Protein AF-A0A9P3BFS7-F1 (afdb_monomer)

Structure (mmCIF, N/CA/C/O backbone):
data_AF-A0A9P3BFS7-F1
#
_entry.id   AF-A0A9P3BFS7-F1
#
loop_
_atom_site.group_PDB
_atom_site.id
_atom_site.type_symbol
_atom_site.label_atom_id
_atom_site.label_alt_id
_atom_site.label_comp_id
_atom_site.label_asym_id
_atom_site.label_entity_id
_atom_site.label_seq_id
_atom_site.pdbx_PDB_ins_code
_atom_site.Cartn_x
_atom_site.Cartn_y
_atom_site.Cartn_z
_atom_site.occupancy
_atom_site.B_iso_or_equiv
_atom_site.auth_seq_id
_atom_site.auth_comp_id
_atom_site.auth_asym_id
_atom_site.auth_atom_id
_atom_site.pdbx_PDB_model_num
ATOM 1 N N . MET A 1 1 ? -4.964 6.185 39.634 1.00 46.03 1 MET A N 1
ATOM 2 C CA . MET A 1 1 ? -5.105 6.039 38.167 1.00 46.03 1 MET A CA 1
ATOM 3 C C . MET A 1 1 ? -5.739 4.682 37.888 1.00 46.03 1 MET A C 1
ATOM 5 O O . MET A 1 1 ? -5.067 3.684 38.107 1.00 46.03 1 MET A O 1
ATOM 9 N N . GLU A 1 2 ? -7.002 4.651 37.456 1.00 55.19 2 GLU A N 1
ATOM 10 C CA . GLU A 1 2 ? -7.828 3.441 37.227 1.00 55.19 2 GLU A CA 1
ATOM 11 C C . GLU A 1 2 ? -7.204 2.474 36.223 1.00 55.19 2 GLU A C 1
ATOM 13 O O . GLU A 1 2 ? -6.810 2.919 35.153 1.00 55.19 2 GLU A O 1
ATOM 18 N N . ASP A 1 3 ? -7.085 1.184 36.543 1.00 82.62 3 ASP A N 1
ATOM 19 C CA . ASP A 1 3 ? -6.667 0.118 35.616 1.00 82.62 3 ASP A CA 1
ATOM 20 C C . ASP A 1 3 ? -7.545 0.099 34.341 1.00 82.62 3 ASP A C 1
ATOM 22 O O . ASP A 1 3 ? -8.745 0.342 34.418 1.00 82.62 3 ASP A O 1
ATOM 26 N N . ILE A 1 4 ? -6.955 -0.161 33.162 1.00 82.31 4 ILE A N 1
ATOM 27 C CA . ILE A 1 4 ? -7.707 -0.197 31.887 1.00 82.31 4 ILE A CA 1
ATOM 28 C C . ILE A 1 4 ? -8.789 -1.285 31.946 1.00 82.31 4 ILE A C 1
ATOM 30 O O . ILE A 1 4 ? -9.870 -1.087 31.399 1.00 82.31 4 ILE A O 1
ATOM 34 N N . GLY A 1 5 ? -8.523 -2.395 32.644 1.00 83.00 5 GLY A N 1
ATOM 35 C CA . GLY A 1 5 ? -9.518 -3.444 32.875 1.00 83.00 5 GLY A CA 1
ATOM 36 C C . GLY A 1 5 ? -10.714 -2.962 33.702 1.00 83.00 5 GLY A C 1
ATOM 37 O O . GLY A 1 5 ? -11.850 -3.240 33.338 1.00 83.00 5 GLY A O 1
ATOM 38 N N . GLU A 1 6 ? -10.488 -2.188 34.766 1.00 86.62 6 GLU A N 1
ATOM 39 C CA . GLU A 1 6 ? -11.576 -1.625 35.588 1.00 86.62 6 GLU A CA 1
ATOM 40 C C . GLU A 1 6 ? -12.381 -0.575 34.815 1.00 86.62 6 GLU A C 1
ATOM 42 O O . GLU A 1 6 ? -13.609 -0.573 34.852 1.00 86.62 6 GLU A O 1
ATOM 47 N N . LEU A 1 7 ? -11.695 0.264 34.036 1.00 87.12 7 LEU A N 1
ATOM 48 C CA . LEU A 1 7 ? -12.344 1.213 33.137 1.00 87.12 7 LEU A CA 1
ATOM 49 C C . LEU A 1 7 ? -13.198 0.499 32.075 1.00 87.12 7 LEU A C 1
ATOM 51 O O . LEU A 1 7 ? -14.275 0.975 31.723 1.00 87.12 7 LEU A O 1
ATOM 55 N N . ALA A 1 8 ? -12.734 -0.639 31.552 1.00 86.62 8 ALA A N 1
ATOM 56 C CA . ALA A 1 8 ? -13.519 -1.443 30.624 1.00 86.62 8 ALA A CA 1
ATOM 57 C C . ALA A 1 8 ? -14.797 -1.970 31.293 1.00 86.62 8 ALA A C 1
ATOM 59 O O . ALA A 1 8 ? -15.859 -1.872 30.691 1.00 86.62 8 ALA A O 1
ATOM 60 N N . VAL A 1 9 ? -14.730 -2.446 32.541 1.00 89.56 9 VAL A N 1
ATOM 61 C CA . VAL A 1 9 ? -15.914 -2.898 33.301 1.00 89.56 9 VAL A CA 1
ATOM 62 C C . VAL A 1 9 ? -16.940 -1.780 33.471 1.00 89.56 9 VAL A C 1
ATOM 64 O O . VAL A 1 9 ? -18.112 -1.983 33.152 1.00 89.56 9 VAL A O 1
ATOM 67 N N . GLU A 1 10 ? -16.500 -0.599 33.916 1.00 90.69 10 GLU A N 1
ATOM 68 C CA . GLU A 1 10 ? -17.356 0.587 34.071 1.00 90.69 10 GLU A CA 1
ATOM 69 C C . GLU A 1 10 ? -18.085 0.906 32.756 1.00 90.69 10 GLU A C 1
ATOM 71 O O . GLU A 1 10 ? -19.315 0.976 32.705 1.00 90.69 10 GLU A O 1
ATOM 76 N N . LEU A 1 11 ? -17.328 1.029 31.663 1.00 89.69 11 LEU A N 1
ATOM 77 C CA . LEU A 1 11 ? -17.858 1.449 30.367 1.00 89.69 11 LEU A CA 1
ATOM 78 C C . LEU A 1 11 ? -18.724 0.383 29.690 1.00 89.69 11 LEU A C 1
ATOM 80 O O . LEU A 1 11 ? -19.691 0.730 29.014 1.00 89.69 11 LEU A O 1
ATOM 84 N N . VAL A 1 12 ? -18.420 -0.904 29.873 1.00 87.69 12 VAL A N 1
ATOM 85 C CA . VAL A 1 12 ? -19.295 -2.002 29.430 1.00 87.69 12 VAL A CA 1
ATOM 86 C C . VAL A 1 12 ? -20.616 -1.950 30.195 1.00 87.69 12 VAL A C 1
ATOM 88 O O . VAL A 1 12 ? -21.679 -2.120 29.600 1.00 87.69 12 VAL A O 1
ATOM 91 N N . GLY A 1 13 ? -20.584 -1.626 31.487 1.00 87.94 13 GLY A N 1
ATOM 92 C CA . GLY A 1 13 ? -21.790 -1.422 32.277 1.00 87.94 13 GLY A CA 1
ATOM 93 C C . GLY A 1 13 ? -22.682 -0.291 31.776 1.00 87.94 13 GLY A C 1
ATOM 94 O O . GLY A 1 13 ? -23.899 -0.461 31.639 1.00 87.94 13 GLY A O 1
ATOM 95 N N . GLU A 1 14 ? -22.076 0.845 31.440 1.00 88.69 14 GLU A N 1
ATOM 96 C CA . GLU A 1 14 ? -22.773 1.951 30.779 1.00 88.69 14 GLU A CA 1
ATOM 97 C C . GLU A 1 14 ? -23.339 1.530 29.413 1.00 88.69 14 GLU A C 1
ATOM 99 O O . GLU A 1 14 ? -24.471 1.877 29.079 1.00 88.69 14 GLU A O 1
ATOM 104 N N . ALA A 1 15 ? -22.585 0.759 28.625 1.00 89.19 15 ALA A N 1
ATOM 105 C CA . ALA A 1 15 ? -23.017 0.281 27.310 1.00 89.19 15 ALA A CA 1
ATOM 106 C C . ALA A 1 15 ? -24.270 -0.594 27.398 1.00 89.19 15 ALA A C 1
ATOM 108 O O . ALA A 1 15 ? -25.227 -0.385 26.656 1.00 89.19 15 ALA A O 1
ATOM 109 N N . LEU A 1 16 ? -24.264 -1.566 28.315 1.00 88.81 16 LEU A N 1
ATOM 110 C CA . LEU A 1 16 ? -25.353 -2.526 28.492 1.00 88.81 16 LEU A CA 1
ATOM 111 C C . LEU A 1 16 ? -26.633 -1.847 28.989 1.00 88.81 16 LEU A C 1
ATOM 113 O O . LEU A 1 16 ? -27.726 -2.216 28.572 1.00 88.81 16 LEU A O 1
ATOM 117 N N . SER A 1 17 ? -26.500 -0.834 29.848 1.00 89.12 17 SER A N 1
ATOM 118 C CA . SER A 1 17 ? -27.641 -0.072 30.369 1.00 89.12 17 SER A CA 1
ATOM 119 C C . SER A 1 17 ? -28.205 0.937 29.364 1.00 89.12 17 SER A C 1
ATOM 121 O O . SER A 1 17 ? -29.420 1.107 29.289 1.00 89.12 17 SER A O 1
ATOM 123 N N . SER A 1 18 ? -27.347 1.596 28.582 1.00 89.19 18 SER A N 1
ATOM 124 C CA . SER A 1 18 ? -27.757 2.605 27.591 1.00 89.19 18 SER A CA 1
ATOM 125 C C . SER A 1 18 ? -28.134 2.028 26.224 1.00 89.19 18 SER A C 1
ATOM 127 O O . SER A 1 18 ? -28.802 2.704 25.444 1.00 89.19 18 SER A O 1
ATOM 129 N N . GLY A 1 19 ? -27.696 0.805 25.912 1.00 88.19 19 GLY A N 1
ATOM 130 C CA . GLY A 1 19 ? -27.817 0.219 24.578 1.00 88.19 19 GLY A CA 1
ATOM 131 C C . GLY A 1 19 ? -26.899 0.862 23.528 1.00 88.19 19 GLY A C 1
ATOM 132 O O . GLY A 1 19 ? -27.124 0.656 22.336 1.00 88.19 19 GLY A O 1
ATOM 133 N N . ASP A 1 20 ? -25.878 1.630 23.935 1.00 90.38 20 ASP A N 1
ATOM 134 C CA . ASP A 1 20 ? -24.932 2.308 23.035 1.00 90.38 20 ASP A CA 1
ATOM 135 C C . ASP A 1 20 ? -23.502 1.739 23.155 1.00 90.38 20 ASP A C 1
ATOM 137 O O . ASP A 1 20 ? -22.621 2.319 23.807 1.00 90.38 20 ASP A O 1
ATOM 141 N N . PRO A 1 21 ? -23.221 0.598 22.499 1.00 89.94 21 PRO A N 1
ATOM 142 C CA . PRO A 1 21 ? -21.900 -0.018 22.540 1.00 89.94 21 PRO A CA 1
ATOM 143 C C . PRO A 1 21 ? -20.834 0.812 21.807 1.00 89.94 21 PRO A C 1
ATOM 145 O O . PRO A 1 21 ? -19.645 0.693 22.110 1.00 89.94 21 PRO A O 1
ATOM 148 N N . LEU A 1 22 ? -21.229 1.688 20.873 1.00 92.62 22 LEU A N 1
ATOM 149 C CA . LEU A 1 22 ? -20.291 2.561 20.168 1.00 92.62 22 LEU A CA 1
ATOM 150 C C . LEU A 1 22 ? -19.760 3.653 21.097 1.00 92.62 22 LEU A C 1
ATOM 152 O O . LEU A 1 22 ? -18.547 3.872 21.133 1.00 92.62 22 LEU A O 1
ATOM 156 N N . SER A 1 23 ? -20.631 4.315 21.865 1.00 90.94 23 SER A N 1
ATOM 157 C CA . SER A 1 23 ? -20.174 5.324 22.826 1.00 90.94 23 SER A CA 1
ATOM 158 C C . SER A 1 23 ? -19.227 4.722 23.861 1.00 90.94 23 SER A C 1
ATOM 160 O O . SER A 1 23 ? -18.256 5.387 24.227 1.00 90.94 23 SER A O 1
ATOM 162 N N . ALA A 1 24 ? -19.472 3.499 24.328 1.00 89.31 24 ALA A N 1
ATOM 163 C CA . ALA A 1 24 ? -18.592 2.840 25.290 1.00 89.31 24 ALA A CA 1
ATOM 164 C C . ALA A 1 24 ? -17.211 2.525 24.698 1.00 89.31 24 ALA A C 1
ATOM 166 O O . ALA A 1 24 ? -16.193 2.865 25.305 1.00 89.31 24 ALA A O 1
ATOM 167 N N . ALA A 1 25 ? -17.157 1.970 23.482 1.00 91.12 25 ALA A N 1
ATOM 168 C CA . ALA A 1 25 ? -15.895 1.713 22.788 1.00 91.12 25 ALA A CA 1
ATOM 169 C C . ALA A 1 25 ? -15.093 3.009 22.546 1.00 91.12 25 ALA A C 1
ATOM 171 O O . ALA A 1 25 ? -13.880 3.043 22.764 1.00 91.12 25 ALA A O 1
ATOM 172 N N . VAL A 1 26 ? -15.762 4.106 22.169 1.00 93.75 26 VAL A N 1
ATOM 173 C CA . VAL A 1 26 ? -15.127 5.427 22.002 1.00 93.75 26 VAL A CA 1
ATOM 174 C C . VAL A 1 26 ? -14.597 5.967 23.331 1.00 93.75 26 VAL A C 1
ATOM 176 O O . VAL A 1 26 ? -13.445 6.398 23.399 1.00 93.75 26 VAL A O 1
ATOM 179 N N . LYS A 1 27 ? -15.390 5.908 24.408 1.00 92.12 27 LYS A N 1
ATOM 180 C CA . LYS A 1 27 ? -14.942 6.325 25.746 1.00 92.12 27 LYS A CA 1
ATOM 181 C C . LYS A 1 27 ? -13.728 5.518 26.202 1.00 92.12 27 LYS A C 1
ATOM 183 O O . LYS A 1 27 ? -12.800 6.109 26.751 1.00 92.12 27 LYS A O 1
ATOM 188 N N . LEU A 1 28 ? -13.696 4.209 25.940 1.00 90.38 28 LEU A N 1
ATOM 189 C CA . LEU A 1 28 ? -12.568 3.349 26.301 1.00 90.38 28 LEU A CA 1
ATOM 190 C C . LEU A 1 28 ? -11.322 3.692 25.479 1.00 90.38 28 LEU A C 1
ATOM 192 O O . LEU A 1 28 ? -10.230 3.786 26.039 1.00 90.38 28 LEU A O 1
ATOM 196 N N . LEU A 1 29 ? -11.482 3.956 24.179 1.00 92.31 29 LEU A N 1
ATOM 197 C CA . LEU A 1 29 ? -10.393 4.413 23.315 1.00 92.31 29 LEU A CA 1
ATOM 198 C C . LEU A 1 29 ? -9.788 5.719 23.838 1.00 92.31 29 LEU A C 1
ATOM 200 O O . LEU A 1 29 ? -8.570 5.821 23.934 1.00 92.31 29 LEU A O 1
ATOM 204 N N . VAL A 1 30 ? -10.613 6.697 24.215 1.00 91.69 30 VAL A N 1
ATOM 205 C CA . VAL A 1 30 ? -10.126 7.998 24.696 1.00 91.69 30 VAL A CA 1
ATOM 206 C C . VAL A 1 30 ? -9.566 7.902 26.115 1.00 91.69 30 VAL A C 1
ATOM 208 O O . VAL A 1 30 ? -8.410 8.249 26.331 1.00 91.69 30 VAL A O 1
ATOM 211 N N . ARG A 1 31 ? -10.337 7.414 27.097 1.00 89.50 31 ARG A N 1
ATOM 212 C CA . ARG A 1 31 ? -9.907 7.356 28.511 1.00 89.50 31 ARG A CA 1
ATOM 213 C C . ARG A 1 31 ? -8.788 6.330 28.719 1.00 89.50 31 ARG A C 1
ATOM 215 O O . ARG A 1 31 ? -7.774 6.642 29.342 1.00 89.50 31 ARG A O 1
ATOM 222 N N . GLY A 1 32 ? -8.948 5.121 28.183 1.00 84.44 32 GLY A N 1
ATOM 223 C CA . GLY A 1 32 ? -7.977 4.032 28.317 1.00 84.44 32 GLY A CA 1
ATOM 224 C C . GLY A 1 32 ? -6.751 4.229 27.428 1.00 84.44 32 GLY A C 1
ATOM 225 O O . GLY A 1 32 ? -5.620 3.988 27.862 1.00 84.44 32 GLY A O 1
ATOM 226 N N . GLY A 1 33 ? -6.951 4.750 26.213 1.00 86.06 33 GLY A N 1
ATOM 227 C CA . GLY A 1 33 ? -5.875 4.982 25.254 1.00 86.06 33 GLY A CA 1
ATOM 228 C C . GLY A 1 33 ? -4.808 5.950 25.751 1.00 86.06 33 GLY A C 1
ATOM 229 O O . GLY A 1 33 ? -3.640 5.728 25.442 1.00 86.06 33 GLY A O 1
ATOM 230 N N . VAL A 1 34 ? -5.152 6.935 26.597 1.00 87.88 34 VAL A N 1
ATOM 231 C CA . VAL A 1 34 ? -4.186 7.883 27.193 1.00 87.88 34 VAL A CA 1
ATOM 232 C C . VAL A 1 34 ? -3.007 7.154 27.839 1.00 87.88 34 VAL A C 1
ATOM 234 O O . VAL A 1 34 ? -1.855 7.523 27.610 1.00 87.88 34 VAL A O 1
ATOM 237 N N . LYS A 1 35 ? -3.266 6.080 28.592 1.00 84.56 35 LYS A N 1
ATOM 238 C CA . LYS A 1 35 ? -2.213 5.310 29.273 1.00 84.56 35 LYS A CA 1
ATOM 239 C C . LYS A 1 35 ? -1.244 4.637 28.308 1.00 84.56 35 LYS A C 1
ATOM 241 O O . LYS A 1 35 ? -0.061 4.497 28.614 1.00 84.56 35 LYS A O 1
ATOM 246 N N . ILE A 1 36 ? -1.751 4.199 27.160 1.00 84.38 36 ILE A N 1
ATOM 247 C CA . ILE A 1 36 ? -0.953 3.541 26.129 1.00 84.38 36 ILE A CA 1
ATOM 248 C C . ILE A 1 36 ? -0.189 4.603 25.341 1.00 84.38 36 ILE A C 1
ATOM 250 O O . ILE A 1 36 ? 1.031 4.512 25.207 1.00 84.38 36 ILE A O 1
ATOM 254 N N . THR A 1 37 ? -0.875 5.641 24.860 1.00 86.00 37 THR A N 1
ATOM 255 C CA . THR A 1 37 ? -0.302 6.655 23.967 1.00 86.00 37 THR A CA 1
ATOM 256 C C . THR A 1 37 ? 0.726 7.538 24.658 1.00 86.00 37 THR A C 1
ATOM 258 O O . THR A 1 37 ? 1.672 7.958 23.999 1.00 86.00 37 THR A O 1
ATOM 261 N N . GLN A 1 38 ? 0.625 7.767 25.972 1.00 89.69 38 GLN A N 1
ATOM 262 C CA . GLN A 1 38 ? 1.632 8.519 26.740 1.00 89.69 38 GLN A CA 1
ATOM 263 C C . GLN A 1 38 ? 3.019 7.858 26.733 1.00 89.69 38 GLN A C 1
ATOM 265 O O . GLN A 1 38 ? 4.024 8.531 26.954 1.00 89.69 38 GLN A O 1
ATOM 270 N N . LEU A 1 39 ? 3.110 6.561 26.410 1.00 87.88 39 LEU A N 1
ATOM 271 C CA . LEU A 1 39 ? 4.392 5.880 26.188 1.00 87.88 39 LEU A CA 1
ATOM 272 C C . LEU A 1 39 ? 5.058 6.274 24.854 1.00 87.88 39 LEU A C 1
ATOM 274 O O . LEU A 1 39 ? 6.241 5.991 24.657 1.00 87.88 39 LEU A O 1
ATOM 278 N N . TYR A 1 40 ? 4.301 6.884 23.939 1.00 90.62 40 TYR A N 1
ATOM 279 C CA . TYR A 1 40 ? 4.700 7.216 22.567 1.00 90.62 40 TYR A CA 1
ATOM 280 C C . TYR A 1 40 ? 4.621 8.716 22.264 1.00 90.62 40 TYR A C 1
ATOM 282 O O . TYR A 1 40 ? 5.243 9.186 21.317 1.00 90.62 40 TYR A O 1
ATOM 290 N N . LEU A 1 41 ? 3.842 9.484 23.015 1.00 90.75 41 LEU A N 1
ATOM 291 C CA . LEU A 1 41 ? 3.525 10.876 22.719 1.00 90.75 41 LEU A CA 1
ATOM 292 C C . LEU A 1 41 ? 3.517 11.699 24.011 1.00 90.75 41 LEU A C 1
ATOM 294 O O . LEU A 1 41 ? 3.262 11.183 25.095 1.00 90.75 41 LEU A O 1
ATOM 298 N N . ASN A 1 42 ? 3.785 13.003 23.900 1.00 92.06 42 ASN A N 1
ATOM 299 C CA . ASN A 1 42 ? 3.584 13.915 25.028 1.00 92.06 42 ASN A CA 1
ATOM 300 C C . ASN A 1 42 ? 2.079 14.137 25.278 1.00 92.06 42 ASN A C 1
ATOM 302 O O . ASN A 1 42 ? 1.249 13.768 24.448 1.00 92.06 42 ASN A O 1
ATOM 306 N N . HIS A 1 43 ? 1.721 14.744 26.411 1.00 88.94 43 HIS A N 1
ATOM 307 C CA . HIS A 1 43 ? 0.322 14.881 26.834 1.00 88.94 43 HIS A CA 1
ATOM 308 C C . HIS A 1 43 ? -0.583 15.524 25.767 1.00 88.94 43 HIS A C 1
ATOM 310 O O . HIS A 1 43 ? -1.630 14.975 25.433 1.00 88.94 43 HIS A O 1
ATOM 316 N N . GLN A 1 44 ? -0.156 16.649 25.185 1.00 90.31 44 GLN A N 1
ATOM 317 C CA . GLN A 1 44 ? -0.923 17.356 24.156 1.00 90.31 44 GLN A CA 1
ATOM 318 C C . GLN A 1 44 ? -1.096 16.510 22.884 1.00 90.31 44 GLN A C 1
ATOM 320 O O . GLN A 1 44 ? -2.197 16.411 22.350 1.00 90.31 44 GLN A O 1
ATOM 325 N N . ALA A 1 45 ? -0.025 15.867 22.413 1.00 90.88 45 ALA A N 1
ATOM 326 C CA . ALA A 1 45 ? -0.071 15.020 21.226 1.00 90.88 45 ALA A CA 1
ATOM 327 C C . ALA A 1 45 ? -0.881 13.731 21.455 1.00 90.88 45 ALA A C 1
ATOM 329 O O . ALA A 1 45 ? -1.488 13.233 20.513 1.00 90.88 45 ALA A O 1
ATOM 330 N N . CYS A 1 46 ? -0.928 13.207 22.687 1.00 92.19 46 CYS A N 1
ATOM 331 C CA . CYS A 1 46 ? -1.796 12.080 23.043 1.00 92.19 46 CYS A CA 1
ATOM 332 C C . CYS A 1 46 ? -3.268 12.430 22.857 1.00 92.19 46 CYS A C 1
ATOM 334 O O . CYS A 1 46 ? -3.986 11.681 22.204 1.00 92.19 46 CYS A O 1
ATOM 336 N N . GLN A 1 47 ? -3.705 13.559 23.423 1.00 91.31 47 GLN A N 1
ATOM 337 C CA . GLN A 1 47 ? -5.096 14.004 23.318 1.00 91.31 47 GLN A CA 1
ATOM 338 C C . GLN A 1 47 ? -5.493 14.178 21.851 1.00 91.31 47 GLN A C 1
ATOM 340 O O . GLN A 1 47 ? -6.467 13.578 21.409 1.00 91.31 47 GLN A O 1
ATOM 345 N N . GLN A 1 48 ? -4.658 14.878 21.078 1.00 92.44 48 GLN A N 1
ATOM 346 C CA . GLN A 1 48 ? -4.871 15.067 19.641 1.00 92.44 48 GLN A CA 1
ATOM 347 C C . GLN A 1 48 ? -4.959 13.736 18.889 1.00 92.44 48 GLN A C 1
ATOM 349 O O . GLN A 1 48 ? -5.902 13.518 18.138 1.00 92.44 48 GLN A O 1
ATOM 354 N N . PHE A 1 49 ? -4.014 12.818 19.118 1.00 95.06 49 PHE A N 1
ATOM 355 C CA . PHE A 1 49 ? -4.025 11.510 18.465 1.00 95.06 49 PHE A CA 1
ATOM 356 C C . PHE A 1 49 ? -5.314 10.735 18.748 1.00 95.06 49 PHE A C 1
ATOM 358 O O . PHE A 1 49 ? -5.898 10.170 17.826 1.00 95.06 49 PHE A O 1
ATOM 365 N N . LEU A 1 50 ? -5.760 10.709 20.006 1.00 95.25 50 LEU A N 1
ATOM 366 C CA . LEU A 1 50 ? -6.949 9.966 20.421 1.00 95.25 50 LEU A CA 1
ATOM 367 C C . LEU A 1 50 ? -8.237 10.576 19.852 1.00 95.25 50 LEU A C 1
ATOM 369 O O . LEU A 1 50 ? -9.082 9.831 19.356 1.00 95.25 50 LEU A O 1
ATOM 373 N N . GLU A 1 51 ? -8.360 11.906 19.851 1.00 93.25 51 GLU A N 1
ATOM 374 C CA . GLU A 1 51 ? -9.483 12.645 19.245 1.00 93.25 51 GLU A CA 1
ATOM 375 C C . GLU A 1 51 ? -9.565 12.458 17.721 1.00 93.25 51 GLU A C 1
ATOM 377 O O . GLU A 1 51 ? -10.646 12.356 17.127 1.00 93.25 51 GLU A O 1
ATOM 382 N N . GLU A 1 52 ? -8.414 12.386 17.065 1.00 94.56 52 GLU A N 1
ATOM 383 C CA . GLU A 1 52 ? -8.340 12.225 15.623 1.00 94.56 52 GLU A CA 1
ATOM 384 C C . GLU A 1 52 ? -8.561 10.759 15.207 1.00 94.56 52 GLU A C 1
ATOM 386 O O . GLU A 1 52 ? -9.353 10.483 14.300 1.00 94.56 52 GLU A O 1
ATOM 391 N N . ILE A 1 53 ? -7.946 9.787 15.892 1.00 95.69 53 ILE A N 1
ATOM 392 C CA . ILE A 1 53 ? -8.101 8.367 15.543 1.00 95.69 53 ILE A CA 1
ATOM 393 C C . ILE A 1 53 ? -9.512 7.847 15.847 1.00 95.69 53 ILE A C 1
ATOM 395 O O . ILE A 1 53 ? -10.044 7.069 15.051 1.00 95.69 53 ILE A O 1
ATOM 399 N N . GLN A 1 54 ? -10.178 8.320 16.914 1.00 95.31 54 GLN A N 1
ATOM 400 C CA . GLN A 1 54 ? -11.583 7.961 17.169 1.00 95.31 54 GLN A CA 1
ATOM 401 C C . GLN A 1 54 ? -12.491 8.370 16.001 1.00 95.31 54 GLN A C 1
ATOM 403 O O . GLN A 1 54 ? -13.442 7.659 15.677 1.00 95.31 54 GLN A O 1
ATOM 408 N N . THR A 1 55 ? -12.179 9.481 15.320 1.00 95.75 55 THR A N 1
ATOM 409 C CA . THR A 1 55 ? -12.970 9.968 14.183 1.00 95.75 55 THR A CA 1
ATOM 410 C C . THR A 1 55 ? -12.944 8.946 13.049 1.00 95.75 55 THR A C 1
ATOM 412 O O . THR A 1 55 ? -13.970 8.699 12.410 1.00 95.75 55 THR A O 1
ATOM 415 N N . LEU A 1 56 ? -11.803 8.287 12.833 1.00 95.31 56 LEU A N 1
ATOM 416 C CA . LEU A 1 56 ? -11.663 7.224 11.838 1.00 95.31 56 LEU A CA 1
ATOM 417 C C . LEU A 1 56 ? -12.456 5.966 12.227 1.00 95.31 56 LEU A C 1
ATOM 419 O O . LEU A 1 56 ? -13.183 5.428 11.390 1.00 95.31 56 LEU A O 1
ATOM 423 N N . PHE A 1 57 ? -12.387 5.540 13.493 1.00 96.56 57 PHE A N 1
ATOM 424 C CA . PHE A 1 57 ? -13.148 4.388 14.003 1.00 96.56 57 PHE A CA 1
ATOM 425 C C . PHE A 1 57 ? -14.661 4.585 13.889 1.00 96.56 57 PHE A C 1
ATOM 427 O O . PHE A 1 57 ? -15.372 3.715 13.375 1.00 96.56 57 PHE A O 1
ATOM 434 N N . VAL A 1 58 ? -15.161 5.750 14.307 1.00 95.88 58 VAL A N 1
ATOM 435 C CA . VAL A 1 58 ? -16.586 6.093 14.208 1.00 95.88 58 VAL A CA 1
ATOM 436 C C . VAL A 1 58 ? -17.036 6.102 12.748 1.00 95.88 58 VAL A C 1
ATOM 438 O O . VAL A 1 58 ? -18.113 5.593 12.437 1.00 95.88 58 VAL A O 1
ATOM 441 N N . ARG A 1 59 ? -16.221 6.634 11.828 1.00 94.50 59 ARG A N 1
ATOM 442 C CA . ARG A 1 59 ? -16.543 6.624 10.393 1.00 94.50 59 ARG A CA 1
ATOM 443 C C . ARG A 1 59 ? -16.624 5.208 9.830 1.00 94.50 59 ARG A C 1
ATOM 445 O O . ARG A 1 59 ? -17.629 4.895 9.202 1.00 94.50 59 ARG A O 1
ATOM 452 N N . LEU A 1 60 ? -15.630 4.351 10.071 1.00 94.81 60 LEU A N 1
ATOM 453 C CA . LEU A 1 60 ? -15.673 2.964 9.583 1.00 94.81 60 LEU A CA 1
ATOM 454 C C . LEU A 1 60 ? -16.820 2.156 10.207 1.00 94.81 60 LEU A C 1
ATOM 456 O O . LEU A 1 60 ? -17.391 1.302 9.531 1.00 94.81 60 LEU A O 1
ATOM 460 N N . THR A 1 61 ? -17.201 2.462 11.450 1.00 96.31 61 THR A N 1
ATOM 461 C CA . THR A 1 61 ? -18.392 1.875 12.083 1.00 96.31 61 THR A CA 1
ATOM 462 C C . THR A 1 61 ? -19.668 2.307 11.359 1.00 96.31 61 THR A C 1
ATOM 464 O O . THR A 1 61 ? -20.476 1.470 10.972 1.00 96.31 61 THR A O 1
ATOM 467 N N . LYS A 1 62 ? -19.828 3.609 11.083 1.00 95.00 62 LYS A N 1
ATOM 468 C CA . LYS A 1 62 ? -20.983 4.145 10.335 1.00 95.00 62 LYS A CA 1
ATOM 469 C C . LYS A 1 62 ? -21.064 3.631 8.895 1.00 95.00 62 LYS A C 1
ATOM 471 O O . LYS A 1 62 ? -22.156 3.523 8.353 1.00 95.00 62 LYS A O 1
ATOM 476 N N . LEU A 1 63 ? -19.922 3.315 8.284 1.00 93.25 63 LEU A N 1
ATOM 477 C CA . LEU A 1 63 ? -19.844 2.684 6.963 1.00 93.25 63 LEU A CA 1
ATOM 478 C C . LEU A 1 63 ? -20.113 1.167 6.999 1.00 93.25 63 LEU A C 1
ATOM 480 O O . LEU A 1 63 ? -20.128 0.533 5.948 1.00 93.25 63 LEU A O 1
ATOM 484 N N . GLY A 1 64 ? -20.324 0.581 8.183 1.00 95.31 64 GLY A N 1
ATOM 485 C CA . GLY A 1 64 ? -20.639 -0.837 8.355 1.00 95.31 64 GLY A CA 1
ATOM 486 C C . GLY A 1 64 ? -19.438 -1.776 8.230 1.00 95.31 64 GLY A C 1
ATOM 487 O O . GLY A 1 64 ? -19.629 -2.980 8.077 1.00 95.31 64 GLY A O 1
ATOM 488 N N . TYR A 1 65 ? -18.206 -1.261 8.283 1.00 95.50 65 TYR A N 1
ATOM 489 C CA . TYR A 1 65 ? -16.985 -2.072 8.182 1.00 95.50 65 TYR A CA 1
ATOM 490 C C . TYR A 1 65 ? -16.465 -2.565 9.530 1.00 95.50 65 TYR A C 1
ATOM 492 O O . TYR A 1 65 ? -15.780 -3.585 9.589 1.00 95.50 65 TYR A O 1
ATOM 500 N N . LEU A 1 66 ? -16.792 -1.848 10.604 1.00 96.88 66 LEU A N 1
ATOM 501 C CA . LEU A 1 66 ? -16.484 -2.227 11.978 1.00 96.88 66 LEU A CA 1
ATOM 502 C C . LEU A 1 66 ? -17.775 -2.286 12.784 1.00 96.88 66 LEU A C 1
ATOM 504 O O . LEU A 1 66 ? -18.695 -1.508 12.540 1.00 96.88 66 LEU A O 1
ATOM 508 N N . THR A 1 67 ? -17.813 -3.168 13.772 1.00 96.69 67 THR A N 1
ATOM 509 C CA . THR A 1 67 ? -18.832 -3.140 14.820 1.00 96.69 67 THR A CA 1
ATOM 510 C C . THR A 1 67 ? -18.147 -3.039 16.178 1.00 96.69 67 THR A C 1
ATOM 512 O O . THR A 1 67 ? -17.086 -3.649 16.358 1.00 96.69 67 THR A O 1
ATOM 515 N N . PRO A 1 68 ? -18.698 -2.264 17.127 1.00 95.62 68 PRO A N 1
ATOM 516 C CA . PRO A 1 68 ? -18.233 -2.301 18.502 1.00 95.62 68 PRO A CA 1
ATOM 517 C C . PRO A 1 68 ? -18.298 -3.731 19.042 1.00 95.62 68 PRO A C 1
ATOM 519 O O . PRO A 1 68 ? -19.272 -4.448 18.802 1.00 95.62 68 PRO A O 1
ATOM 522 N N . LEU A 1 69 ? -17.250 -4.130 19.754 1.00 92.38 69 LEU A N 1
ATOM 523 C CA . LEU A 1 69 ? -17.163 -5.397 20.462 1.00 92.38 69 LEU A CA 1
ATOM 524 C C . LEU A 1 69 ? -17.263 -5.093 21.956 1.00 92.38 69 LEU A C 1
ATOM 526 O O . LEU A 1 69 ? -16.339 -4.525 22.540 1.00 92.38 69 LEU A O 1
ATOM 530 N N . VAL A 1 70 ? -18.416 -5.422 22.533 1.00 88.25 70 VAL A N 1
ATOM 531 C CA . VAL A 1 70 ? -18.744 -5.230 23.948 1.00 88.25 70 VAL A CA 1
ATOM 532 C C . VAL A 1 70 ? -19.231 -6.584 24.487 1.00 88.25 70 VAL A C 1
ATOM 534 O O . VAL A 1 70 ? -20.050 -7.215 23.816 1.00 88.25 70 VAL A O 1
ATOM 537 N N . PRO A 1 71 ? -18.725 -7.063 25.639 1.00 87.81 71 PRO A N 1
ATOM 538 C CA . PRO A 1 71 ? -19.143 -8.328 26.242 1.00 87.81 71 PRO A CA 1
ATOM 539 C C . PRO A 1 71 ? -20.619 -8.310 26.646 1.00 87.81 71 PRO A C 1
ATOM 541 O O . PRO A 1 71 ? -21.213 -7.243 26.811 1.00 87.81 71 PRO A O 1
ATOM 544 N N . ALA A 1 72 ? -21.205 -9.492 26.842 1.00 85.94 72 ALA A N 1
ATOM 545 C CA . ALA A 1 72 ? -22.615 -9.612 27.208 1.00 85.94 72 ALA A CA 1
ATOM 546 C C . ALA A 1 72 ? -22.887 -9.217 28.670 1.00 85.94 72 ALA A C 1
ATOM 548 O O . ALA A 1 72 ? -24.010 -8.833 28.998 1.00 85.94 72 ALA A O 1
ATOM 549 N N . SER A 1 73 ? -21.873 -9.288 29.538 1.00 86.00 73 SER A N 1
ATOM 550 C CA . SER A 1 73 ? -21.972 -8.879 30.940 1.00 86.00 73 SER A CA 1
ATOM 551 C C . SER A 1 73 ? -20.785 -8.023 31.393 1.00 86.00 73 SER A C 1
ATOM 553 O O . SER A 1 73 ? -19.717 -8.002 30.776 1.00 86.00 73 SER A O 1
ATOM 555 N N . GLN A 1 74 ? -20.972 -7.304 32.504 1.00 85.94 74 GLN A N 1
ATOM 556 C CA . GLN A 1 74 ? -19.901 -6.530 33.137 1.00 85.94 74 GLN A CA 1
ATOM 557 C C . GLN A 1 74 ? -18.791 -7.425 33.701 1.00 85.94 74 GLN A C 1
ATOM 559 O O . GLN A 1 74 ? -17.627 -7.028 33.665 1.00 85.94 74 GLN A O 1
ATOM 564 N N . GLU A 1 75 ? -19.115 -8.622 34.210 1.00 82.62 75 GLU A N 1
ATOM 565 C CA . GLU A 1 75 ? -18.102 -9.504 34.806 1.00 82.62 75 GLU A CA 1
ATOM 566 C C . GLU A 1 75 ? -17.081 -9.989 33.768 1.00 82.62 75 GLU A C 1
ATOM 568 O O . GLU A 1 75 ? -15.897 -10.133 34.077 1.00 82.62 75 GLU A O 1
ATOM 573 N N . GLU A 1 76 ? -17.518 -10.182 32.521 1.00 85.44 76 GLU A N 1
ATOM 574 C CA . GLU A 1 76 ? -16.660 -10.615 31.416 1.00 85.44 76 GLU A CA 1
ATOM 575 C C . GLU A 1 76 ? -15.701 -9.515 30.936 1.00 85.44 76 GLU A C 1
ATOM 577 O O . GLU A 1 76 ? -14.661 -9.814 30.352 1.00 85.44 76 GLU A O 1
ATOM 582 N N . ALA A 1 77 ? -15.984 -8.239 31.207 1.00 81.62 77 ALA A N 1
ATOM 583 C CA . ALA A 1 77 ? -15.237 -7.108 30.649 1.00 81.62 77 ALA A CA 1
ATOM 584 C C . ALA A 1 77 ? -13.760 -7.023 31.068 1.00 81.62 77 ALA A C 1
ATOM 586 O O . ALA A 1 77 ? -12.969 -6.363 30.388 1.00 81.62 77 ALA A O 1
ATOM 587 N N . LYS A 1 78 ? -13.353 -7.706 32.147 1.00 79.19 78 LYS A N 1
ATOM 588 C CA . LYS A 1 78 ? -11.936 -7.770 32.553 1.00 79.19 78 LYS A CA 1
ATOM 589 C C . LYS A 1 78 ? -11.100 -8.706 31.684 1.00 79.19 78 LYS A C 1
ATOM 591 O O . LYS A 1 78 ? -9.894 -8.505 31.575 1.00 79.19 78 LYS A O 1
ATOM 596 N N . THR A 1 79 ? -11.712 -9.740 31.113 1.00 80.50 79 THR A N 1
ATOM 597 C CA . THR A 1 79 ? -11.005 -10.826 30.415 1.00 80.50 79 THR A CA 1
ATOM 598 C C . THR A 1 79 ? -11.381 -10.925 28.941 1.00 80.50 79 THR A C 1
ATOM 600 O O . THR A 1 79 ? -10.571 -11.385 28.137 1.00 80.50 79 THR A O 1
ATOM 603 N N . ALA A 1 80 ? -12.579 -10.475 28.572 1.00 86.31 80 ALA A N 1
ATOM 604 C CA . ALA A 1 80 ? -13.043 -10.411 27.199 1.00 86.31 80 ALA A CA 1
ATOM 605 C C . ALA A 1 80 ? -12.398 -9.248 26.430 1.00 86.31 80 ALA A C 1
ATOM 607 O O . ALA A 1 80 ? -11.961 -8.246 26.999 1.00 86.31 80 ALA A O 1
ATOM 608 N N . GLN A 1 81 ? -12.365 -9.384 25.106 1.00 90.25 81 GLN A N 1
ATOM 609 C CA . GLN A 1 81 ? -11.891 -8.346 24.196 1.00 90.25 81 GLN A CA 1
ATOM 610 C C . GLN A 1 81 ? -12.929 -7.222 24.112 1.00 90.25 81 GLN A C 1
ATOM 612 O O . GLN A 1 81 ? -14.095 -7.480 23.809 1.00 90.25 81 GLN A O 1
ATOM 617 N N . VAL A 1 82 ? -12.499 -5.978 24.331 1.00 89.88 82 VAL A N 1
ATOM 618 C CA . VAL A 1 82 ? -13.370 -4.796 24.239 1.00 89.88 82 VAL A CA 1
ATOM 619 C C . VAL A 1 82 ? -12.797 -3.802 23.235 1.00 89.88 82 VAL A C 1
ATOM 621 O O . VAL A 1 82 ? -11.624 -3.434 23.312 1.00 89.88 82 VAL A O 1
ATOM 624 N N . GLY A 1 83 ? -13.615 -3.342 22.289 1.00 93.25 83 GLY A N 1
ATOM 625 C CA . GLY A 1 83 ? -13.193 -2.389 21.261 1.00 93.25 83 GLY A CA 1
ATOM 626 C C . GLY A 1 83 ? -13.995 -2.524 19.975 1.00 93.25 83 GLY A C 1
ATOM 627 O O . GLY A 1 83 ? -15.182 -2.208 19.962 1.00 93.25 83 GLY A O 1
ATOM 628 N N . TRP A 1 84 ? -13.359 -2.984 18.895 1.00 96.69 84 TRP A N 1
ATOM 629 C CA . TRP A 1 84 ? -14.015 -3.201 17.598 1.00 96.69 84 TRP A CA 1
ATOM 630 C C . TRP A 1 84 ? -13.625 -4.534 16.974 1.00 96.69 84 TRP A C 1
ATOM 632 O O . TRP A 1 84 ? -12.523 -5.029 17.180 1.00 96.69 84 TRP A O 1
ATOM 642 N N . ILE A 1 85 ? -14.498 -5.068 16.128 1.00 96.69 85 ILE A N 1
ATOM 643 C CA . ILE A 1 85 ? -14.195 -6.186 15.233 1.00 96.69 85 ILE A CA 1
ATOM 644 C C . ILE A 1 85 ? -14.614 -5.833 13.805 1.00 96.69 85 ILE A C 1
ATOM 646 O O . ILE A 1 85 ? -15.602 -5.122 13.588 1.00 96.69 85 ILE A O 1
ATOM 650 N N . MET A 1 86 ? -13.848 -6.308 12.821 1.00 96.81 86 MET A N 1
ATOM 651 C CA . MET A 1 86 ? -14.234 -6.209 11.412 1.00 96.81 86 MET A CA 1
ATOM 652 C C . MET A 1 86 ? -15.528 -6.983 11.147 1.00 96.81 86 MET A C 1
ATOM 654 O O . MET A 1 86 ? -15.656 -8.150 11.511 1.00 96.81 86 MET A O 1
ATOM 658 N N . THR A 1 87 ? -16.481 -6.341 10.475 1.00 96.81 87 THR A N 1
ATOM 659 C CA . THR A 1 87 ? -17.683 -7.014 9.960 1.00 96.81 87 THR A CA 1
ATOM 660 C C . THR A 1 87 ? -17.324 -7.874 8.738 1.00 96.81 87 THR A C 1
ATOM 662 O O . THR A 1 87 ? -16.249 -7.679 8.162 1.00 96.81 87 THR A O 1
ATOM 665 N N . PRO A 1 88 ? -18.216 -8.761 8.254 1.00 95.06 88 PRO A N 1
ATOM 666 C CA . PRO A 1 88 ? -17.991 -9.473 6.992 1.00 95.06 88 PRO A CA 1
ATOM 667 C C . PRO A 1 88 ? -17.685 -8.527 5.818 1.00 95.06 88 PRO A C 1
ATOM 669 O O . PRO A 1 88 ? -16.736 -8.742 5.070 1.00 95.06 88 PRO A O 1
ATOM 672 N N . ALA A 1 89 ? -18.400 -7.399 5.722 1.00 93.25 89 ALA A N 1
ATOM 673 C CA . ALA A 1 89 ? -18.114 -6.373 4.719 1.00 93.25 89 ALA A CA 1
ATOM 674 C C . ALA A 1 89 ? -16.727 -5.738 4.914 1.00 93.25 89 ALA A C 1
ATOM 676 O O . ALA A 1 89 ? -16.046 -5.428 3.936 1.00 93.25 89 ALA A O 1
ATOM 677 N N . GLY A 1 90 ? -16.300 -5.543 6.165 1.00 92.62 90 GLY A N 1
ATOM 678 C CA . GLY A 1 90 ? -14.959 -5.071 6.489 1.00 92.62 90 GLY A CA 1
ATOM 679 C C . GLY A 1 90 ? -13.880 -6.041 6.008 1.00 92.62 90 GLY A C 1
ATOM 680 O O . GLY A 1 90 ? -12.949 -5.625 5.315 1.00 92.62 90 GLY A O 1
ATOM 681 N N . VAL A 1 91 ? -14.038 -7.326 6.336 1.00 91.88 91 VAL A N 1
ATOM 682 C CA . VAL A 1 91 ? -13.142 -8.439 5.966 1.00 91.88 91 VAL A CA 1
ATOM 683 C C . VAL A 1 91 ? -12.987 -8.560 4.451 1.00 91.88 91 VAL A C 1
ATOM 685 O O . VAL A 1 91 ? -11.877 -8.757 3.953 1.00 91.88 91 VAL A O 1
ATOM 688 N N . GLU A 1 92 ? -14.084 -8.405 3.714 1.00 88.25 92 GLU A N 1
ATOM 689 C CA . GLU A 1 92 ? -14.102 -8.563 2.261 1.00 88.25 92 GLU A CA 1
ATOM 690 C C . GLU A 1 92 ? -13.619 -7.333 1.487 1.00 88.25 92 GLU A C 1
ATOM 692 O O . GLU A 1 92 ? -13.279 -7.468 0.310 1.00 88.25 92 GLU A O 1
ATOM 697 N N . ARG A 1 93 ? -13.633 -6.128 2.081 1.00 86.56 93 ARG A N 1
ATOM 698 C CA . ARG A 1 93 ? -13.456 -4.872 1.323 1.00 86.56 93 ARG A CA 1
ATOM 699 C C . ARG A 1 93 ? -12.311 -3.984 1.783 1.00 86.56 93 ARG A C 1
ATOM 701 O O . ARG A 1 93 ? -11.684 -3.371 0.916 1.00 86.56 93 ARG A O 1
ATOM 708 N N . LEU A 1 94 ? -12.027 -3.870 3.086 1.00 84.88 94 LEU A N 1
ATOM 709 C CA . LEU A 1 94 ? -11.122 -2.822 3.594 1.00 84.88 94 LEU A CA 1
ATOM 710 C C . LEU A 1 94 ? -9.732 -2.904 2.962 1.00 84.88 94 LEU A C 1
ATOM 712 O O . LEU A 1 94 ? -9.226 -1.903 2.453 1.00 84.88 94 LEU A O 1
ATOM 716 N N . PHE A 1 95 ? -9.149 -4.103 2.915 1.00 79.88 95 PHE A N 1
ATOM 717 C CA . PHE A 1 95 ? -7.814 -4.270 2.354 1.00 79.88 95 PHE A CA 1
ATOM 718 C C . PHE A 1 95 ? -7.757 -3.992 0.850 1.00 79.88 95 PHE A C 1
ATOM 720 O O . PHE A 1 95 ? -6.897 -3.247 0.383 1.00 79.88 95 PHE A O 1
ATOM 727 N N . PHE A 1 96 ? -8.715 -4.520 0.087 1.00 83.31 96 PHE A N 1
ATOM 728 C CA . PHE A 1 96 ? -8.766 -4.331 -1.366 1.00 83.31 96 PHE A CA 1
ATOM 729 C C . PHE A 1 96 ? -9.073 -2.883 -1.770 1.00 83.31 96 PHE A C 1
ATOM 731 O O . PHE A 1 96 ? -8.673 -2.448 -2.845 1.00 83.31 96 PHE A O 1
ATOM 738 N N . THR A 1 97 ? -9.730 -2.114 -0.897 1.00 79.31 97 THR A N 1
ATOM 739 C CA . THR A 1 97 ? -10.006 -0.686 -1.126 1.00 79.31 97 THR A CA 1
ATOM 740 C C . THR A 1 97 ? -8.737 0.168 -1.012 1.00 79.31 97 THR A C 1
ATOM 742 O O . THR A 1 97 ? -8.608 1.181 -1.707 1.00 79.31 97 THR A O 1
ATOM 745 N N . ALA A 1 98 ? -7.793 -0.247 -0.159 1.00 80.38 98 ALA A N 1
ATOM 746 C CA . ALA A 1 98 ? -6.518 0.436 0.052 1.00 80.38 98 ALA A CA 1
ATOM 747 C C . ALA A 1 98 ? -5.394 -0.047 -0.891 1.00 80.38 98 ALA A C 1
ATOM 749 O O . ALA A 1 98 ? -4.497 0.738 -1.197 1.00 80.38 98 ALA A O 1
ATOM 750 N N . TYR A 1 99 ? -5.442 -1.300 -1.367 1.00 84.25 99 TYR A N 1
ATOM 751 C CA . TYR A 1 99 ? -4.373 -1.929 -2.158 1.00 84.25 99 TYR A CA 1
ATOM 752 C C . TYR A 1 99 ? -4.855 -2.474 -3.506 1.00 84.25 99 TYR A C 1
ATOM 754 O O . TYR A 1 99 ? -5.258 -3.634 -3.643 1.00 84.25 99 TYR A O 1
ATOM 762 N N . THR A 1 100 ? -4.756 -1.635 -4.534 1.00 80.62 100 THR A N 1
ATOM 763 C CA . THR A 1 100 ? -5.192 -1.945 -5.902 1.00 80.62 100 THR A CA 1
ATOM 764 C C . THR A 1 100 ? -4.473 -3.140 -6.518 1.00 80.62 100 THR A C 1
ATOM 766 O O . THR A 1 100 ? -5.101 -3.948 -7.199 1.00 80.62 100 THR A O 1
ATOM 769 N N . ASP A 1 101 ? -3.162 -3.272 -6.299 1.00 82.94 101 ASP A N 1
ATOM 770 C CA . ASP A 1 101 ? -2.379 -4.411 -6.789 1.00 82.94 101 ASP A CA 1
ATOM 771 C C . ASP A 1 101 ? -2.929 -5.734 -6.266 1.00 82.94 101 ASP A C 1
ATOM 773 O O . ASP A 1 101 ? -3.069 -6.691 -7.026 1.00 82.94 101 ASP A O 1
ATOM 777 N N . ILE A 1 102 ? -3.307 -5.766 -4.990 1.00 85.75 102 ILE A N 1
ATOM 778 C CA . ILE A 1 102 ? -3.848 -6.962 -4.352 1.00 85.75 102 ILE A CA 1
ATOM 779 C C . ILE A 1 102 ? -5.265 -7.249 -4.852 1.00 85.75 102 ILE A C 1
ATOM 781 O O . ILE A 1 102 ? -5.576 -8.401 -5.158 1.00 85.75 102 ILE A O 1
ATOM 785 N N . SER A 1 103 ? -6.107 -6.220 -4.997 1.00 86.31 103 SER A N 1
ATOM 786 C CA . SER A 1 103 ? -7.444 -6.379 -5.589 1.00 86.31 103 SER A CA 1
ATOM 787 C C . SER A 1 103 ? -7.362 -6.961 -6.997 1.00 86.31 103 SER A C 1
ATOM 789 O O . SER A 1 103 ? -8.016 -7.955 -7.298 1.00 86.31 103 SER A O 1
ATOM 791 N N . ARG A 1 104 ? -6.496 -6.407 -7.849 1.00 84.31 104 ARG A N 1
ATOM 792 C CA . ARG A 1 104 ? -6.333 -6.891 -9.224 1.00 84.31 104 ARG A CA 1
ATOM 793 C C . ARG A 1 104 ? -5.719 -8.284 -9.289 1.00 84.31 104 ARG A C 1
ATOM 795 O O . ARG A 1 104 ? -6.095 -9.065 -10.160 1.00 84.31 104 ARG A O 1
ATOM 802 N N . ALA A 1 105 ? -4.809 -8.620 -8.374 1.00 85.44 105 ALA A N 1
ATOM 803 C CA . ALA A 1 105 ? -4.305 -9.983 -8.253 1.00 85.44 105 ALA A CA 1
ATOM 804 C C . ALA A 1 105 ? -5.448 -10.957 -7.922 1.00 85.44 105 ALA A C 1
ATOM 806 O O . ALA A 1 105 ? -5.603 -11.967 -8.608 1.00 85.44 105 ALA A O 1
ATOM 807 N N . ARG A 1 106 ? -6.291 -10.634 -6.932 1.00 86.12 106 ARG A N 1
ATOM 808 C CA . ARG A 1 106 ? -7.462 -11.450 -6.572 1.00 86.12 106 ARG A CA 1
ATOM 809 C C . ARG A 1 106 ? -8.360 -11.704 -7.779 1.00 86.12 106 ARG A C 1
ATOM 811 O O . ARG A 1 106 ? -8.681 -12.860 -8.056 1.00 86.12 106 ARG A O 1
ATOM 818 N N . ASP A 1 107 ? -8.720 -10.640 -8.490 1.00 85.69 107 ASP A N 1
ATOM 819 C CA . ASP A 1 107 ? -9.644 -10.712 -9.621 1.00 85.69 107 ASP A CA 1
ATOM 820 C C . ASP A 1 107 ? -9.040 -11.537 -10.771 1.00 85.69 107 ASP A C 1
ATOM 822 O O . ASP A 1 107 ? -9.710 -12.393 -11.347 1.00 85.69 107 ASP A O 1
ATOM 826 N N . ARG A 1 108 ? -7.741 -11.368 -11.053 1.00 84.38 108 ARG A N 1
ATOM 827 C CA . ARG A 1 108 ? -7.056 -12.117 -12.115 1.00 84.38 108 ARG A CA 1
ATOM 828 C C . ARG A 1 108 ? -6.949 -13.614 -11.831 1.00 84.38 108 ARG A C 1
ATOM 830 O O . ARG A 1 108 ? -7.119 -14.416 -12.745 1.00 84.38 108 ARG A O 1
ATOM 837 N N . PHE A 1 109 ? -6.620 -13.992 -10.598 1.00 86.44 109 PHE A N 1
ATOM 838 C CA . PHE A 1 109 ? -6.486 -15.402 -10.217 1.00 86.44 109 PHE A CA 1
ATOM 839 C C . PHE A 1 109 ? -7.823 -16.058 -9.859 1.00 86.44 109 PHE A C 1
ATOM 841 O O . PHE A 1 109 ? -7.831 -17.231 -9.486 1.00 86.44 109 PHE A O 1
ATOM 848 N N . GLY A 1 110 ? -8.940 -15.323 -9.951 1.00 84.38 110 GLY A N 1
ATOM 849 C CA . GLY A 1 110 ? -10.263 -15.832 -9.600 1.00 84.38 110 GLY A CA 1
ATOM 850 C C . GLY A 1 110 ? -10.315 -16.361 -8.166 1.00 84.38 110 GLY A C 1
ATOM 851 O O . GLY A 1 110 ? -10.881 -17.425 -7.917 1.00 84.38 110 GLY A O 1
ATOM 852 N N . LEU A 1 111 ? -9.657 -15.675 -7.224 1.00 84.81 111 LEU A N 1
ATOM 853 C CA . LEU A 1 111 ? -9.577 -16.149 -5.842 1.00 84.81 111 LEU A CA 1
ATOM 854 C C . LEU A 1 111 ? -10.934 -16.004 -5.160 1.00 84.81 111 LEU A C 1
ATOM 856 O O . LEU A 1 111 ? -11.365 -14.898 -4.834 1.00 84.81 111 LEU A O 1
ATOM 860 N N . SER A 1 112 ? -11.587 -17.139 -4.916 1.00 86.19 112 SER A N 1
ATOM 861 C CA . SER A 1 112 ? -12.814 -17.188 -4.128 1.00 86.19 112 SER A CA 1
ATOM 862 C C . SER A 1 112 ? -12.552 -16.794 -2.671 1.00 86.19 112 SER A C 1
ATOM 864 O O . SER A 1 112 ? -11.449 -16.981 -2.148 1.00 86.19 112 SER A O 1
ATOM 866 N N . ALA A 1 113 ? -13.590 -16.302 -1.989 1.00 85.12 113 ALA A N 1
ATOM 867 C CA . ALA A 1 113 ? -13.526 -15.994 -0.559 1.00 85.12 113 ALA A CA 1
ATOM 868 C C . ALA A 1 113 ? -13.073 -17.214 0.264 1.00 85.12 113 ALA A C 1
ATOM 870 O O . ALA A 1 113 ? -12.176 -17.092 1.092 1.00 85.12 113 ALA A O 1
ATOM 871 N N . GLY A 1 114 ? -13.591 -18.409 -0.048 1.00 88.00 114 GLY A N 1
ATOM 872 C CA . GLY A 1 114 ? -13.170 -19.656 0.602 1.00 88.00 114 GLY A CA 1
ATOM 873 C C . GLY A 1 114 ? -11.686 -19.979 0.396 1.00 88.00 114 GLY A C 1
ATOM 874 O O . GLY A 1 114 ? -11.019 -20.435 1.322 1.00 88.00 114 GLY A O 1
ATOM 875 N N . ARG A 1 115 ? -11.119 -19.676 -0.781 1.00 88.31 115 ARG A N 1
ATOM 876 C CA . ARG A 1 115 ? -9.680 -19.854 -1.022 1.00 88.31 115 ARG A CA 1
ATOM 877 C C . ARG A 1 115 ? -8.847 -18.857 -0.219 1.00 88.31 115 ARG A C 1
ATOM 879 O O . ARG A 1 115 ? -7.862 -19.250 0.397 1.00 88.31 115 ARG A O 1
ATOM 886 N N . LEU A 1 116 ? -9.250 -17.588 -0.174 1.00 88.62 116 LEU A N 1
ATOM 887 C CA . LEU A 1 116 ? -8.582 -16.586 0.664 1.00 88.62 116 LEU A CA 1
ATOM 888 C C . LEU A 1 116 ? -8.665 -16.947 2.155 1.00 88.62 116 LEU A C 1
ATOM 890 O O . LEU A 1 116 ? -7.681 -16.793 2.876 1.00 88.62 116 LEU A O 1
ATOM 894 N N . GLN A 1 117 ? -9.800 -17.483 2.602 1.00 91.00 117 GLN A N 1
ATOM 895 C CA . GLN A 1 117 ? -9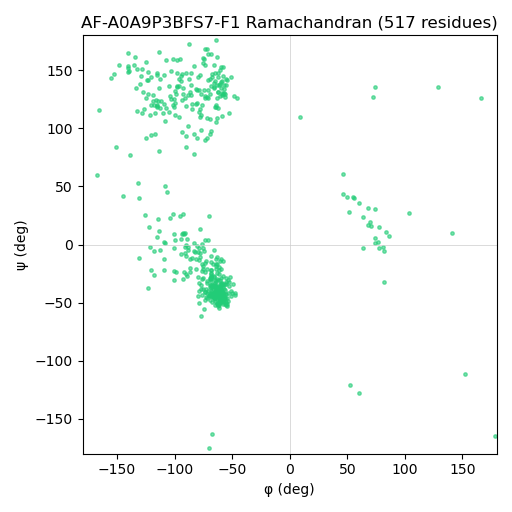.975 -17.987 3.961 1.00 91.00 117 GLN A CA 1
ATOM 896 C C . GLN A 1 117 ? -9.051 -19.170 4.257 1.00 91.00 117 GLN A C 1
ATOM 898 O O . GLN A 1 117 ? -8.416 -19.186 5.304 1.00 91.00 117 GLN A O 1
ATOM 903 N N . SER A 1 118 ? -8.887 -20.109 3.317 1.00 90.69 118 SER A N 1
ATOM 904 C CA . SER A 1 118 ? -7.940 -21.226 3.479 1.00 90.69 118 SER A CA 1
ATOM 905 C C . SER A 1 118 ? -6.479 -20.772 3.623 1.00 90.69 118 SER A C 1
ATOM 907 O O . SER A 1 118 ? -5.665 -21.481 4.205 1.00 90.69 118 SER A O 1
ATOM 909 N N . PHE A 1 119 ? -6.157 -19.563 3.152 1.00 90.56 119 PHE A N 1
ATOM 910 C CA . PHE A 1 119 ? -4.860 -18.911 3.347 1.00 90.56 119 PHE A CA 1
ATOM 911 C C . PHE A 1 119 ? -4.827 -17.980 4.573 1.00 90.56 119 PHE A C 1
ATOM 913 O O . PHE A 1 119 ? -3.887 -17.211 4.744 1.00 90.56 119 PHE A O 1
ATOM 920 N N . GLY A 1 120 ? -5.852 -17.990 5.426 1.00 90.06 120 GLY A N 1
ATOM 921 C CA . GLY A 1 120 ? -5.911 -17.131 6.612 1.00 90.06 120 GLY A CA 1
ATOM 922 C C . GLY A 1 120 ? -6.048 -15.634 6.310 1.00 90.06 120 GLY A C 1
ATOM 923 O O . GLY A 1 120 ? -5.794 -14.814 7.191 1.00 90.06 120 GLY A O 1
ATOM 924 N N . LEU A 1 121 ? -6.433 -15.266 5.079 1.00 89.94 121 LEU A N 1
ATOM 925 C CA . LEU A 1 121 ? -6.551 -13.880 4.594 1.00 89.94 121 LEU A CA 1
ATOM 926 C C . LEU A 1 121 ? -7.971 -13.305 4.722 1.00 89.94 121 LEU A C 1
ATOM 928 O O . LEU A 1 121 ? -8.245 -12.211 4.230 1.00 89.94 121 LEU A O 1
ATOM 932 N N . GLN A 1 122 ? -8.899 -14.051 5.324 1.00 91.56 122 GLN A N 1
ATOM 933 C CA . GLN A 1 122 ? -10.289 -13.632 5.565 1.00 91.56 122 GLN A CA 1
ATOM 934 C C . GLN A 1 122 ? -10.662 -13.684 7.052 1.00 91.56 122 GLN A C 1
ATOM 936 O O . GLN A 1 122 ? -11.835 -13.598 7.396 1.00 91.56 122 GLN A O 1
ATOM 941 N N . GLU A 1 123 ? -9.676 -13.785 7.942 1.00 92.69 123 GLU A N 1
ATOM 942 C CA . GLU A 1 123 ? -9.941 -13.725 9.377 1.00 92.69 123 GLU A CA 1
ATOM 943 C C . GLU A 1 123 ? -10.243 -12.281 9.811 1.00 92.69 123 GLU A C 1
ATOM 945 O O . GLU A 1 123 ? -9.518 -11.360 9.418 1.00 92.69 123 GLU A O 1
ATOM 950 N N . PRO A 1 124 ? -11.300 -12.044 10.606 1.00 94.75 124 PRO A N 1
ATOM 951 C CA . PRO A 1 124 ? -11.610 -10.713 11.101 1.00 94.75 124 PRO A CA 1
ATOM 952 C C . PRO A 1 124 ? -10.552 -10.249 12.102 1.00 94.75 124 PRO A C 1
ATOM 954 O O . PRO A 1 124 ? -10.155 -10.988 13.004 1.00 94.75 124 PRO A O 1
ATOM 957 N N . VAL A 1 125 ? -10.135 -8.989 11.970 1.00 96.12 125 VAL A N 1
ATOM 958 C CA . VAL A 1 125 ? -9.243 -8.347 12.939 1.00 96.12 125 VAL A CA 1
ATOM 959 C C . VAL A 1 125 ? -10.067 -7.746 14.067 1.00 96.12 125 VAL A C 1
ATOM 961 O O . VAL A 1 125 ? -11.032 -7.010 13.833 1.00 96.12 125 VAL A O 1
ATOM 964 N N . ILE A 1 126 ? -9.648 -8.037 15.293 1.00 95.94 126 ILE A N 1
ATOM 965 C CA . ILE A 1 126 ? -10.186 -7.464 16.523 1.00 95.94 126 ILE A CA 1
ATOM 966 C C . ILE A 1 126 ? -9.248 -6.354 16.986 1.00 95.94 126 ILE A C 1
ATOM 968 O O . ILE A 1 126 ? -8.067 -6.590 17.234 1.00 95.94 126 ILE A O 1
ATOM 972 N N . VAL A 1 127 ? -9.772 -5.142 17.125 1.00 95.44 127 VAL A N 1
ATOM 973 C CA . VAL A 1 127 ? -9.086 -4.037 17.793 1.00 95.44 127 VAL A CA 1
ATOM 974 C C . VAL A 1 127 ? -9.428 -4.101 19.272 1.00 95.44 127 VAL A C 1
ATOM 976 O O . VAL A 1 127 ? -10.522 -3.708 19.677 1.00 95.44 127 VAL A O 1
ATOM 979 N N . ASN A 1 128 ? -8.487 -4.606 20.064 1.00 92.56 128 ASN A N 1
ATOM 980 C CA . ASN A 1 128 ? -8.644 -4.805 21.494 1.00 92.56 128 ASN A CA 1
ATOM 981 C C . ASN A 1 128 ? -8.047 -3.626 22.287 1.00 92.56 128 ASN A C 1
ATOM 983 O O . ASN A 1 128 ? -6.828 -3.449 22.357 1.00 92.56 128 ASN A O 1
ATOM 987 N N . LEU A 1 129 ? -8.910 -2.820 22.902 1.00 89.75 129 LEU A N 1
ATOM 988 C CA . LEU A 1 129 ? -8.535 -1.621 23.653 1.00 89.75 129 LEU A CA 1
ATOM 989 C C . LEU A 1 129 ? -8.188 -1.897 25.117 1.00 89.75 129 LEU A C 1
ATOM 991 O O . LEU A 1 129 ? -7.451 -1.106 25.705 1.00 89.75 129 LEU A O 1
ATOM 995 N N . ASN A 1 130 ? -8.687 -2.993 25.700 1.00 85.94 130 ASN A N 1
ATOM 996 C CA . ASN A 1 130 ? -8.324 -3.419 27.055 1.00 85.94 130 ASN A CA 1
ATOM 997 C C . ASN A 1 130 ? -7.135 -4.399 27.078 1.00 85.94 130 ASN A C 1
ATOM 999 O O . ASN A 1 130 ? -6.784 -4.928 28.129 1.00 85.94 130 ASN A O 1
ATOM 1003 N N . SER A 1 131 ? -6.461 -4.595 25.938 1.00 81.25 131 SER A N 1
ATOM 1004 C CA . SER A 1 131 ? -5.241 -5.400 25.848 1.00 81.25 131 SER A CA 1
ATOM 1005 C C . SER A 1 131 ? -4.067 -4.769 26.619 1.00 81.25 131 SER A C 1
ATOM 1007 O O . SER A 1 131 ? -3.772 -3.584 26.432 1.00 81.25 131 SER A O 1
ATOM 1009 N N . PRO A 1 132 ? -3.296 -5.554 27.399 1.00 66.25 132 PRO A N 1
ATOM 1010 C CA . PRO A 1 132 ? -2.079 -5.076 28.059 1.00 66.25 132 PRO A CA 1
ATOM 1011 C C . PRO A 1 132 ? -0.884 -4.911 27.096 1.00 66.25 132 PRO A C 1
ATOM 1013 O O . PRO A 1 132 ? 0.197 -4.490 27.524 1.00 66.25 132 PRO A O 1
ATOM 1016 N N . SER A 1 133 ? -1.033 -5.260 25.808 1.00 68.12 133 SER A N 1
ATOM 1017 C CA . SER A 1 133 ? 0.054 -5.234 24.820 1.00 68.12 133 SER A CA 1
ATOM 1018 C C . SER A 1 133 ? 0.642 -3.830 24.627 1.00 68.12 133 SER A C 1
ATOM 1020 O O . SER A 1 133 ? -0.064 -2.874 24.301 1.00 68.12 133 SER A O 1
ATOM 1022 N N . LYS A 1 134 ? 1.975 -3.728 24.741 1.00 63.59 134 LYS A N 1
ATOM 1023 C CA . LYS A 1 134 ? 2.774 -2.505 24.518 1.00 63.59 134 LYS A CA 1
ATOM 1024 C C . LYS A 1 134 ? 3.473 -2.481 23.142 1.00 63.59 134 LYS A C 1
ATOM 1026 O O . LYS A 1 134 ? 4.545 -1.886 23.015 1.00 63.59 134 LYS A O 1
ATOM 1031 N N . GLY A 1 135 ? 2.926 -3.173 22.138 1.00 58.81 135 GLY A N 1
ATOM 1032 C CA . GLY A 1 135 ? 3.335 -3.105 20.722 1.00 58.81 135 GLY A CA 1
ATOM 1033 C C . GLY A 1 135 ? 4.551 -3.953 20.313 1.00 58.81 135 GLY A C 1
ATOM 1034 O O . GLY A 1 135 ? 4.586 -4.481 19.208 1.00 58.81 135 GLY A O 1
ATOM 1035 N N . ALA A 1 136 ? 5.536 -4.163 21.196 1.00 57.69 136 ALA A N 1
ATOM 1036 C CA . ALA A 1 136 ? 6.789 -4.850 20.833 1.00 57.69 136 ALA A CA 1
ATOM 1037 C C . ALA A 1 136 ? 6.620 -6.331 20.411 1.00 57.69 136 ALA A C 1
ATOM 1039 O O . ALA A 1 136 ? 7.473 -6.864 19.706 1.00 57.69 136 ALA A O 1
ATOM 1040 N N . ALA A 1 137 ? 5.514 -6.977 20.794 1.00 73.31 137 ALA A N 1
ATOM 1041 C CA . ALA A 1 137 ? 5.236 -8.392 20.523 1.00 73.31 137 ALA A CA 1
ATOM 1042 C C . ALA A 1 137 ? 4.488 -8.644 19.198 1.00 73.31 137 ALA A C 1
ATOM 1044 O O . ALA A 1 137 ? 4.178 -9.788 18.865 1.00 73.31 137 ALA A O 1
ATOM 1045 N N . ILE A 1 138 ? 4.156 -7.604 18.422 1.00 82.00 138 ILE A N 1
ATOM 1046 C CA . ILE A 1 138 ? 3.398 -7.772 17.170 1.00 82.00 138 ILE A CA 1
ATOM 1047 C C . ILE A 1 138 ? 4.119 -8.690 16.167 1.00 82.00 138 ILE A C 1
ATOM 1049 O O . ILE A 1 138 ? 3.479 -9.484 15.482 1.00 82.00 138 ILE A O 1
ATOM 1053 N N . ARG A 1 139 ? 5.458 -8.653 16.143 1.00 80.06 139 ARG A N 1
ATOM 1054 C CA . ARG A 1 139 ? 6.285 -9.465 15.235 1.00 80.06 139 ARG A CA 1
ATOM 1055 C C . ARG A 1 139 ? 6.189 -10.960 15.532 1.00 80.06 139 ARG A C 1
ATOM 1057 O O . ARG A 1 139 ? 6.152 -11.759 14.605 1.00 80.06 139 ARG A O 1
ATOM 1064 N N . GLU A 1 140 ? 6.106 -11.334 16.806 1.00 83.38 140 GLU A N 1
ATOM 1065 C CA . GLU A 1 140 ? 5.988 -12.735 17.244 1.00 83.38 140 GLU A CA 1
ATOM 1066 C C . GLU A 1 140 ? 4.633 -13.338 16.856 1.00 83.38 140 GLU A C 1
ATOM 1068 O O . GLU A 1 140 ? 4.502 -14.542 16.631 1.00 83.38 140 GLU A O 1
ATOM 1073 N N . ARG A 1 141 ? 3.617 -12.481 16.723 1.00 88.50 141 ARG A N 1
ATOM 1074 C CA . ARG A 1 141 ? 2.254 -12.858 16.336 1.00 88.50 141 ARG A CA 1
ATOM 1075 C C . ARG A 1 141 ? 2.022 -12.813 14.828 1.00 88.50 141 ARG A C 1
ATOM 1077 O O . ARG A 1 141 ? 0.935 -13.170 14.383 1.00 88.50 141 ARG A O 1
ATOM 1084 N N . LEU A 1 142 ? 3.022 -12.413 14.038 1.00 89.00 142 LEU A N 1
ATOM 1085 C CA . LEU A 1 142 ? 2.911 -12.356 12.585 1.00 89.00 142 LEU A CA 1
ATOM 1086 C C . LEU A 1 142 ? 2.528 -13.729 12.018 1.00 89.00 142 LEU A C 1
ATOM 1088 O O . LEU A 1 142 ? 3.144 -14.750 12.349 1.00 89.00 142 LEU A O 1
ATOM 1092 N N . GLY A 1 143 ? 1.514 -13.732 11.157 1.00 91.25 143 GLY A N 1
ATOM 1093 C CA . GLY A 1 143 ? 1.000 -14.920 10.498 1.00 91.25 143 GLY A CA 1
ATOM 1094 C C . GLY A 1 143 ? 0.265 -15.888 11.415 1.00 91.25 143 GLY A C 1
ATOM 1095 O O . GLY A 1 143 ? 0.146 -17.054 11.061 1.00 91.25 143 GLY A O 1
ATOM 1096 N N . ALA A 1 144 ? -0.207 -15.454 12.588 1.00 91.38 144 ALA A N 1
ATOM 1097 C CA . ALA A 1 144 ? -0.915 -16.325 13.528 1.00 91.38 144 ALA A CA 1
ATOM 1098 C C . ALA A 1 144 ? -2.166 -16.987 12.927 1.00 91.38 144 ALA A C 1
ATOM 1100 O O . ALA A 1 144 ? -2.543 -18.066 13.375 1.00 91.38 144 ALA A O 1
ATOM 1101 N N . THR A 1 145 ? -2.793 -16.366 11.925 1.00 92.38 145 THR A N 1
ATOM 1102 C CA . THR A 1 145 ? -3.932 -16.943 11.194 1.00 92.38 145 THR A CA 1
ATOM 1103 C C . THR A 1 145 ? -3.547 -17.674 9.909 1.00 92.38 145 THR A C 1
ATOM 1105 O O . THR A 1 145 ? -4.405 -18.300 9.293 1.00 92.38 145 THR A O 1
ATOM 1108 N N . TRP A 1 146 ? -2.289 -17.597 9.471 1.00 93.75 146 TRP A N 1
ATOM 1109 C CA . TRP A 1 146 ? -1.838 -18.307 8.276 1.00 93.75 146 TRP A CA 1
ATOM 1110 C C . TRP A 1 146 ? -1.703 -19.809 8.562 1.00 93.75 146 TRP A C 1
ATOM 1112 O O . TRP A 1 146 ? -1.412 -20.192 9.701 1.00 93.75 146 TRP A O 1
ATOM 1122 N N . PRO A 1 147 ? -1.815 -20.677 7.541 1.00 92.50 147 PRO A N 1
ATOM 1123 C CA . PRO A 1 147 ? -1.488 -22.087 7.703 1.00 92.50 147 PRO A CA 1
ATOM 1124 C C . PRO A 1 147 ? -0.045 -22.262 8.193 1.00 92.50 147 PRO A C 1
ATOM 1126 O O . PRO A 1 147 ? 0.871 -21.590 7.709 1.00 92.50 147 PRO A O 1
ATOM 1129 N N . ALA A 1 148 ? 0.154 -23.169 9.153 1.00 91.38 148 ALA A N 1
ATOM 1130 C CA . ALA A 1 148 ? 1.420 -23.322 9.873 1.00 91.38 148 ALA A CA 1
ATOM 1131 C C . ALA A 1 148 ? 2.614 -23.575 8.937 1.00 91.38 148 ALA A C 1
ATOM 1133 O O . ALA A 1 148 ? 3.654 -22.937 9.092 1.00 91.38 148 ALA A O 1
ATOM 1134 N N . GLU A 1 149 ? 2.428 -24.425 7.924 1.00 88.75 149 GLU A N 1
ATOM 1135 C CA . GLU A 1 149 ? 3.447 -24.739 6.914 1.00 88.75 149 GLU A CA 1
ATOM 1136 C C . GLU A 1 149 ? 3.931 -23.491 6.160 1.00 88.75 149 GLU A C 1
ATOM 1138 O O . GLU A 1 149 ? 5.132 -23.275 5.987 1.00 88.75 149 GLU A O 1
ATOM 1143 N N . TYR A 1 150 ? 3.009 -22.607 5.772 1.00 86.31 150 TYR A N 1
ATOM 1144 C CA . TYR A 1 150 ? 3.355 -21.383 5.064 1.00 86.31 150 TYR A CA 1
ATOM 1145 C C . TYR A 1 150 ? 3.923 -20.328 6.000 1.00 86.31 150 TYR A C 1
ATOM 1147 O O . TYR A 1 150 ? 4.821 -19.587 5.602 1.00 86.31 150 TYR A O 1
ATOM 1155 N N . ARG A 1 151 ? 3.430 -20.257 7.240 1.00 88.50 151 ARG A N 1
ATOM 1156 C CA . ARG A 1 151 ? 3.970 -19.356 8.260 1.00 88.50 151 ARG A CA 1
ATOM 1157 C C . ARG A 1 151 ? 5.435 -19.672 8.537 1.00 88.50 151 ARG A C 1
ATOM 1159 O O . ARG A 1 151 ? 6.262 -18.765 8.494 1.00 88.50 151 ARG A O 1
ATOM 1166 N N . GLU A 1 152 ? 5.757 -20.938 8.778 1.00 86.69 152 GLU A N 1
ATOM 1167 C CA . GLU A 1 152 ? 7.128 -21.382 9.020 1.00 86.69 152 GLU A CA 1
ATOM 1168 C C . GLU A 1 152 ? 8.024 -21.074 7.815 1.00 86.69 152 GLU A C 1
ATOM 1170 O O . GLU A 1 152 ? 9.051 -20.407 7.960 1.00 86.69 152 GLU A O 1
ATOM 1175 N N . TRP A 1 153 ? 7.584 -21.454 6.613 1.00 83.94 153 TRP A N 1
ATOM 1176 C CA . TRP A 1 153 ? 8.306 -21.177 5.372 1.00 83.94 153 TRP A CA 1
ATOM 1177 C C . TRP A 1 153 ? 8.575 -19.679 5.167 1.00 83.94 153 TRP A C 1
ATOM 1179 O O . TRP A 1 153 ? 9.701 -19.285 4.843 1.00 83.94 153 TRP A O 1
ATOM 1189 N N . MET A 1 154 ? 7.560 -18.835 5.383 1.00 83.50 154 MET A N 1
ATOM 1190 C CA . MET A 1 154 ? 7.669 -17.380 5.266 1.00 83.50 154 MET A CA 1
ATOM 1191 C C . MET A 1 154 ? 8.683 -16.822 6.261 1.00 83.50 154 MET A C 1
ATOM 1193 O O . MET A 1 154 ? 9.576 -16.085 5.851 1.00 83.50 154 MET A O 1
ATOM 1197 N N . LEU A 1 155 ? 8.567 -17.176 7.544 1.00 82.06 155 LEU A N 1
ATOM 1198 C CA . LEU A 1 155 ? 9.421 -16.637 8.605 1.00 82.06 155 LEU A CA 1
ATOM 1199 C C . LEU A 1 155 ? 10.880 -17.112 8.491 1.00 82.06 155 LEU A C 1
ATOM 1201 O O . LEU A 1 155 ? 11.785 -16.370 8.869 1.00 82.06 155 LEU A O 1
ATOM 1205 N N . GLN A 1 156 ? 11.123 -18.306 7.940 1.00 78.25 156 GLN A N 1
ATOM 1206 C CA . GLN A 1 156 ? 12.474 -18.837 7.716 1.00 78.25 156 GLN A CA 1
ATOM 1207 C C . GLN A 1 156 ? 13.158 -18.245 6.475 1.00 78.25 156 GLN A C 1
ATOM 1209 O O . GLN A 1 156 ? 14.358 -17.974 6.503 1.00 78.25 156 GLN A O 1
ATOM 1214 N N . ARG A 1 157 ? 12.428 -18.053 5.366 1.00 68.19 157 ARG A N 1
ATOM 1215 C CA . ARG A 1 157 ? 13.017 -17.607 4.084 1.00 68.19 157 ARG A CA 1
ATOM 1216 C C . ARG A 1 157 ? 12.995 -16.105 3.875 1.00 68.19 157 ARG A C 1
ATOM 1218 O O . ARG A 1 157 ? 13.831 -15.559 3.155 1.00 68.19 157 ARG A O 1
ATOM 1225 N N . ILE A 1 158 ? 12.012 -15.433 4.449 1.00 63.28 158 ILE A N 1
ATOM 1226 C CA . ILE A 1 158 ? 11.843 -13.996 4.343 1.00 63.28 158 ILE A CA 1
ATOM 1227 C C . ILE A 1 158 ? 11.997 -13.490 5.762 1.00 63.28 158 ILE A C 1
ATOM 1229 O O . ILE A 1 158 ? 11.025 -13.483 6.498 1.00 63.28 158 ILE A O 1
ATOM 1233 N N . ASN A 1 159 ? 13.197 -13.049 6.153 1.00 64.38 159 ASN A N 1
ATOM 1234 C CA . ASN A 1 159 ? 13.291 -12.188 7.326 1.00 64.38 159 ASN A CA 1
ATOM 1235 C C . ASN A 1 159 ? 12.656 -10.846 6.927 1.00 64.38 159 ASN A C 1
ATOM 1237 O O . ASN A 1 159 ? 13.317 -10.021 6.285 1.00 64.38 159 ASN A O 1
ATOM 1241 N N . PRO A 1 160 ? 11.363 -10.617 7.222 1.00 60.78 160 PRO A N 1
ATOM 1242 C CA . PRO A 1 160 ? 10.625 -9.514 6.624 1.00 60.78 160 PRO A CA 1
ATOM 1243 C C . PRO A 1 160 ? 11.070 -8.170 7.213 1.00 60.78 160 PRO A C 1
ATOM 1245 O O . PRO A 1 160 ? 10.796 -7.113 6.652 1.00 60.78 160 PRO A O 1
ATOM 1248 N N . PHE A 1 161 ? 11.793 -8.238 8.332 1.00 68.44 161 PHE A N 1
ATOM 1249 C CA . PHE A 1 161 ? 12.210 -7.124 9.161 1.00 68.44 161 PHE A CA 1
ATOM 1250 C C . PHE A 1 161 ? 13.732 -6.951 9.188 1.00 68.44 161 PHE A C 1
ATOM 1252 O O . PHE A 1 161 ? 14.215 -6.096 9.922 1.00 68.44 161 PHE A O 1
ATOM 1259 N N . GLN A 1 162 ? 14.494 -7.711 8.386 1.00 66.75 162 GLN A N 1
ATOM 1260 C CA . GLN A 1 162 ? 15.966 -7.657 8.360 1.00 66.75 162 GLN A CA 1
ATOM 1261 C C . GLN A 1 162 ? 16.506 -6.233 8.162 1.00 66.75 162 GLN A C 1
ATOM 1263 O O . GLN A 1 162 ? 17.560 -5.887 8.684 1.00 66.75 162 GLN A O 1
ATOM 1268 N N . PHE A 1 163 ? 15.765 -5.411 7.419 1.00 66.25 163 PHE A N 1
ATOM 1269 C CA . PHE A 1 163 ? 16.119 -4.029 7.095 1.00 66.25 163 PHE A CA 1
ATOM 1270 C C . PHE A 1 163 ? 15.172 -3.006 7.734 1.00 66.25 163 PHE A C 1
ATOM 1272 O O . PHE A 1 163 ? 15.184 -1.835 7.353 1.00 66.25 163 PHE A O 1
ATOM 1279 N N . MET A 1 164 ? 14.321 -3.440 8.669 1.00 76.12 164 MET A N 1
ATOM 1280 C CA . MET A 1 164 ? 13.419 -2.542 9.378 1.00 76.12 164 MET A CA 1
ATOM 1281 C C . MET A 1 164 ? 14.179 -1.849 10.513 1.00 76.12 164 MET A C 1
ATOM 1283 O O . MET A 1 164 ? 14.708 -2.534 11.392 1.00 76.12 164 MET A O 1
ATOM 1287 N N . PRO A 1 165 ? 14.261 -0.508 10.525 1.00 73.81 165 PRO A N 1
ATOM 1288 C CA . PRO A 1 165 ? 14.965 0.207 11.573 1.00 73.81 165 PRO A CA 1
ATOM 1289 C C . PRO A 1 165 ? 14.233 0.064 12.908 1.00 73.81 165 PRO A C 1
ATOM 1291 O O . PRO A 1 165 ? 13.007 0.097 12.978 1.00 73.81 165 PRO A O 1
ATOM 1294 N N . THR A 1 166 ? 14.995 -0.026 13.995 1.00 80.31 166 THR A N 1
ATOM 1295 C CA . THR A 1 166 ? 14.439 0.138 15.340 1.00 80.31 166 THR A CA 1
ATOM 1296 C C . THR A 1 166 ? 14.221 1.625 15.598 1.00 80.31 166 THR A C 1
ATOM 1298 O O . THR A 1 166 ? 15.182 2.386 15.714 1.00 80.31 166 THR A O 1
ATOM 1301 N N . LEU A 1 167 ? 12.961 2.047 15.687 1.00 81.81 167 LEU A N 1
ATOM 1302 C CA . LEU A 1 167 ? 12.594 3.426 16.004 1.00 81.81 167 LEU A CA 1
ATOM 1303 C C . LEU A 1 167 ? 12.289 3.580 17.498 1.00 81.81 167 LEU A C 1
ATOM 1305 O O . LEU A 1 167 ? 11.676 2.716 18.123 1.00 81.81 167 LEU A O 1
ATOM 1309 N N . ALA A 1 168 ? 12.689 4.713 18.076 1.00 88.00 168 ALA A N 1
ATOM 1310 C CA . ALA A 1 168 ? 12.300 5.062 19.438 1.00 88.00 168 ALA A CA 1
ATOM 1311 C C . ALA A 1 168 ? 10.776 5.291 19.528 1.00 88.00 168 ALA A C 1
ATOM 1313 O O . ALA A 1 168 ? 10.159 5.790 18.585 1.00 88.00 168 ALA A O 1
ATOM 1314 N N . LYS A 1 169 ? 10.155 4.971 20.673 1.00 89.44 169 LYS A N 1
ATOM 1315 C CA . LYS A 1 169 ? 8.687 5.049 20.844 1.00 89.44 169 LYS A CA 1
ATOM 1316 C C . LYS A 1 169 ? 8.106 6.428 20.535 1.00 89.44 169 LYS A C 1
ATOM 1318 O O . LYS A 1 169 ? 7.056 6.527 19.909 1.00 89.44 169 LYS A O 1
ATOM 1323 N N . ASN A 1 170 ? 8.811 7.488 20.922 1.00 89.50 170 ASN A N 1
ATOM 1324 C CA . ASN A 1 170 ? 8.417 8.862 20.619 1.00 89.50 170 ASN A CA 1
ATOM 1325 C C . ASN A 1 170 ? 8.386 9.166 19.112 1.00 89.50 170 ASN A C 1
ATOM 1327 O O . ASN A 1 170 ? 7.596 9.993 18.662 1.00 89.50 170 ASN A O 1
ATOM 1331 N N . ILE A 1 171 ? 9.237 8.502 18.330 1.00 88.06 171 ILE A N 1
ATOM 1332 C CA . ILE A 1 171 ? 9.258 8.613 16.871 1.00 88.06 171 ILE A CA 1
ATOM 1333 C C . ILE A 1 171 ? 8.100 7.826 16.256 1.00 88.06 171 ILE A C 1
ATOM 1335 O O . ILE A 1 171 ? 7.409 8.372 15.400 1.00 88.06 171 ILE A O 1
ATOM 1339 N N . LEU A 1 172 ? 7.831 6.608 16.743 1.00 89.31 172 LEU A N 1
ATOM 1340 C CA . LEU A 1 172 ? 6.666 5.814 16.324 1.00 89.31 172 LEU A CA 1
ATOM 1341 C C . LEU A 1 172 ? 5.360 6.594 16.524 1.00 89.31 172 LEU A C 1
ATOM 1343 O O . LEU A 1 172 ? 4.569 6.733 15.595 1.00 89.31 172 LEU A O 1
ATOM 1347 N N . GLY A 1 173 ? 5.176 7.172 17.716 1.00 91.56 173 GLY A N 1
ATOM 1348 C CA . GLY A 1 173 ? 3.998 7.974 18.040 1.00 91.56 173 GLY A CA 1
ATOM 1349 C C . GLY A 1 173 ? 3.837 9.182 17.123 1.00 91.56 173 GLY A C 1
ATOM 1350 O O . GLY A 1 173 ? 2.747 9.423 16.608 1.00 91.56 173 GLY A O 1
ATOM 1351 N N . ARG A 1 174 ? 4.922 9.929 16.872 1.00 90.38 174 ARG A N 1
ATOM 1352 C CA . ARG A 1 174 ? 4.894 11.076 15.946 1.00 90.38 174 ARG A CA 1
ATOM 1353 C C . ARG A 1 174 ? 4.541 10.656 14.525 1.00 90.38 174 ARG A C 1
ATOM 1355 O O . ARG A 1 174 ? 3.779 11.359 13.870 1.00 90.38 174 ARG A O 1
ATOM 1362 N N . TYR A 1 175 ? 5.065 9.521 14.064 1.00 89.44 175 TYR A N 1
ATOM 1363 C CA . TYR A 1 175 ? 4.747 8.987 12.745 1.00 89.44 175 TYR A CA 1
ATOM 1364 C C . TYR A 1 175 ? 3.254 8.655 12.635 1.00 89.44 175 TYR A C 1
ATOM 1366 O O . TYR A 1 175 ? 2.582 9.146 11.728 1.00 89.44 175 TYR A O 1
ATOM 1374 N N . ALA A 1 176 ? 2.720 7.898 13.597 1.00 92.38 176 ALA A N 1
ATOM 1375 C CA . ALA A 1 176 ? 1.310 7.516 13.636 1.00 92.38 176 ALA A CA 1
ATOM 1376 C C . ALA A 1 176 ? 0.379 8.737 13.708 1.00 92.38 176 ALA A C 1
ATOM 1378 O O . ALA A 1 176 ? -0.541 8.854 12.899 1.00 92.38 176 ALA A O 1
ATOM 1379 N N . LEU A 1 177 ? 0.660 9.693 14.604 1.00 93.50 177 LEU A N 1
ATOM 1380 C CA . LEU A 1 177 ? -0.086 10.952 14.685 1.00 93.50 177 LEU A CA 1
ATOM 1381 C C . LEU A 1 177 ? -0.082 11.691 13.348 1.00 93.50 177 LEU A C 1
ATOM 1383 O O . LEU A 1 177 ? -1.126 12.130 12.874 1.00 93.50 177 LEU A O 1
ATOM 1387 N N . SER A 1 178 ? 1.076 11.791 12.702 1.00 90.25 178 SER A N 1
ATOM 1388 C CA . SER A 1 178 ? 1.174 12.489 11.427 1.00 90.25 178 SER A CA 1
ATOM 1389 C C . SER A 1 178 ? 0.356 11.826 10.315 1.00 90.25 178 SER A C 1
ATOM 1391 O O . SER A 1 178 ? -0.331 12.516 9.558 1.00 90.25 178 SER A O 1
ATOM 1393 N N . MET A 1 179 ? 0.361 10.490 10.240 1.00 92.56 179 MET A N 1
ATOM 1394 C CA . MET A 1 179 ? -0.474 9.752 9.287 1.00 92.56 179 MET A CA 1
ATOM 1395 C C . MET A 1 179 ? -1.963 10.008 9.522 1.00 92.56 179 MET A C 1
ATOM 1397 O O . MET A 1 179 ? -2.680 10.298 8.563 1.00 92.56 179 MET A O 1
ATOM 1401 N N . VAL A 1 180 ? -2.423 9.952 10.778 1.00 94.19 180 VAL A N 1
ATOM 1402 C CA . VAL A 1 180 ? -3.829 10.210 11.136 1.00 94.19 180 VAL A CA 1
ATOM 1403 C C . VAL A 1 180 ? -4.242 11.624 10.721 1.00 94.19 180 VAL A C 1
ATOM 1405 O O . VAL A 1 180 ? -5.254 11.795 10.037 1.00 94.19 180 VAL A O 1
ATOM 1408 N N . ARG A 1 181 ? -3.415 12.630 11.021 1.00 91.25 181 ARG A N 1
ATOM 1409 C CA . ARG A 1 181 ? -3.659 14.028 10.628 1.00 91.25 181 ARG A CA 1
ATOM 1410 C C . ARG A 1 181 ? -3.755 14.209 9.124 1.00 91.25 181 ARG A C 1
ATOM 1412 O O . ARG A 1 181 ? -4.620 14.941 8.648 1.00 91.25 181 ARG A O 1
ATOM 1419 N N . LYS A 1 182 ? -2.868 13.564 8.363 1.00 88.81 182 LYS A N 1
ATOM 1420 C CA . LYS A 1 182 ? -2.912 13.598 6.894 1.00 88.81 182 LYS A CA 1
ATOM 1421 C C . LYS A 1 182 ? -4.182 12.939 6.372 1.00 88.81 182 LYS A C 1
ATOM 1423 O O . LYS A 1 182 ? -4.840 13.530 5.520 1.00 88.81 182 LYS A O 1
ATOM 1428 N N . SER A 1 183 ? -4.560 11.793 6.939 1.00 92.25 183 SER A N 1
ATOM 1429 C CA . SER A 1 183 ? -5.796 11.093 6.585 1.00 92.25 183 SER A CA 1
ATOM 1430 C C . SER A 1 183 ? -7.004 11.994 6.763 1.00 92.25 183 SER A C 1
ATOM 1432 O O . SER A 1 183 ? -7.750 12.186 5.814 1.00 92.25 183 SER A O 1
ATOM 1434 N N . LEU A 1 184 ? -7.155 12.637 7.924 1.00 91.00 184 LEU A N 1
ATOM 1435 C CA . LEU A 1 184 ? -8.277 13.539 8.214 1.00 91.00 184 LEU A CA 1
ATOM 1436 C C . LEU A 1 184 ? -8.279 14.842 7.406 1.00 91.00 184 LEU A C 1
ATOM 1438 O O . LEU A 1 184 ? -9.295 15.527 7.364 1.00 91.00 184 LEU A O 1
ATOM 1442 N N . ARG A 1 185 ? -7.160 15.196 6.772 1.00 86.94 185 ARG A N 1
ATOM 1443 C CA . ARG A 1 185 ? -7.067 16.334 5.846 1.00 86.94 185 ARG A CA 1
ATOM 1444 C C . ARG A 1 185 ? -7.340 15.945 4.392 1.00 86.94 185 ARG A C 1
ATOM 1446 O O . ARG A 1 185 ? -7.385 16.821 3.532 1.00 86.94 185 ARG A O 1
ATOM 1453 N N . SER A 1 186 ? -7.484 14.652 4.097 1.00 87.81 186 SER A N 1
ATOM 1454 C CA . SER A 1 186 ? -7.744 14.154 2.746 1.00 87.81 186 SER A CA 1
ATOM 1455 C C . SER A 1 186 ? -9.092 14.636 2.204 1.00 87.81 186 SER A C 1
ATOM 1457 O O . SER A 1 186 ? -10.115 14.190 2.693 1.00 87.81 186 SER A O 1
ATOM 1459 N N . PRO A 1 187 ? -9.163 15.406 1.111 1.00 80.44 187 PRO A N 1
ATOM 1460 C CA . PRO A 1 187 ? -10.432 15.975 0.647 1.00 80.44 187 PRO A CA 1
ATOM 1461 C C . PRO A 1 187 ? -11.591 14.984 0.422 1.00 80.44 187 PRO A C 1
ATOM 1463 O O . PRO A 1 187 ? -12.750 15.369 0.567 1.00 80.44 187 PRO A O 1
ATOM 1466 N N . ALA A 1 188 ? -11.298 13.732 0.053 1.00 83.88 188 ALA A N 1
ATOM 1467 C CA . ALA A 1 188 ? -12.307 12.727 -0.284 1.00 83.88 188 ALA A CA 1
ATOM 1468 C C . ALA A 1 188 ? -12.129 11.363 0.407 1.00 83.88 188 ALA A C 1
ATOM 1470 O O . ALA A 1 188 ? -13.038 10.538 0.344 1.00 83.88 188 ALA A O 1
ATOM 1471 N N . HIS A 1 189 ? -10.989 11.096 1.049 1.00 87.12 189 HIS A N 1
ATOM 1472 C CA . HIS A 1 189 ? -10.585 9.734 1.419 1.00 87.12 189 HIS A CA 1
ATOM 1473 C C . HIS A 1 189 ? -10.141 9.606 2.882 1.00 87.12 189 HIS A C 1
ATOM 1475 O O . HIS A 1 189 ? -9.180 8.903 3.192 1.00 87.12 189 HIS A O 1
ATOM 1481 N N . HIS A 1 190 ? -10.842 10.290 3.792 1.00 87.69 190 HIS A N 1
ATOM 1482 C CA . HIS A 1 190 ? -10.512 10.320 5.221 1.00 87.69 190 HIS A CA 1
ATOM 1483 C C . HIS A 1 190 ? -10.423 8.938 5.885 1.00 87.69 190 HIS A C 1
ATOM 1485 O O . HIS A 1 190 ? -9.724 8.784 6.879 1.00 87.69 190 HIS A O 1
ATOM 1491 N N . ASP A 1 191 ? -11.159 7.956 5.376 1.00 86.06 191 ASP A N 1
ATOM 1492 C CA . ASP A 1 191 ? -11.327 6.609 5.924 1.00 86.06 191 ASP A CA 1
ATOM 1493 C C . ASP A 1 191 ? -10.243 5.608 5.487 1.00 86.06 191 ASP A C 1
ATOM 1495 O O . ASP A 1 191 ? -10.115 4.539 6.092 1.00 86.06 191 ASP A O 1
ATOM 1499 N N . LEU A 1 192 ? -9.427 5.952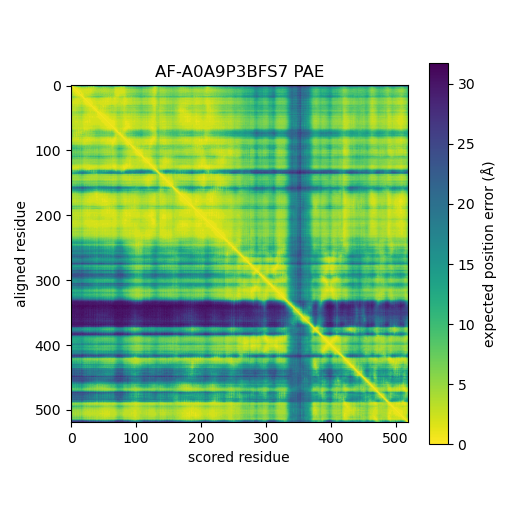 4.483 1.00 91.25 192 LEU A N 1
ATOM 1500 C CA . LEU A 1 192 ? -8.487 5.000 3.890 1.00 91.25 192 LEU A CA 1
ATOM 1501 C C . LEU A 1 192 ? -7.343 4.594 4.823 1.00 91.25 192 LEU A C 1
ATOM 1503 O O . LEU A 1 192 ? -6.852 3.478 4.686 1.00 91.25 192 LEU A O 1
ATOM 1507 N N . LEU A 1 193 ? -6.916 5.431 5.774 1.00 94.06 193 LEU A N 1
ATOM 1508 C CA . LEU A 1 193 ? -5.806 5.079 6.661 1.00 94.06 193 LEU A CA 1
ATOM 1509 C C . LEU A 1 193 ? -6.181 3.898 7.547 1.00 94.06 193 LEU A C 1
ATOM 1511 O O . LEU A 1 193 ? -5.456 2.912 7.597 1.00 94.06 193 LEU A O 1
ATOM 1515 N N . LEU A 1 194 ? -7.314 3.977 8.244 1.00 94.31 194 LEU A N 1
ATOM 1516 C CA . LEU A 1 194 ? -7.707 2.896 9.141 1.00 94.31 194 LEU A CA 1
ATOM 1517 C C . LEU A 1 194 ? -8.072 1.633 8.342 1.00 94.31 194 LEU A C 1
ATOM 1519 O O . LEU A 1 194 ? -7.706 0.536 8.757 1.00 94.31 194 LEU A O 1
ATOM 1523 N N . ALA A 1 195 ? -8.670 1.782 7.152 1.00 92.56 195 ALA A N 1
ATOM 1524 C CA . ALA A 1 195 ? -8.876 0.673 6.216 1.00 92.56 195 ALA A CA 1
ATOM 1525 C C . ALA A 1 195 ? -7.552 -0.006 5.815 1.00 92.56 195 ALA A C 1
ATOM 1527 O O . ALA A 1 195 ? -7.441 -1.231 5.875 1.00 92.56 195 ALA A O 1
ATOM 1528 N N . ARG A 1 196 ? -6.531 0.793 5.472 1.00 92.88 196 ARG A N 1
ATOM 1529 C CA . ARG A 1 196 ? -5.171 0.343 5.141 1.00 92.88 196 ARG A CA 1
ATOM 1530 C C . ARG A 1 196 ? -4.555 -0.440 6.296 1.00 92.88 196 ARG A C 1
ATOM 1532 O O . ARG A 1 196 ? -4.070 -1.544 6.081 1.00 92.88 196 ARG A O 1
ATOM 1539 N N . ILE A 1 197 ? -4.578 0.109 7.510 1.00 94.56 197 ILE A N 1
ATOM 1540 C CA . ILE A 1 197 ? -3.913 -0.493 8.675 1.00 94.56 197 ILE A CA 1
ATOM 1541 C C . ILE A 1 197 ? -4.610 -1.778 9.136 1.00 94.56 197 ILE A C 1
ATOM 1543 O O . ILE A 1 197 ? -3.932 -2.770 9.398 1.00 94.56 197 ILE A O 1
ATOM 1547 N N . LEU A 1 198 ? -5.944 -1.801 9.192 1.00 95.50 198 LEU A N 1
ATOM 1548 C CA . LEU A 1 198 ? -6.684 -3.004 9.589 1.00 95.50 198 LEU A CA 1
ATOM 1549 C C . LEU A 1 198 ? -6.618 -4.094 8.519 1.00 95.50 198 LEU A C 1
ATOM 1551 O O . LEU A 1 198 ? -6.413 -5.259 8.845 1.00 95.50 198 LEU A O 1
ATOM 1555 N N . GLY A 1 199 ? -6.702 -3.722 7.241 1.00 93.19 199 GLY A N 1
ATOM 1556 C CA . GLY A 1 199 ? -6.482 -4.671 6.156 1.00 93.19 199 GLY A CA 1
ATOM 1557 C C . GLY A 1 199 ? -5.049 -5.223 6.151 1.00 93.19 199 GLY A C 1
ATOM 1558 O O . GLY A 1 199 ? -4.850 -6.417 5.942 1.00 93.19 199 GLY A O 1
ATOM 1559 N N . LEU A 1 200 ? -4.037 -4.394 6.438 1.00 93.19 200 LEU A N 1
ATOM 1560 C CA . LEU A 1 200 ? -2.666 -4.882 6.614 1.00 93.19 200 LEU A CA 1
ATOM 1561 C C . LEU A 1 200 ? -2.557 -5.866 7.772 1.00 93.19 200 LEU A C 1
ATOM 1563 O O . LEU A 1 200 ? -1.894 -6.886 7.618 1.00 93.19 200 LEU A O 1
ATOM 1567 N N . ALA A 1 201 ? -3.195 -5.584 8.909 1.00 94.56 201 ALA A N 1
ATOM 1568 C CA . ALA A 1 201 ? -3.214 -6.502 10.042 1.00 94.56 201 ALA A CA 1
ATOM 1569 C C . ALA A 1 201 ? -3.824 -7.857 9.650 1.00 94.56 201 ALA A C 1
ATOM 1571 O O . ALA A 1 201 ? -3.206 -8.892 9.898 1.00 94.56 201 ALA A O 1
ATOM 1572 N N . GLN A 1 202 ? -4.960 -7.841 8.947 1.00 94.44 202 GLN A N 1
ATOM 1573 C CA . GLN A 1 202 ? -5.625 -9.035 8.420 1.00 94.44 202 GLN A CA 1
ATOM 1574 C C . GLN A 1 202 ? -4.678 -9.863 7.543 1.00 94.44 202 GLN A C 1
ATOM 1576 O O . GLN A 1 202 ? -4.480 -11.052 7.779 1.00 94.44 202 GLN A O 1
ATOM 1581 N N . PHE A 1 203 ? -4.038 -9.237 6.555 1.00 91.94 203 PHE A N 1
ATOM 1582 C CA . PHE A 1 203 ? -3.185 -9.950 5.602 1.00 91.94 203 PHE A CA 1
ATOM 1583 C C . PHE A 1 203 ? -1.823 -10.347 6.171 1.00 91.94 203 PHE A C 1
ATOM 1585 O O . PHE A 1 203 ? -1.225 -11.321 5.715 1.00 91.94 203 PHE A O 1
ATOM 1592 N N . CYS A 1 204 ? -1.363 -9.653 7.210 1.00 92.31 204 CYS A N 1
ATOM 1593 C CA . CYS A 1 204 ? -0.244 -10.064 8.054 1.00 92.31 204 CYS A CA 1
ATOM 1594 C C . CYS A 1 204 ? -0.618 -11.183 9.044 1.00 92.31 204 CYS A C 1
ATOM 1596 O O . CYS A 1 204 ? 0.228 -11.611 9.828 1.00 92.31 204 CYS A O 1
ATOM 1598 N N . GLY A 1 205 ? -1.867 -11.648 9.033 1.00 92.62 205 GLY A N 1
ATOM 1599 C CA . GLY A 1 205 ? -2.367 -12.720 9.883 1.00 92.62 205 GLY A CA 1
ATOM 1600 C C . GLY A 1 205 ? -2.443 -12.365 11.367 1.00 92.62 205 GLY A C 1
ATOM 1601 O O . GLY A 1 205 ? -2.238 -13.222 12.228 1.00 92.62 205 GLY A O 1
ATOM 1602 N N . LEU A 1 206 ? -2.693 -11.090 11.673 1.00 92.88 206 LEU A N 1
ATOM 1603 C CA . LEU A 1 206 ? -2.854 -10.571 13.027 1.00 92.88 206 LEU A CA 1
ATOM 1604 C C . LEU A 1 206 ? -4.340 -10.565 13.399 1.00 92.88 206 LEU A C 1
ATOM 1606 O O . LEU A 1 206 ? -5.067 -9.630 13.076 1.00 92.88 206 LEU A O 1
ATOM 1610 N N . ARG A 1 207 ? -4.786 -11.603 14.111 1.00 91.81 207 ARG A N 1
ATOM 1611 C CA . ARG A 1 207 ? -6.187 -11.733 14.554 1.00 91.81 207 ARG A CA 1
ATOM 1612 C C . ARG A 1 207 ? -6.627 -10.625 15.514 1.00 91.81 207 ARG A C 1
ATOM 1614 O O . ARG A 1 207 ? -7.768 -10.186 15.480 1.00 91.81 207 ARG A O 1
ATOM 1621 N N . GLU A 1 208 ? -5.730 -10.195 16.389 1.00 93.06 208 GLU A N 1
ATOM 1622 C CA . GLU A 1 208 ? -6.000 -9.178 17.402 1.00 93.06 208 GLU A CA 1
ATOM 1623 C C . GLU A 1 208 ? -4.908 -8.110 17.355 1.00 93.06 208 GLU A C 1
ATOM 1625 O O . GLU A 1 208 ? -3.727 -8.440 17.240 1.00 93.06 208 GLU A O 1
ATOM 1630 N N . VAL A 1 209 ? -5.281 -6.840 17.470 1.00 94.06 209 VAL A N 1
ATOM 1631 C CA . VAL A 1 209 ? -4.354 -5.706 17.545 1.00 94.06 209 VAL A CA 1
ATOM 1632 C C . VAL A 1 209 ? -4.766 -4.760 18.668 1.00 94.06 209 VAL A C 1
ATOM 1634 O O . VAL A 1 209 ? -5.937 -4.415 18.806 1.00 94.06 209 VAL A O 1
ATOM 1637 N N . SER A 1 210 ? -3.804 -4.322 19.474 1.00 92.62 210 SER A N 1
ATOM 1638 C CA . SER A 1 210 ? -4.004 -3.265 20.465 1.00 92.62 210 SER A CA 1
ATOM 1639 C C . SER A 1 210 ? -3.775 -1.875 19.868 1.00 92.62 210 SER A C 1
ATOM 1641 O O . SER A 1 210 ? -3.265 -1.724 18.756 1.00 92.62 210 SER A O 1
ATOM 1643 N N . LEU A 1 211 ? -4.073 -0.822 20.635 1.00 91.56 211 LEU A N 1
ATOM 1644 C CA . LEU A 1 211 ? -3.742 0.547 20.227 1.00 91.56 211 LEU A CA 1
ATOM 1645 C C . LEU A 1 211 ? -2.228 0.746 20.006 1.00 91.56 211 LEU A C 1
ATOM 1647 O O . LEU A 1 211 ? -1.823 1.478 19.106 1.00 91.56 211 LEU A O 1
ATOM 1651 N N . ALA A 1 212 ? -1.389 0.068 20.793 1.00 91.31 212 ALA A N 1
ATOM 1652 C CA . ALA A 1 212 ? 0.061 0.095 20.614 1.00 91.31 212 ALA A CA 1
ATOM 1653 C C . ALA A 1 212 ? 0.497 -0.611 19.319 1.00 91.31 212 ALA A C 1
ATOM 1655 O O . ALA A 1 212 ? 1.407 -0.133 18.641 1.00 91.31 212 ALA A O 1
ATOM 1656 N N . ASP A 1 213 ? -0.168 -1.713 18.960 1.00 93.19 213 ASP A N 1
ATOM 1657 C CA . ASP A 1 213 ? 0.076 -2.421 17.701 1.00 93.19 213 ASP A CA 1
ATOM 1658 C C . ASP A 1 213 ? -0.307 -1.552 16.494 1.00 93.19 213 ASP A C 1
ATOM 1660 O O . ASP A 1 213 ? 0.434 -1.506 15.517 1.00 93.19 213 ASP A O 1
ATOM 1664 N N . LEU A 1 214 ? -1.418 -0.805 16.567 1.00 94.19 214 LEU A N 1
ATOM 1665 C CA . LEU A 1 214 ? -1.825 0.125 15.506 1.00 94.19 214 LEU A CA 1
ATOM 1666 C C . LEU A 1 214 ? -0.785 1.231 15.270 1.00 94.19 214 LEU A C 1
ATOM 1668 O O . LEU A 1 214 ? -0.511 1.569 14.120 1.00 94.19 214 LEU A O 1
ATOM 1672 N N . ILE A 1 215 ? -0.180 1.769 16.337 1.00 93.12 215 ILE A N 1
ATOM 1673 C CA . ILE A 1 215 ? 0.905 2.760 16.231 1.00 93.12 215 ILE A CA 1
ATOM 1674 C C . ILE A 1 215 ? 2.124 2.155 15.519 1.00 93.12 215 ILE A C 1
ATOM 1676 O O . ILE A 1 215 ? 2.693 2.801 14.636 1.00 93.12 215 ILE A O 1
ATOM 1680 N N . ASP A 1 216 ? 2.514 0.923 15.865 1.00 90.12 216 ASP A N 1
ATOM 1681 C CA . ASP A 1 216 ? 3.639 0.231 15.217 1.00 90.12 216 ASP A CA 1
ATOM 1682 C C . ASP A 1 216 ? 3.342 -0.076 13.740 1.00 90.12 216 ASP A C 1
ATOM 1684 O O . ASP A 1 216 ? 4.154 0.239 12.867 1.00 90.12 216 ASP A O 1
ATOM 1688 N N . LEU A 1 217 ? 2.144 -0.597 13.445 1.00 91.12 217 LEU A N 1
ATOM 1689 C CA . LEU A 1 217 ? 1.684 -0.875 12.082 1.00 91.12 217 LEU A CA 1
ATOM 1690 C C . LEU A 1 217 ? 1.682 0.383 11.213 1.00 91.12 217 LEU A C 1
ATOM 1692 O O . LEU A 1 217 ? 2.108 0.315 10.065 1.00 91.12 217 LEU A O 1
ATOM 1696 N N . MET A 1 218 ? 1.234 1.528 11.737 1.00 92.06 218 MET A N 1
ATOM 1697 C CA . MET A 1 218 ? 1.287 2.805 11.018 1.00 92.06 218 MET A CA 1
ATOM 1698 C C . MET A 1 218 ? 2.731 3.218 10.725 1.00 92.06 218 MET A C 1
ATOM 1700 O O . MET A 1 218 ? 3.080 3.496 9.577 1.00 92.06 218 MET A O 1
ATOM 1704 N N . ALA A 1 219 ? 3.586 3.220 11.747 1.00 87.69 219 ALA A N 1
ATOM 1705 C CA . ALA A 1 219 ? 4.968 3.668 11.620 1.00 87.69 219 ALA A CA 1
ATOM 1706 C C . ALA A 1 219 ? 5.817 2.793 10.685 1.00 87.69 219 ALA A C 1
ATOM 1708 O O . ALA A 1 219 ? 6.723 3.299 10.024 1.00 87.69 219 ALA A O 1
ATOM 1709 N N . HIS A 1 220 ? 5.510 1.499 10.601 1.00 86.50 220 HIS A N 1
ATOM 1710 C CA . HIS A 1 220 ? 6.241 0.533 9.782 1.00 86.50 220 HIS A CA 1
ATOM 1711 C C . HIS A 1 220 ? 5.401 -0.050 8.634 1.00 86.50 220 HIS A C 1
ATOM 1713 O O . HIS A 1 220 ? 5.720 -1.129 8.128 1.00 86.50 220 HIS A O 1
ATOM 1719 N N . ALA A 1 221 ? 4.338 0.637 8.198 1.00 88.06 221 ALA A N 1
ATOM 1720 C CA . ALA A 1 221 ? 3.370 0.107 7.232 1.00 88.06 221 ALA A CA 1
ATOM 1721 C C . ALA A 1 221 ? 4.025 -0.459 5.958 1.00 88.06 221 ALA A C 1
ATOM 1723 O O . ALA A 1 221 ? 3.633 -1.524 5.492 1.00 88.06 221 ALA A O 1
ATOM 1724 N N . CYS A 1 222 ? 5.065 0.201 5.434 1.00 82.69 222 CYS A N 1
ATOM 1725 C CA . CYS A 1 222 ? 5.807 -0.248 4.250 1.00 82.69 222 CYS A CA 1
ATOM 1726 C C . CYS A 1 222 ? 6.447 -1.640 4.419 1.00 82.69 222 CYS A C 1
ATOM 1728 O O . CYS A 1 222 ? 6.467 -2.438 3.480 1.00 82.69 222 CYS A O 1
ATOM 1730 N N . TYR A 1 223 ? 6.930 -1.977 5.616 1.00 83.06 223 TYR A N 1
ATOM 1731 C CA . TYR A 1 223 ? 7.519 -3.287 5.888 1.00 83.06 223 TYR A CA 1
ATOM 1732 C C . TYR A 1 223 ? 6.443 -4.371 5.956 1.00 83.06 223 TYR A C 1
ATOM 1734 O O . TYR A 1 223 ? 6.587 -5.413 5.316 1.00 83.06 223 TYR A O 1
ATOM 1742 N N . TYR A 1 224 ? 5.334 -4.107 6.653 1.00 87.50 224 TYR A N 1
ATOM 1743 C CA . TYR A 1 224 ? 4.191 -5.026 6.723 1.00 87.50 224 TYR A CA 1
ATOM 1744 C C . TYR A 1 224 ? 3.543 -5.252 5.351 1.00 87.50 224 TYR A C 1
ATOM 1746 O O . TYR A 1 224 ? 3.204 -6.377 4.998 1.00 87.50 224 TYR A O 1
ATOM 1754 N N . GLU A 1 225 ? 3.471 -4.216 4.523 1.00 87.75 225 GLU A N 1
ATOM 1755 C CA . GLU A 1 225 ? 3.054 -4.304 3.123 1.00 87.75 225 GLU A CA 1
ATOM 1756 C C . GLU A 1 225 ? 3.899 -5.279 2.305 1.00 87.75 225 GLU A C 1
ATOM 1758 O O . GLU A 1 225 ? 3.370 -6.117 1.570 1.00 87.75 225 GLU A O 1
ATOM 1763 N N . ARG A 1 226 ? 5.224 -5.194 2.448 1.00 83.81 226 ARG A N 1
ATOM 1764 C CA . ARG A 1 226 ? 6.154 -6.114 1.791 1.00 83.81 226 ARG A CA 1
ATOM 1765 C C . ARG A 1 226 ? 5.933 -7.550 2.259 1.00 83.81 226 ARG A C 1
ATOM 1767 O O . ARG A 1 226 ? 5.999 -8.461 1.432 1.00 83.81 226 ARG A O 1
ATOM 1774 N N . VAL A 1 227 ? 5.668 -7.759 3.549 1.00 86.38 227 VAL A N 1
ATOM 1775 C CA . VAL A 1 227 ? 5.333 -9.085 4.090 1.00 86.38 227 VAL A CA 1
A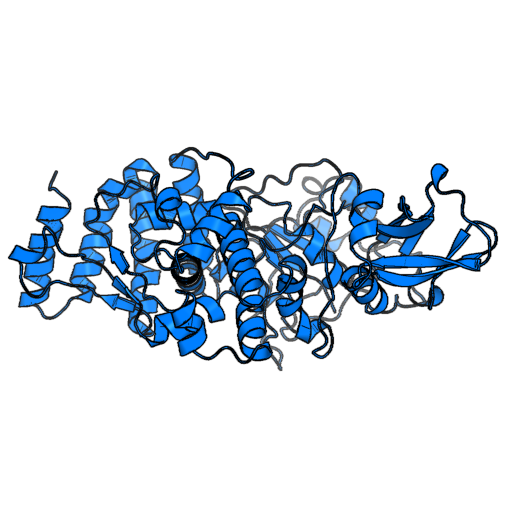TOM 1776 C C . VAL A 1 227 ? 4.056 -9.615 3.448 1.00 86.38 227 VAL A C 1
ATOM 1778 O O . VAL A 1 227 ? 4.082 -10.696 2.861 1.00 86.38 227 VAL A O 1
ATOM 1781 N N . ALA A 1 228 ? 2.972 -8.839 3.512 1.00 88.69 228 ALA A N 1
ATOM 1782 C CA . ALA A 1 228 ? 1.665 -9.220 2.993 1.00 88.69 228 ALA A CA 1
ATOM 1783 C C . ALA A 1 228 ? 1.742 -9.576 1.502 1.00 88.69 228 ALA A C 1
ATOM 1785 O O . ALA A 1 228 ? 1.310 -10.653 1.098 1.00 88.69 228 ALA A O 1
ATOM 1786 N N . ARG A 1 229 ? 2.376 -8.730 0.681 1.00 86.56 229 ARG A N 1
ATOM 1787 C CA . ARG A 1 229 ? 2.545 -8.978 -0.762 1.00 86.56 229 ARG A CA 1
ATOM 1788 C C . ARG A 1 229 ? 3.362 -10.229 -1.057 1.00 86.56 229 ARG A C 1
ATOM 1790 O O . ARG A 1 229 ? 3.001 -10.987 -1.951 1.00 86.56 229 ARG A O 1
ATOM 1797 N N . ARG A 1 230 ? 4.450 -10.468 -0.317 1.00 85.38 230 ARG A N 1
ATOM 1798 C CA . ARG A 1 230 ? 5.260 -11.687 -0.479 1.00 85.38 230 ARG A CA 1
ATOM 1799 C C . ARG A 1 230 ? 4.480 -12.938 -0.100 1.00 85.38 230 ARG A C 1
ATOM 1801 O O . ARG A 1 230 ? 4.574 -13.929 -0.817 1.00 85.38 230 ARG A O 1
ATOM 1808 N N . TYR A 1 231 ? 3.705 -12.870 0.980 1.00 88.19 231 TYR A N 1
ATOM 1809 C CA . TYR A 1 231 ? 2.846 -13.967 1.401 1.00 88.19 231 TYR A CA 1
ATOM 1810 C C . TYR A 1 231 ? 1.791 -14.284 0.338 1.00 88.19 231 TYR A C 1
ATOM 1812 O O . TYR A 1 231 ? 1.740 -15.409 -0.155 1.00 88.19 231 TYR A O 1
ATOM 1820 N N . ILE A 1 232 ? 1.027 -13.279 -0.106 1.00 87.75 232 ILE A N 1
ATOM 1821 C CA . ILE A 1 232 ? 0.016 -13.456 -1.157 1.00 87.75 232 ILE A CA 1
ATOM 1822 C C . ILE A 1 232 ? 0.661 -14.005 -2.436 1.00 87.75 232 ILE A C 1
ATOM 1824 O O . ILE A 1 232 ? 0.150 -14.955 -3.020 1.00 87.75 232 ILE A O 1
ATOM 1828 N N . ALA A 1 233 ? 1.794 -13.448 -2.871 1.00 85.25 233 ALA A N 1
ATOM 1829 C CA . ALA A 1 233 ? 2.489 -13.915 -4.067 1.00 85.25 233 ALA A CA 1
ATOM 1830 C C . ALA A 1 233 ? 2.875 -15.401 -3.967 1.00 85.25 233 ALA A C 1
ATOM 1832 O O . ALA A 1 233 ? 2.612 -16.162 -4.899 1.00 85.25 233 ALA A O 1
ATOM 1833 N N . ALA A 1 234 ? 3.408 -15.828 -2.817 1.00 84.81 234 ALA A N 1
ATOM 1834 C CA . ALA A 1 234 ? 3.723 -17.230 -2.562 1.00 84.81 234 ALA A CA 1
ATOM 1835 C C . ALA A 1 234 ? 2.475 -18.126 -2.646 1.00 84.81 234 ALA A C 1
ATOM 1837 O O . ALA A 1 234 ? 2.531 -19.176 -3.284 1.00 84.81 234 ALA A O 1
ATOM 1838 N N . MET A 1 235 ? 1.336 -17.692 -2.092 1.00 85.88 235 MET A N 1
ATOM 1839 C CA . MET A 1 235 ? 0.072 -18.453 -2.147 1.00 85.88 235 MET A CA 1
ATOM 1840 C C . MET A 1 235 ? -0.481 -18.587 -3.568 1.00 85.88 235 MET A C 1
ATOM 1842 O O . MET A 1 235 ? -1.182 -19.546 -3.893 1.00 85.88 235 MET A O 1
ATOM 1846 N N . LEU A 1 236 ? -0.158 -17.627 -4.431 1.00 84.00 236 LEU A N 1
ATOM 1847 C CA . LEU A 1 236 ? -0.548 -17.634 -5.837 1.00 84.00 236 LEU A CA 1
ATOM 1848 C C . LEU A 1 236 ? 0.447 -18.366 -6.737 1.00 84.00 236 LEU A C 1
ATOM 1850 O O . LEU A 1 236 ? 0.212 -18.455 -7.940 1.00 84.00 236 LEU A O 1
ATOM 1854 N N . GLY A 1 237 ? 1.552 -18.874 -6.184 1.00 81.19 237 GLY A N 1
ATOM 1855 C CA . GLY A 1 237 ? 2.617 -19.491 -6.971 1.00 81.19 237 GLY A CA 1
ATOM 1856 C C . GLY A 1 237 ? 3.294 -18.505 -7.926 1.00 81.19 237 GLY A C 1
ATOM 1857 O O . GLY A 1 237 ? 3.853 -18.918 -8.940 1.00 81.19 237 GLY A O 1
ATOM 1858 N N . VAL A 1 238 ? 3.236 -17.202 -7.628 1.00 81.06 238 VAL A N 1
ATOM 1859 C CA . VAL A 1 238 ? 3.905 -16.167 -8.419 1.00 81.06 238 VAL A CA 1
ATOM 1860 C C . VAL A 1 238 ? 5.082 -15.591 -7.663 1.00 81.06 238 VAL A C 1
ATOM 1862 O O . VAL A 1 238 ? 5.066 -15.425 -6.444 1.00 81.06 238 VAL A O 1
ATOM 1865 N N . HIS A 1 239 ? 6.119 -15.225 -8.406 1.00 77.75 239 HIS A N 1
ATOM 1866 C CA . HIS A 1 239 ? 7.224 -14.504 -7.808 1.00 77.75 239 HIS A CA 1
ATOM 1867 C C . HIS A 1 239 ? 6.751 -13.118 -7.342 1.00 77.75 239 HIS A C 1
ATOM 1869 O O . HIS A 1 239 ? 6.064 -12.402 -8.075 1.00 77.75 239 HIS A O 1
ATOM 1875 N N . TYR A 1 240 ? 7.132 -12.711 -6.130 1.00 75.62 240 TYR A N 1
ATOM 1876 C CA . TYR A 1 240 ? 6.664 -11.460 -5.516 1.00 75.62 240 TYR A CA 1
ATOM 1877 C C . TYR A 1 240 ? 7.016 -10.201 -6.325 1.00 75.62 240 TYR A C 1
ATOM 1879 O O . TYR A 1 240 ? 6.364 -9.174 -6.179 1.00 75.62 240 TYR A O 1
ATOM 1887 N N . THR A 1 241 ? 8.013 -10.274 -7.210 1.00 74.25 241 THR A N 1
ATOM 1888 C CA . THR A 1 241 ? 8.398 -9.165 -8.102 1.00 74.25 241 THR A CA 1
ATOM 1889 C C . THR A 1 241 ? 7.442 -8.962 -9.272 1.00 74.25 241 THR A C 1
ATOM 1891 O O . THR A 1 241 ? 7.453 -7.897 -9.876 1.00 74.25 241 THR A O 1
ATOM 1894 N N . VAL A 1 242 ? 6.621 -9.961 -9.602 1.00 76.56 242 VAL A N 1
ATOM 1895 C CA . VAL A 1 242 ? 5.527 -9.832 -10.579 1.00 76.56 242 VAL A CA 1
ATOM 1896 C C . VAL A 1 242 ? 4.319 -9.164 -9.923 1.00 76.56 242 VAL A C 1
ATOM 1898 O O . VAL A 1 242 ? 3.537 -8.481 -10.578 1.00 76.56 242 VAL A O 1
ATOM 1901 N N . PHE A 1 243 ? 4.179 -9.336 -8.607 1.00 76.62 243 PHE A N 1
ATOM 1902 C CA . PHE A 1 243 ? 2.981 -8.961 -7.870 1.00 76.62 243 PHE A CA 1
ATOM 1903 C C . PHE A 1 243 ? 2.683 -7.453 -7.914 1.00 76.62 243 PHE A C 1
ATOM 1905 O O . PHE A 1 243 ? 1.542 -7.036 -8.086 1.00 76.62 243 PHE A O 1
ATOM 1912 N N . THR A 1 244 ? 3.705 -6.605 -7.862 1.00 72.94 244 THR A N 1
ATOM 1913 C CA . THR A 1 244 ? 3.531 -5.148 -7.997 1.00 72.94 244 THR A CA 1
ATOM 1914 C C . THR A 1 244 ? 3.091 -4.720 -9.399 1.00 72.94 244 THR A C 1
ATOM 1916 O O . THR A 1 244 ? 2.468 -3.671 -9.554 1.00 72.94 244 THR A O 1
ATOM 1919 N N . GLY A 1 245 ? 3.338 -5.550 -10.418 1.00 75.19 245 GLY A N 1
ATOM 1920 C CA . GLY A 1 245 ? 2.871 -5.332 -11.786 1.00 75.19 245 GLY A CA 1
ATOM 1921 C C . GLY A 1 245 ? 1.344 -5.334 -11.916 1.00 75.19 245 GLY A C 1
ATOM 1922 O O . GLY A 1 245 ? 0.817 -4.675 -12.815 1.00 75.19 245 GLY A O 1
ATOM 1923 N N . TYR A 1 246 ? 0.612 -5.983 -10.998 1.00 80.75 246 TYR A N 1
ATOM 1924 C CA . TYR A 1 246 ? -0.858 -5.986 -11.005 1.00 80.75 246 TYR A CA 1
ATOM 1925 C C . TYR A 1 246 ? -1.442 -4.574 -10.842 1.00 80.75 246 TYR A C 1
ATOM 1927 O O . TYR A 1 246 ? -2.398 -4.225 -11.539 1.00 80.75 246 TYR A O 1
ATOM 1935 N N . ALA A 1 247 ? -0.831 -3.712 -10.019 1.00 77.06 247 ALA A N 1
ATOM 1936 C CA . ALA A 1 247 ? -1.256 -2.313 -9.860 1.00 77.06 247 ALA A CA 1
ATOM 1937 C C . ALA A 1 247 ? -1.139 -1.480 -11.141 1.00 77.06 247 ALA A C 1
ATOM 1939 O O . ALA A 1 247 ? -1.777 -0.432 -11.246 1.00 77.06 247 ALA A O 1
ATOM 1940 N N . LEU A 1 248 ? -0.381 -1.936 -12.138 1.00 74.25 248 LEU A N 1
ATOM 1941 C CA . LEU A 1 248 ? -0.182 -1.204 -13.385 1.00 74.25 248 LEU A CA 1
ATOM 1942 C C . LEU A 1 248 ? -0.861 -1.827 -14.598 1.00 74.25 248 LEU A C 1
ATOM 1944 O O . LEU A 1 248 ? -0.723 -1.268 -15.678 1.00 74.25 248 LEU A O 1
ATOM 1948 N N . ALA A 1 249 ? -1.598 -2.930 -14.451 1.00 74.12 249 ALA A N 1
ATOM 1949 C CA . ALA A 1 249 ? -2.276 -3.575 -15.578 1.00 74.12 249 ALA A CA 1
ATOM 1950 C C . ALA A 1 249 ? -3.054 -2.572 -16.460 1.00 74.12 249 ALA A C 1
ATOM 1952 O O . ALA A 1 249 ? -2.929 -2.596 -17.683 1.00 74.12 249 ALA A O 1
ATOM 1953 N N . ASP A 1 250 ? -3.773 -1.628 -15.845 1.00 69.81 250 ASP A N 1
ATOM 1954 C CA . ASP A 1 250 ? -4.538 -0.599 -16.564 1.00 69.81 250 ASP A CA 1
ATOM 1955 C C . ASP A 1 250 ? -3.635 0.366 -17.348 1.00 69.81 250 ASP A C 1
ATOM 1957 O O . ASP A 1 250 ? -3.950 0.720 -18.482 1.00 69.81 250 ASP A O 1
ATOM 1961 N N . SER A 1 251 ? -2.452 0.697 -16.817 1.00 67.50 251 SER A N 1
ATOM 1962 C CA . SER A 1 251 ? -1.420 1.475 -17.524 1.00 67.50 251 SER A CA 1
ATOM 1963 C C . SER A 1 251 ? -0.879 0.767 -18.772 1.00 67.50 251 SER A C 1
ATOM 1965 O O . SER A 1 251 ? -0.161 1.371 -19.565 1.00 67.50 251 SER A O 1
ATOM 1967 N N . PHE A 1 252 ? -1.209 -0.513 -18.958 1.00 69.06 252 PHE A N 1
ATOM 1968 C CA . PHE A 1 252 ? -0.725 -1.356 -20.043 1.00 69.06 252 PHE A CA 1
ATOM 1969 C C . PHE A 1 252 ? -1.840 -2.016 -20.853 1.00 69.06 252 PHE A C 1
ATOM 1971 O O . PHE A 1 252 ? -1.599 -3.044 -21.500 1.00 69.06 252 PHE A O 1
ATOM 1978 N N . ASN A 1 253 ? -3.036 -1.421 -20.879 1.00 69.06 253 ASN A N 1
ATOM 1979 C CA . ASN A 1 253 ? -4.207 -1.959 -21.584 1.00 69.06 253 ASN A CA 1
ATOM 1980 C C . ASN A 1 253 ? -4.540 -3.397 -21.139 1.00 69.06 253 ASN A C 1
ATOM 1982 O O . ASN A 1 253 ? -4.801 -4.274 -21.960 1.00 69.06 253 ASN A O 1
ATOM 1986 N N . GLY A 1 254 ? -4.446 -3.662 -19.835 1.00 69.31 254 GLY A N 1
ATOM 1987 C CA . GLY A 1 254 ? -4.759 -4.953 -19.220 1.00 69.31 254 GLY A CA 1
ATOM 1988 C C . GLY A 1 254 ? -3.641 -6.000 -19.291 1.00 69.31 254 GLY A C 1
ATOM 1989 O O . GLY A 1 254 ? -3.770 -7.068 -18.685 1.00 69.31 254 GLY A O 1
ATOM 1990 N N . GLN A 1 255 ? -2.528 -5.730 -19.984 1.00 72.00 255 GLN A N 1
ATOM 1991 C CA . GLN A 1 255 ? -1.380 -6.640 -19.952 1.00 72.00 255 GLN A CA 1
ATOM 1992 C C . GLN A 1 255 ? -0.587 -6.460 -18.656 1.00 72.00 255 GLN A C 1
ATOM 1994 O O . GLN A 1 255 ? -0.466 -5.361 -18.120 1.00 72.00 255 GLN A O 1
ATOM 1999 N N . LEU A 1 256 ? -0.024 -7.555 -18.156 1.00 72.94 256 LEU A N 1
ATOM 2000 C CA . LEU A 1 256 ? 0.846 -7.502 -16.991 1.00 72.94 256 LEU A CA 1
ATOM 2001 C C . LEU A 1 256 ? 2.277 -7.233 -17.399 1.00 72.94 256 LEU A C 1
ATOM 2003 O O . LEU A 1 256 ? 2.785 -7.833 -18.346 1.00 72.94 256 LEU A O 1
ATOM 2007 N N . LEU A 1 257 ? 2.953 -6.443 -16.576 1.00 72.88 257 LEU A N 1
ATOM 2008 C CA . LEU A 1 257 ? 4.401 -6.483 -16.543 1.00 72.88 257 LEU A CA 1
ATOM 2009 C C . LEU A 1 257 ? 4.871 -7.861 -16.072 1.00 72.88 257 LEU A C 1
ATOM 2011 O O . LEU A 1 257 ? 4.331 -8.429 -15.120 1.00 72.88 257 LEU A O 1
ATOM 2015 N N . GLY A 1 258 ? 5.894 -8.379 -16.750 1.00 72.81 258 GLY A N 1
ATOM 2016 C CA . GLY A 1 258 ? 6.633 -9.556 -16.305 1.00 72.81 258 GLY A CA 1
ATOM 2017 C C . GLY A 1 258 ? 7.439 -9.293 -15.027 1.00 72.81 258 GLY A C 1
ATOM 2018 O O . GLY A 1 258 ? 7.222 -8.315 -14.314 1.00 72.81 258 GLY A O 1
ATOM 2019 N N . SER A 1 259 ? 8.408 -10.162 -14.730 1.00 74.88 259 SER A N 1
ATOM 2020 C CA . SER A 1 259 ? 9.221 -10.024 -13.514 1.00 74.88 259 SER A CA 1
ATOM 2021 C C . SER A 1 259 ? 9.968 -8.688 -13.485 1.00 74.88 259 SER A C 1
ATOM 2023 O O . SER A 1 259 ? 10.590 -8.280 -14.466 1.00 74.88 259 SER A O 1
ATOM 2025 N N . LEU A 1 260 ? 9.928 -8.027 -12.331 1.00 72.44 260 LEU A N 1
ATOM 2026 C CA . LEU A 1 260 ? 10.670 -6.800 -12.031 1.00 72.44 260 LEU A CA 1
ATOM 2027 C C . LEU A 1 260 ? 11.886 -7.057 -11.139 1.00 72.44 260 LEU A C 1
ATOM 2029 O O . LEU A 1 260 ? 12.359 -6.180 -10.418 1.00 72.44 260 LEU A O 1
ATOM 2033 N N . GLU A 1 261 ? 12.379 -8.289 -11.154 1.00 72.06 261 GLU A N 1
ATOM 2034 C CA . GLU A 1 261 ? 13.538 -8.693 -10.378 1.00 72.06 261 GLU A CA 1
ATOM 2035 C C . GLU A 1 261 ? 14.770 -7.864 -10.752 1.00 72.06 261 GLU A C 1
ATOM 2037 O O . GLU A 1 261 ? 15.079 -7.670 -11.927 1.00 72.06 261 GLU A O 1
ATOM 2042 N N . ASN A 1 262 ? 15.437 -7.302 -9.743 1.00 66.44 262 ASN A N 1
ATOM 2043 C CA . ASN A 1 262 ? 16.617 -6.469 -9.943 1.00 66.44 262 ASN A CA 1
ATOM 2044 C C . ASN A 1 262 ? 17.549 -6.558 -8.739 1.00 66.44 262 ASN A C 1
ATOM 2046 O O . ASN A 1 262 ? 17.497 -5.717 -7.838 1.00 66.44 262 ASN A O 1
ATOM 2050 N N . PRO A 1 263 ? 18.398 -7.588 -8.700 1.00 67.94 263 PRO A N 1
ATOM 2051 C CA . PRO A 1 263 ? 19.392 -7.698 -7.654 1.00 67.94 263 PRO A CA 1
ATOM 2052 C C . PRO A 1 263 ? 20.435 -6.575 -7.749 1.00 67.94 263 PRO A C 1
ATOM 2054 O O . PRO A 1 263 ? 20.906 -6.194 -8.831 1.00 67.94 263 PRO A O 1
ATOM 2057 N N . PHE A 1 264 ? 20.807 -6.046 -6.583 1.00 63.56 264 PHE A N 1
ATOM 2058 C CA . PHE A 1 264 ? 21.792 -4.971 -6.465 1.00 63.56 264 PHE A CA 1
ATOM 2059 C C . PHE A 1 264 ? 23.193 -5.466 -6.857 1.00 63.56 264 PHE A C 1
ATOM 2061 O O . PHE A 1 264 ? 23.845 -4.887 -7.735 1.00 63.56 264 PHE A O 1
ATOM 2068 N N . GLU A 1 265 ? 23.590 -6.605 -6.288 1.00 69.56 265 GLU A N 1
ATOM 2069 C CA . GLU A 1 265 ? 24.872 -7.283 -6.496 1.00 69.56 265 GLU A CA 1
ATOM 2070 C C . GLU A 1 265 ? 24.700 -8.546 -7.342 1.00 69.56 265 GLU A C 1
ATOM 2072 O O . GLU A 1 265 ? 23.595 -9.067 -7.480 1.00 69.56 265 GLU A O 1
ATOM 2077 N N . ASN A 1 266 ? 25.787 -9.007 -7.964 1.00 76.69 266 ASN A N 1
ATOM 2078 C CA . ASN A 1 266 ? 25.839 -10.269 -8.713 1.00 76.69 266 ASN A CA 1
ATOM 2079 C C . ASN A 1 266 ? 24.737 -10.450 -9.768 1.00 76.69 266 ASN A C 1
ATOM 2081 O O . ASN A 1 266 ? 24.380 -11.568 -10.123 1.00 76.69 266 ASN A O 1
ATOM 2085 N N . PHE A 1 267 ? 24.225 -9.346 -10.333 1.00 81.19 267 PHE A N 1
ATOM 2086 C CA . PHE A 1 267 ? 23.159 -9.394 -11.338 1.00 81.19 267 PHE A CA 1
ATOM 2087 C C . PHE A 1 267 ? 23.457 -10.370 -12.475 1.00 81.19 267 PHE A C 1
ATOM 2089 O O . PHE A 1 267 ? 22.565 -11.087 -12.888 1.00 81.19 267 PHE A O 1
ATOM 2096 N N . ALA A 1 268 ? 24.694 -10.414 -12.974 1.00 81.94 268 ALA A N 1
ATOM 2097 C CA . ALA A 1 268 ? 25.054 -11.314 -14.066 1.00 81.94 268 ALA A CA 1
ATOM 2098 C C . ALA A 1 268 ? 24.945 -12.800 -13.673 1.00 81.94 268 ALA A C 1
ATOM 2100 O O . ALA A 1 268 ? 24.555 -13.618 -14.501 1.00 81.94 268 ALA A O 1
ATOM 2101 N N . GLU A 1 269 ? 25.263 -13.142 -12.424 1.00 83.88 269 GLU A N 1
ATOM 2102 C CA . GLU A 1 269 ? 25.137 -14.503 -11.892 1.00 83.88 269 GLU A CA 1
ATOM 2103 C C . GLU A 1 269 ? 23.668 -14.853 -11.657 1.00 83.88 269 GLU A C 1
ATOM 2105 O O . GLU A 1 269 ? 23.195 -15.885 -12.118 1.00 83.88 269 GLU A O 1
ATOM 2110 N N . LEU A 1 270 ? 22.917 -13.956 -11.017 1.00 81.19 270 LEU A N 1
ATOM 2111 C CA . LEU A 1 270 ? 21.499 -14.169 -10.726 1.00 81.19 270 LEU A CA 1
ATOM 2112 C C . LEU A 1 270 ? 20.647 -14.193 -11.996 1.00 81.19 270 LEU A C 1
ATOM 2114 O O . LEU A 1 270 ? 19.747 -15.020 -12.112 1.00 81.19 270 LEU A O 1
ATOM 2118 N N . ALA A 1 271 ? 20.985 -13.359 -12.981 1.00 80.31 271 ALA A N 1
ATOM 2119 C CA . ALA A 1 271 ? 20.330 -13.335 -14.281 1.00 80.31 271 ALA A CA 1
ATOM 2120 C C . ALA A 1 271 ? 20.458 -14.650 -15.045 1.00 80.31 271 ALA A C 1
ATOM 2122 O O . ALA A 1 271 ? 19.581 -14.944 -15.856 1.00 80.31 271 ALA A O 1
ATOM 2123 N N . ALA A 1 272 ? 21.491 -15.455 -14.770 1.00 78.62 272 ALA A N 1
ATOM 2124 C CA . ALA A 1 272 ? 21.578 -16.795 -15.332 1.00 78.62 272 ALA A CA 1
ATOM 2125 C C . ALA A 1 272 ? 20.348 -17.624 -14.943 1.00 78.62 272 ALA A C 1
ATOM 2127 O O . ALA A 1 272 ? 19.811 -18.321 -15.780 1.00 78.62 272 ALA A O 1
ATOM 2128 N N . ASN A 1 273 ? 19.805 -17.466 -13.737 1.00 79.12 273 ASN A N 1
ATOM 2129 C CA . ASN A 1 273 ? 18.667 -18.264 -13.275 1.00 79.12 273 ASN A CA 1
ATOM 2130 C C . ASN A 1 273 ? 17.302 -17.769 -13.790 1.00 79.12 273 ASN A C 1
ATOM 2132 O O . ASN A 1 273 ? 16.278 -18.388 -13.505 1.00 79.12 273 ASN A O 1
ATOM 2136 N N . PHE A 1 274 ? 17.251 -16.679 -14.566 1.00 74.69 274 PHE A N 1
ATOM 2137 C CA . PHE A 1 274 ? 16.000 -16.083 -15.052 1.00 74.69 274 PHE A CA 1
ATOM 2138 C C . PHE A 1 274 ? 15.603 -16.545 -16.460 1.00 74.69 274 PHE A C 1
ATOM 2140 O O . PHE A 1 274 ? 14.869 -15.827 -17.135 1.00 74.69 274 PHE A O 1
ATOM 2147 N N . TYR A 1 275 ? 16.045 -17.721 -16.920 1.00 61.19 275 TYR A N 1
ATOM 2148 C CA . TYR A 1 275 ? 15.874 -18.185 -18.308 1.00 61.19 275 TYR A CA 1
ATOM 2149 C C . TYR A 1 275 ? 14.449 -18.017 -18.874 1.00 61.19 275 TYR A C 1
ATOM 2151 O O . TYR A 1 275 ? 14.294 -17.546 -19.995 1.00 61.19 275 TYR A O 1
ATOM 2159 N N . HIS A 1 276 ? 13.403 -18.311 -18.093 1.00 67.56 276 HIS A N 1
ATOM 2160 C CA . HIS A 1 276 ? 11.999 -18.168 -18.525 1.00 67.56 276 HIS A CA 1
ATOM 2161 C C . HIS A 1 276 ? 11.447 -16.734 -18.463 1.00 67.56 276 HIS A C 1
ATOM 2163 O O . HIS A 1 276 ? 10.321 -16.479 -18.877 1.00 67.56 276 HIS A O 1
ATOM 2169 N N . SER A 1 277 ? 12.218 -15.797 -17.917 1.00 78.44 277 SER A N 1
ATOM 2170 C CA . SER A 1 277 ? 11.865 -14.383 -17.782 1.00 78.44 277 SER A CA 1
ATOM 2171 C C . SER A 1 277 ? 12.734 -13.469 -18.642 1.00 78.44 277 SER A C 1
ATOM 2173 O O . SER A 1 277 ? 12.475 -12.273 -18.658 1.00 78.44 277 SER A O 1
ATOM 2175 N N . LEU A 1 278 ? 13.756 -13.971 -19.338 1.00 86.00 278 LEU A N 1
ATOM 2176 C CA . LEU A 1 278 ? 14.598 -13.156 -20.212 1.00 86.00 278 LEU A CA 1
ATOM 2177 C C . LEU A 1 278 ? 13.972 -13.027 -21.604 1.00 86.00 278 LEU A C 1
ATOM 2179 O O . LEU A 1 278 ? 13.646 -14.019 -22.247 1.00 86.00 278 LEU A O 1
ATOM 2183 N N . VAL A 1 279 ? 13.855 -11.795 -22.089 1.00 89.06 279 VAL A N 1
ATOM 2184 C CA . VAL A 1 279 ? 13.375 -11.476 -23.437 1.00 89.06 279 VAL A CA 1
ATOM 2185 C C . VAL A 1 279 ? 14.444 -10.713 -24.202 1.00 89.06 279 VAL A C 1
ATOM 2187 O O . VAL A 1 279 ? 15.190 -9.914 -23.631 1.00 89.06 279 VAL A O 1
ATOM 2190 N N . GLN A 1 280 ? 14.548 -10.973 -25.500 1.00 91.12 280 GLN A N 1
ATOM 2191 C CA . GLN A 1 280 ? 15.501 -10.278 -26.353 1.00 91.12 280 GLN A CA 1
ATOM 2192 C C . GLN A 1 280 ? 15.026 -8.844 -26.607 1.00 91.12 280 GLN A C 1
ATOM 2194 O O . GLN A 1 280 ? 13.915 -8.626 -27.083 1.00 91.12 280 GLN A O 1
ATOM 2199 N N . ILE A 1 281 ? 15.889 -7.868 -26.324 1.00 88.44 281 ILE A N 1
ATOM 2200 C CA . ILE A 1 281 ? 15.614 -6.438 -26.547 1.00 88.44 281 ILE A CA 1
ATOM 2201 C C . ILE A 1 281 ? 16.436 -5.847 -27.696 1.00 88.44 281 ILE A C 1
ATOM 2203 O O . ILE A 1 281 ? 16.168 -4.736 -28.150 1.00 88.44 281 ILE A O 1
ATOM 2207 N N . GLY A 1 282 ? 17.449 -6.571 -28.171 1.00 90.75 282 GLY A N 1
ATOM 2208 C CA . GLY A 1 282 ? 18.315 -6.107 -29.244 1.00 90.75 282 GLY A CA 1
ATOM 2209 C C . GLY A 1 282 ? 19.432 -7.082 -29.583 1.00 90.75 282 GLY A C 1
ATOM 2210 O O . GLY A 1 282 ? 19.405 -8.251 -29.190 1.00 90.75 282 GLY A O 1
ATOM 2211 N N . VAL A 1 283 ? 20.420 -6.575 -30.313 1.00 93.31 283 VAL A N 1
ATOM 2212 C CA . VAL A 1 283 ? 21.621 -7.290 -30.758 1.00 93.31 283 VAL A CA 1
ATOM 2213 C C . VAL A 1 283 ? 22.850 -6.385 -30.674 1.00 93.31 283 VAL A C 1
ATOM 2215 O O . VAL A 1 283 ? 22.740 -5.164 -30.550 1.00 93.31 283 VAL A O 1
ATOM 2218 N N . VAL A 1 284 ? 24.042 -6.965 -30.748 1.00 91.25 284 VAL A N 1
ATOM 2219 C CA . VAL A 1 284 ? 25.298 -6.219 -30.849 1.00 91.25 284 VAL A CA 1
ATOM 2220 C C . VAL A 1 284 ? 25.653 -5.970 -32.316 1.00 91.25 284 VAL A C 1
ATOM 2222 O O . VAL A 1 284 ? 25.949 -6.891 -33.075 1.00 91.25 284 VAL A O 1
ATOM 2225 N N . GLU A 1 285 ? 25.750 -4.707 -32.711 1.00 89.31 285 GLU A N 1
ATOM 2226 C CA . GLU A 1 285 ? 26.243 -4.291 -34.023 1.00 89.31 285 GLU A CA 1
ATOM 2227 C C . GLU A 1 285 ? 27.527 -3.480 -33.888 1.00 89.31 285 GLU A C 1
ATOM 2229 O O . GLU A 1 285 ? 27.570 -2.487 -33.165 1.00 89.31 285 GLU A O 1
ATOM 2234 N N . TYR A 1 286 ? 28.596 -3.913 -34.566 1.00 85.88 286 TYR A N 1
ATOM 2235 C CA . TYR A 1 286 ? 29.902 -3.239 -34.533 1.00 85.88 286 TYR A CA 1
ATOM 2236 C C . TYR A 1 286 ? 30.397 -2.926 -33.104 1.00 85.88 286 TYR A C 1
ATOM 2238 O O . TYR A 1 286 ? 30.896 -1.838 -32.816 1.00 85.88 286 TYR A O 1
ATOM 2246 N N . GLY A 1 287 ? 30.201 -3.875 -32.179 1.00 80.62 287 GLY A N 1
ATOM 2247 C CA . GLY A 1 287 ? 30.581 -3.739 -30.767 1.00 80.62 287 GLY A CA 1
ATOM 2248 C C . GLY A 1 287 ? 29.682 -2.812 -29.937 1.00 80.62 287 GLY A C 1
ATOM 2249 O O . GLY A 1 287 ? 29.984 -2.562 -28.770 1.00 80.62 287 GLY A O 1
ATOM 2250 N N . LYS A 1 288 ? 28.580 -2.305 -30.502 1.00 85.12 288 LYS A N 1
ATOM 2251 C CA . LYS A 1 288 ? 27.608 -1.440 -29.826 1.00 85.12 288 LYS A CA 1
ATOM 2252 C C . LYS A 1 288 ? 26.244 -2.130 -29.707 1.00 85.12 288 LYS A C 1
ATOM 2254 O O . LYS A 1 288 ? 25.864 -2.893 -30.587 1.00 85.12 288 LYS A O 1
ATOM 2259 N N . PRO A 1 289 ? 25.485 -1.864 -28.637 1.00 85.44 289 PRO A N 1
ATOM 2260 C CA . PRO A 1 289 ? 24.123 -2.367 -28.505 1.00 85.44 289 PRO A CA 1
ATOM 2261 C C . PRO A 1 289 ? 23.191 -1.641 -29.487 1.00 85.44 289 PRO A C 1
ATOM 2263 O O . PRO A 1 289 ? 23.110 -0.411 -29.463 1.00 85.44 289 PRO A O 1
ATOM 2266 N N . ARG A 1 290 ? 22.464 -2.392 -30.317 1.00 84.94 290 ARG A N 1
ATOM 2267 C CA . ARG A 1 290 ? 21.357 -1.900 -31.144 1.00 84.94 290 ARG A CA 1
ATOM 2268 C C . ARG A 1 290 ? 20.067 -2.560 -30.686 1.00 84.94 290 ARG A C 1
ATOM 2270 O O . ARG A 1 290 ? 19.942 -3.781 -30.712 1.00 84.94 290 ARG A O 1
ATOM 2277 N N . LEU A 1 291 ? 19.115 -1.748 -30.244 1.00 78.06 291 LEU A N 1
ATOM 2278 C CA . LEU A 1 291 ? 17.813 -2.250 -29.831 1.00 78.06 291 LEU A CA 1
ATOM 2279 C C . LEU A 1 291 ? 16.868 -2.457 -31.003 1.00 78.06 291 LEU A C 1
ATOM 2281 O O . LEU A 1 291 ? 16.905 -1.726 -31.994 1.00 78.06 291 LEU A O 1
ATOM 2285 N N . THR A 1 292 ? 15.934 -3.373 -30.794 1.00 74.38 292 THR A N 1
ATOM 2286 C CA . THR A 1 292 ? 14.676 -3.412 -31.531 1.00 74.38 292 THR A CA 1
ATOM 2287 C C . THR A 1 292 ? 13.890 -2.132 -31.217 1.00 74.38 292 THR A C 1
ATOM 2289 O O . THR A 1 292 ? 13.681 -1.818 -30.045 1.00 74.38 292 THR A O 1
ATOM 2292 N N . ARG A 1 293 ? 13.464 -1.382 -32.246 1.00 70.25 293 ARG A N 1
ATOM 2293 C CA . ARG A 1 293 ? 12.736 -0.098 -32.116 1.00 70.25 293 ARG A CA 1
ATOM 2294 C C . ARG A 1 293 ? 13.514 1.000 -31.371 1.00 70.25 293 ARG A C 1
ATOM 2296 O O . ARG A 1 293 ? 12.936 1.793 -30.630 1.00 70.25 293 ARG A O 1
ATOM 2303 N N . ALA A 1 294 ? 14.837 1.051 -31.544 1.00 66.31 294 ALA A N 1
ATOM 2304 C CA . ALA A 1 294 ? 15.699 2.056 -30.910 1.00 66.31 294 ALA A CA 1
ATOM 2305 C C . ALA A 1 294 ? 15.265 3.505 -31.216 1.00 66.31 294 ALA A C 1
ATOM 2307 O O . ALA A 1 294 ? 15.391 4.384 -30.364 1.00 66.31 294 ALA A O 1
ATOM 2308 N N . GLU A 1 295 ? 14.733 3.742 -32.414 1.00 65.75 295 GLU A N 1
ATOM 2309 C CA . GLU A 1 295 ? 14.194 5.022 -32.875 1.00 65.75 295 GLU A CA 1
ATOM 2310 C C . GLU A 1 295 ? 13.026 5.543 -32.022 1.00 65.75 295 GLU A C 1
ATOM 2312 O O . GLU A 1 295 ? 12.884 6.754 -31.866 1.00 65.75 295 GLU A O 1
ATOM 2317 N N . ASP A 1 296 ? 12.244 4.651 -31.402 1.00 66.12 296 ASP A N 1
ATOM 2318 C CA . ASP A 1 296 ? 11.149 5.017 -30.496 1.00 66.12 296 ASP A CA 1
ATOM 2319 C C . ASP A 1 296 ? 11.665 5.419 -29.090 1.00 66.12 296 ASP A C 1
ATOM 2321 O O . ASP A 1 296 ? 10.905 5.946 -28.277 1.00 66.12 296 ASP A O 1
ATOM 2325 N N . MET A 1 297 ? 12.954 5.193 -28.783 1.00 73.00 297 MET A N 1
ATOM 2326 C CA . MET A 1 297 ? 13.534 5.289 -27.432 1.00 73.00 297 MET A CA 1
ATOM 2327 C C . MET A 1 297 ? 14.847 6.111 -27.350 1.00 73.00 297 MET A C 1
ATOM 2329 O O . MET A 1 297 ? 15.830 5.651 -26.757 1.00 73.00 297 MET A O 1
ATOM 2333 N N . PRO A 1 298 ? 14.908 7.362 -27.849 1.00 69.94 298 PRO A N 1
ATOM 2334 C CA . PRO A 1 298 ? 16.166 8.120 -27.930 1.00 69.94 298 PRO A CA 1
ATOM 2335 C C . PRO A 1 298 ? 16.779 8.492 -26.564 1.00 69.94 298 PRO A C 1
ATOM 2337 O O . PRO A 1 298 ? 17.967 8.804 -26.483 1.00 69.94 298 PRO A O 1
ATOM 2340 N N . ASN A 1 299 ? 16.002 8.414 -25.477 1.00 75.31 299 ASN A N 1
ATOM 2341 C CA . ASN A 1 299 ? 16.467 8.683 -24.112 1.00 75.31 299 ASN A CA 1
ATOM 2342 C C . ASN A 1 299 ? 16.938 7.421 -23.368 1.00 75.31 299 ASN A C 1
ATOM 2344 O O . ASN A 1 299 ? 17.187 7.486 -22.165 1.00 75.31 299 ASN A O 1
ATOM 2348 N N . VAL A 1 300 ? 17.074 6.271 -24.038 1.00 80.69 300 VAL A N 1
ATOM 2349 C CA . VAL A 1 300 ? 17.648 5.061 -23.430 1.00 80.69 300 VAL A CA 1
ATOM 2350 C C . VAL A 1 300 ? 19.097 4.886 -23.882 1.00 80.69 300 VAL A C 1
ATOM 2352 O O . VAL A 1 300 ? 19.396 4.746 -25.064 1.00 80.69 300 VAL A O 1
ATOM 2355 N N . LYS A 1 301 ? 20.022 4.884 -22.922 1.00 85.88 301 LYS A N 1
ATOM 2356 C CA . LYS A 1 301 ? 21.462 4.746 -23.143 1.00 85.88 301 LYS A CA 1
ATOM 2357 C C . LYS A 1 301 ? 21.924 3.369 -22.697 1.00 85.88 301 LYS A C 1
ATOM 2359 O O . LYS A 1 301 ? 21.887 3.056 -21.511 1.00 85.88 301 LYS A O 1
ATOM 2364 N N . PHE A 1 302 ? 22.427 2.573 -23.631 1.00 85.62 302 PHE A N 1
ATOM 2365 C CA . PHE A 1 302 ? 22.982 1.255 -23.338 1.00 85.62 302 PHE A CA 1
ATOM 2366 C C . PHE A 1 302 ? 24.499 1.319 -23.233 1.00 85.62 302 PHE A C 1
ATOM 2368 O O . PHE A 1 302 ? 25.173 1.916 -24.074 1.00 85.62 302 PHE A O 1
ATOM 2375 N N . LYS A 1 303 ? 25.044 0.662 -22.213 1.00 89.19 303 LYS A N 1
ATOM 2376 C CA . LYS A 1 303 ? 26.481 0.505 -22.016 1.00 89.19 303 LYS A CA 1
ATOM 2377 C C . LYS A 1 303 ? 26.804 -0.965 -21.799 1.00 89.19 303 LYS A C 1
ATOM 2379 O O . LYS A 1 303 ? 26.434 -1.530 -20.772 1.00 89.19 303 LYS A O 1
ATOM 2384 N N . ILE A 1 304 ? 27.523 -1.557 -22.748 1.00 87.56 304 ILE A N 1
ATOM 2385 C CA . ILE A 1 304 ? 28.101 -2.892 -22.584 1.00 87.56 304 ILE A CA 1
ATOM 2386 C C . ILE A 1 304 ? 29.344 -2.772 -21.705 1.00 87.56 304 ILE A C 1
ATOM 2388 O O . ILE A 1 304 ? 30.187 -1.897 -21.920 1.00 87.56 304 ILE A O 1
ATOM 2392 N N . ASP A 1 305 ? 29.423 -3.611 -20.676 1.00 85.50 305 ASP A N 1
ATOM 2393 C CA . ASP A 1 305 ? 30.575 -3.661 -19.786 1.00 85.50 305 ASP A CA 1
ATOM 2394 C C . ASP A 1 305 ? 31.828 -4.118 -20.551 1.00 85.50 305 ASP A C 1
ATOM 2396 O O . ASP A 1 305 ? 31.757 -5.008 -21.399 1.00 85.50 305 ASP A O 1
ATOM 2400 N N . ARG A 1 306 ? 32.991 -3.523 -20.260 1.00 78.31 306 ARG A N 1
ATOM 2401 C CA . ARG A 1 306 ? 34.231 -3.797 -21.013 1.00 78.31 306 ARG A CA 1
ATOM 2402 C C . ARG A 1 306 ? 34.636 -5.269 -20.917 1.00 78.31 306 ARG A C 1
ATOM 2404 O O . ARG A 1 306 ? 35.099 -5.836 -21.899 1.00 78.31 306 ARG A O 1
ATOM 2411 N N . GLY A 1 307 ? 34.406 -5.888 -19.758 1.00 80.81 307 GLY A N 1
ATOM 2412 C CA . GLY A 1 307 ? 34.673 -7.310 -19.526 1.00 80.81 307 GLY A CA 1
ATOM 2413 C C . GLY A 1 307 ? 33.674 -8.267 -20.186 1.00 80.81 307 GLY A C 1
ATOM 2414 O O . GLY A 1 307 ? 33.876 -9.473 -20.129 1.00 80.81 307 GLY A O 1
ATOM 2415 N N . ALA A 1 308 ? 32.602 -7.770 -20.816 1.00 83.44 308 ALA A N 1
ATOM 2416 C CA . ALA A 1 308 ? 31.583 -8.625 -21.418 1.00 83.44 308 ALA A CA 1
ATOM 2417 C C . ALA A 1 308 ? 31.987 -9.197 -22.788 1.00 83.44 308 ALA A C 1
ATOM 2419 O O . ALA A 1 308 ? 31.306 -10.097 -23.260 1.00 83.44 308 ALA A O 1
ATOM 2420 N N . GLY A 1 309 ? 33.041 -8.697 -23.447 1.00 86.69 309 GLY A N 1
ATOM 2421 C CA . GLY A 1 309 ? 33.532 -9.227 -24.733 1.00 86.69 309 GLY A CA 1
ATOM 2422 C C . GLY A 1 309 ? 32.425 -9.496 -25.770 1.00 86.69 309 GLY A C 1
ATOM 2423 O O . GLY A 1 309 ? 32.212 -10.657 -26.125 1.00 86.69 309 GLY A O 1
ATOM 2424 N N . PRO A 1 310 ? 31.649 -8.480 -26.190 1.00 88.62 310 PRO A N 1
ATOM 2425 C CA . PRO A 1 310 ? 30.482 -8.678 -27.048 1.00 88.62 310 PRO A CA 1
ATOM 2426 C C . PRO A 1 310 ? 30.884 -9.060 -28.480 1.00 88.62 310 PRO A C 1
ATOM 2428 O O . PRO A 1 310 ? 31.838 -8.504 -29.030 1.00 88.62 310 PRO A O 1
ATOM 2431 N N . LYS A 1 311 ? 30.138 -9.974 -29.105 1.00 91.00 311 LYS A N 1
ATOM 2432 C CA . LYS A 1 311 ? 30.350 -10.399 -30.500 1.00 91.00 311 LYS A CA 1
ATOM 2433 C C . LYS A 1 311 ? 29.320 -9.762 -31.427 1.00 91.00 311 LYS A C 1
ATOM 2435 O O . LYS A 1 311 ? 28.192 -9.514 -31.024 1.00 91.00 311 LYS A O 1
ATOM 2440 N N . HIS A 1 312 ? 29.684 -9.501 -32.680 1.00 91.38 312 HIS A N 1
ATOM 2441 C CA . HIS A 1 312 ? 28.720 -9.001 -33.664 1.00 91.38 312 HIS A CA 1
ATOM 2442 C C . HIS A 1 312 ? 27.570 -10.003 -33.880 1.00 91.38 312 HIS A C 1
ATOM 2444 O O . HIS A 1 312 ? 27.808 -11.206 -33.938 1.00 91.38 312 HIS A O 1
ATOM 2450 N N . GLY A 1 313 ? 26.337 -9.502 -33.973 1.00 90.88 313 GLY A N 1
ATOM 2451 C CA . GLY A 1 313 ? 25.114 -10.297 -34.101 1.00 90.88 313 GLY A CA 1
ATOM 2452 C C . GLY A 1 313 ? 24.636 -10.933 -32.793 1.00 90.88 313 GLY A C 1
ATOM 2453 O O . GLY A 1 313 ? 23.580 -11.558 -32.773 1.00 90.88 313 GLY A O 1
ATOM 2454 N N . GLU A 1 314 ? 25.378 -10.778 -31.692 1.00 93.88 314 GLU A N 1
ATOM 2455 C CA . GLU A 1 314 ? 25.038 -11.416 -30.423 1.00 93.88 314 GLU A CA 1
ATOM 2456 C C . GLU A 1 314 ? 23.766 -10.804 -29.807 1.00 93.88 314 GLU A C 1
ATOM 2458 O O . GLU A 1 314 ? 23.686 -9.576 -29.687 1.00 93.88 314 GLU A O 1
ATOM 2463 N N . PRO A 1 315 ? 22.775 -11.619 -29.400 1.00 94.31 315 PRO A N 1
ATOM 2464 C CA . PRO A 1 315 ? 21.540 -11.121 -28.807 1.00 94.31 315 PRO A CA 1
ATOM 2465 C C . PRO A 1 315 ? 21.771 -10.519 -27.418 1.00 94.31 315 PRO A C 1
ATOM 2467 O O . PRO A 1 315 ? 22.547 -11.032 -26.611 1.00 94.31 315 PRO A O 1
ATOM 2470 N N . ILE A 1 316 ? 21.042 -9.440 -27.133 1.00 92.62 316 ILE A N 1
ATOM 2471 C CA . ILE A 1 316 ? 20.993 -8.790 -25.822 1.00 92.62 316 ILE A CA 1
ATOM 2472 C C . ILE A 1 316 ? 19.626 -9.068 -25.209 1.00 92.62 316 ILE A C 1
ATOM 2474 O O . ILE A 1 316 ? 18.594 -8.682 -25.766 1.00 92.62 316 ILE A O 1
ATOM 2478 N N . TYR A 1 317 ? 19.630 -9.701 -24.043 1.00 92.12 317 TYR A N 1
ATOM 2479 C CA . TYR A 1 317 ? 18.432 -10.035 -23.285 1.00 92.12 317 TYR A CA 1
ATOM 2480 C C . TYR A 1 317 ? 18.204 -9.059 -22.134 1.00 92.12 317 TYR A C 1
ATOM 2482 O O . TYR A 1 317 ? 19.120 -8.381 -21.677 1.00 92.12 317 TYR A O 1
ATOM 2490 N N . MET A 1 318 ? 16.981 -8.993 -21.633 1.00 88.38 318 MET A N 1
ATOM 2491 C CA . MET A 1 318 ? 16.614 -8.267 -20.422 1.00 88.38 318 MET A CA 1
ATOM 2492 C C . MET A 1 318 ? 15.463 -9.003 -19.740 1.00 88.38 318 MET A C 1
ATOM 2494 O O . MET A 1 318 ? 14.712 -9.724 -20.387 1.00 88.38 318 MET A O 1
ATOM 2498 N N . ILE A 1 319 ? 15.324 -8.838 -18.428 1.00 85.12 319 ILE A N 1
ATOM 2499 C CA . ILE A 1 319 ? 14.198 -9.406 -17.685 1.00 85.12 319 ILE A CA 1
ATOM 2500 C C . ILE A 1 319 ? 12.880 -8.804 -18.212 1.00 85.12 319 ILE A C 1
ATOM 2502 O O . ILE A 1 319 ? 12.782 -7.602 -18.456 1.00 85.12 319 ILE A O 1
ATOM 2506 N N . SER A 1 320 ? 11.868 -9.649 -18.381 1.00 82.19 320 SER A N 1
ATOM 2507 C CA . SER A 1 320 ? 10.637 -9.394 -19.131 1.00 82.19 320 SER A CA 1
ATOM 2508 C C . SER A 1 320 ? 9.890 -8.144 -18.695 1.00 82.19 320 SER A C 1
ATOM 2510 O O . SER A 1 320 ? 9.517 -7.347 -19.547 1.00 82.19 320 SER A O 1
ATOM 2512 N N . GLY A 1 321 ? 9.709 -7.911 -17.395 1.00 79.12 321 GLY A N 1
ATOM 2513 C CA . GLY A 1 321 ? 8.998 -6.719 -16.938 1.00 79.12 321 GLY A CA 1
ATOM 2514 C C . GLY A 1 321 ? 9.769 -5.419 -17.194 1.00 79.12 321 GLY A C 1
ATOM 2515 O O . GLY A 1 321 ? 9.154 -4.402 -17.500 1.00 79.12 321 GLY A O 1
ATOM 2516 N N . TRP A 1 322 ? 11.106 -5.453 -17.168 1.00 80.25 322 TRP A N 1
ATOM 2517 C CA . TRP A 1 322 ? 11.943 -4.302 -17.531 1.00 80.25 322 TRP A CA 1
ATOM 2518 C C . TRP A 1 322 ? 11.894 -4.008 -19.027 1.00 80.25 322 TRP A C 1
ATOM 2520 O O . TRP A 1 322 ? 11.759 -2.854 -19.429 1.00 80.25 322 TRP A O 1
ATOM 2530 N N . ALA A 1 323 ? 11.982 -5.051 -19.849 1.00 82.12 323 ALA A N 1
ATOM 2531 C CA . ALA A 1 323 ? 11.862 -4.923 -21.293 1.00 82.12 323 ALA A CA 1
ATOM 2532 C C . ALA A 1 323 ? 10.483 -4.376 -21.688 1.00 82.12 323 ALA A C 1
ATOM 2534 O O . ALA A 1 323 ? 10.398 -3.437 -22.474 1.00 82.12 323 ALA A O 1
ATOM 2535 N N . GLU A 1 324 ? 9.417 -4.898 -21.082 1.00 79.69 324 GLU A N 1
ATOM 2536 C CA . GLU A 1 324 ? 8.042 -4.479 -21.353 1.00 79.69 324 GLU A CA 1
ATOM 2537 C C . GLU A 1 324 ? 7.793 -3.028 -20.920 1.00 79.69 324 GLU A C 1
ATOM 2539 O O . GLU A 1 324 ? 7.229 -2.237 -21.678 1.00 79.69 324 GLU A O 1
ATOM 2544 N N . ALA A 1 325 ? 8.293 -2.640 -19.740 1.00 77.62 325 ALA A N 1
ATOM 2545 C CA . ALA A 1 325 ? 8.246 -1.259 -19.270 1.00 77.62 325 ALA A CA 1
ATOM 2546 C C . ALA A 1 325 ? 8.980 -0.299 -20.222 1.00 77.62 325 ALA A C 1
ATOM 2548 O O . ALA A 1 325 ? 8.480 0.795 -20.471 1.00 77.62 325 ALA A O 1
ATOM 2549 N N . LEU A 1 326 ? 10.128 -0.706 -20.783 1.00 78.00 326 LEU A N 1
ATOM 2550 C CA . LEU A 1 326 ? 10.872 0.081 -21.773 1.00 78.00 326 LEU A CA 1
ATOM 2551 C C . LEU A 1 326 ? 10.133 0.197 -23.114 1.00 78.00 326 LEU A C 1
ATOM 2553 O O . LEU A 1 326 ? 10.066 1.289 -23.673 1.00 78.00 326 LEU A O 1
ATOM 2557 N N . LEU A 1 327 ? 9.568 -0.901 -23.621 1.00 74.19 327 LEU A N 1
ATOM 2558 C CA . LEU A 1 327 ? 8.878 -0.946 -24.918 1.00 74.19 327 LEU A CA 1
ATOM 2559 C C . LEU A 1 327 ? 7.566 -0.156 -24.935 1.00 74.19 327 LEU A C 1
ATOM 2561 O O . LEU A 1 327 ? 7.114 0.271 -25.998 1.00 74.19 327 LEU A O 1
ATOM 2565 N N . ARG A 1 328 ? 6.946 0.020 -23.767 1.00 72.94 328 ARG A N 1
ATOM 2566 C CA . ARG A 1 328 ? 5.676 0.738 -23.591 1.00 72.94 328 ARG A CA 1
ATOM 2567 C C . ARG A 1 328 ? 5.844 2.156 -23.074 1.00 72.94 328 ARG A C 1
ATOM 2569 O O . ARG A 1 328 ? 4.846 2.799 -22.748 1.00 72.94 328 ARG A O 1
ATOM 2576 N N . ARG A 1 329 ? 7.080 2.655 -23.014 1.00 72.69 329 ARG A N 1
ATOM 2577 C CA . ARG A 1 329 ? 7.314 4.077 -22.778 1.00 72.69 329 ARG A CA 1
ATOM 2578 C C . ARG A 1 329 ? 6.565 4.895 -23.833 1.00 72.69 329 ARG A C 1
ATOM 2580 O O . ARG A 1 329 ? 6.517 4.482 -24.998 1.00 72.69 329 ARG A O 1
ATOM 2587 N N . PRO A 1 330 ? 5.998 6.052 -23.457 1.00 65.94 330 PRO A N 1
ATOM 2588 C CA . PRO A 1 330 ? 5.484 6.991 -24.438 1.00 65.94 330 PRO A CA 1
ATOM 2589 C C . PRO A 1 330 ? 6.554 7.277 -25.496 1.00 65.94 330 PRO A C 1
ATOM 2591 O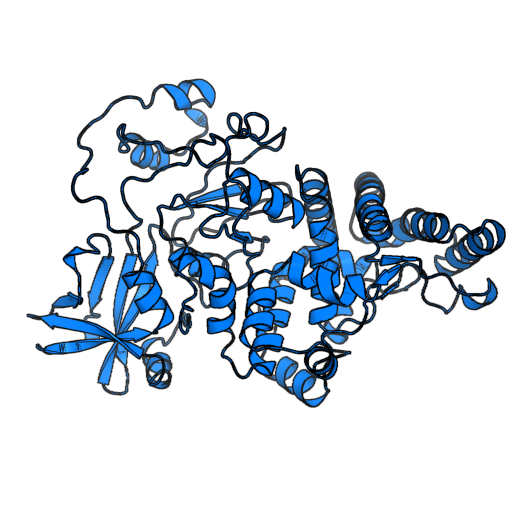 O . PRO A 1 330 ? 7.746 7.334 -25.189 1.00 65.94 330 PRO A O 1
ATOM 2594 N N . ARG A 1 331 ? 6.154 7.463 -26.757 1.00 63.78 331 ARG A N 1
ATOM 2595 C CA . ARG A 1 331 ? 7.101 7.948 -27.766 1.00 63.78 331 ARG A CA 1
ATOM 2596 C C . ARG A 1 331 ? 7.569 9.334 -27.346 1.00 63.78 331 ARG A C 1
ATOM 2598 O O . ARG A 1 331 ? 6.744 10.201 -27.058 1.00 63.78 331 ARG A O 1
ATOM 2605 N N . ASN A 1 332 ? 8.879 9.557 -27.351 1.00 56.78 332 ASN A N 1
ATOM 2606 C CA . ASN A 1 332 ? 9.399 10.911 -27.206 1.00 56.78 332 ASN A CA 1
ATOM 2607 C C . ASN A 1 332 ? 8.847 11.761 -28.353 1.00 56.78 332 ASN A C 1
ATOM 2609 O O . ASN A 1 332 ? 8.921 11.348 -29.511 1.00 56.78 332 ASN A O 1
ATOM 2613 N N . HIS A 1 333 ? 8.296 12.935 -28.048 1.00 49.22 333 HIS A N 1
ATOM 2614 C CA . HIS A 1 333 ? 7.780 13.818 -29.087 1.00 49.22 333 HIS A CA 1
ATOM 2615 C C . HIS A 1 333 ? 8.956 14.232 -29.999 1.00 49.22 333 HIS A C 1
ATOM 2617 O O . HIS A 1 333 ? 9.900 14.858 -29.514 1.00 49.22 333 HIS A O 1
ATOM 2623 N N . PRO A 1 334 ? 8.953 13.891 -31.303 1.00 40.28 334 PRO A N 1
ATOM 2624 C CA . PRO A 1 334 ? 10.178 13.907 -32.110 1.00 40.28 334 PRO A CA 1
ATOM 2625 C C . PRO A 1 334 ? 10.758 15.297 -32.445 1.00 40.28 334 PRO A C 1
ATOM 2627 O O . PRO A 1 334 ? 11.765 15.368 -33.142 1.00 40.28 334 PRO A O 1
ATOM 2630 N N . HIS A 1 335 ? 10.202 16.412 -31.952 1.00 38.19 335 HIS A N 1
ATOM 2631 C CA . HIS A 1 335 ? 10.573 17.752 -32.436 1.00 38.19 335 HIS A CA 1
ATOM 2632 C C . HIS A 1 335 ? 10.587 18.888 -31.404 1.00 38.19 335 HIS A C 1
ATOM 2634 O O . HIS A 1 335 ? 10.208 20.006 -31.739 1.00 38.19 335 HIS A O 1
ATOM 2640 N N . VAL A 1 336 ? 11.083 18.686 -30.180 1.00 37.03 336 VAL A N 1
ATOM 2641 C CA . VAL A 1 336 ? 11.408 19.846 -29.326 1.00 37.03 336 VAL A CA 1
ATOM 2642 C C . VAL A 1 336 ? 12.720 19.637 -28.569 1.00 37.03 336 VAL A C 1
ATOM 2644 O O . VAL A 1 336 ? 12.735 19.432 -27.365 1.00 37.03 336 VAL A O 1
ATOM 2647 N N . ARG A 1 337 ? 13.861 19.789 -29.256 1.00 36.22 337 ARG A N 1
ATOM 2648 C CA . ARG A 1 337 ? 15.004 20.427 -28.582 1.00 36.22 337 ARG A CA 1
ATOM 2649 C C . ARG A 1 337 ? 14.589 21.880 -28.376 1.00 36.22 337 ARG A C 1
ATOM 2651 O O . ARG A 1 337 ? 14.680 22.658 -29.325 1.00 36.22 337 ARG A O 1
ATOM 2658 N N . SER A 1 338 ? 14.092 22.260 -27.197 1.00 32.28 338 SER A N 1
ATOM 2659 C CA . SER A 1 338 ? 13.813 23.678 -26.947 1.00 32.28 338 SER A CA 1
ATOM 2660 C C . SER A 1 338 ? 15.139 24.417 -26.788 1.00 32.28 338 SER A C 1
ATOM 2662 O O . SER A 1 338 ? 15.702 24.522 -25.701 1.00 32.28 338 SER A O 1
ATOM 2664 N N . VAL A 1 339 ? 15.654 24.941 -27.895 1.00 35.16 339 VAL A N 1
ATOM 2665 C CA . VAL A 1 339 ? 16.595 26.056 -27.876 1.00 35.16 339 VAL A CA 1
ATOM 2666 C C . VAL A 1 339 ? 15.752 27.321 -27.763 1.00 35.16 339 VAL A C 1
ATOM 2668 O O . VAL A 1 339 ? 15.488 27.959 -28.774 1.00 35.16 339 VAL A O 1
ATOM 2671 N N . THR A 1 340 ? 15.243 27.670 -26.577 1.00 30.70 340 THR A N 1
ATOM 2672 C CA . THR A 1 340 ? 14.748 29.041 -26.337 1.00 30.70 340 THR A CA 1
ATOM 2673 C C . THR A 1 340 ? 14.535 29.342 -24.856 1.00 30.70 340 THR A C 1
ATOM 2675 O O . THR A 1 340 ? 13.700 28.744 -24.180 1.00 30.70 340 THR A O 1
ATOM 2678 N N . LYS A 1 341 ? 15.347 30.299 -24.396 1.00 34.53 341 LYS A N 1
ATOM 2679 C CA . LYS A 1 341 ? 15.237 31.069 -23.159 1.00 34.53 341 LYS A CA 1
ATOM 2680 C C . LYS A 1 341 ? 13.949 31.895 -23.160 1.00 34.53 341 LYS A C 1
ATOM 2682 O O . LYS A 1 341 ? 13.558 32.396 -24.206 1.00 34.53 341 LYS A O 1
ATOM 2687 N N . ASP A 1 342 ? 13.402 32.063 -21.958 1.00 35.19 342 ASP A N 1
ATOM 2688 C CA . ASP A 1 342 ? 12.607 33.192 -21.448 1.00 35.19 342 ASP A CA 1
ATOM 2689 C C . ASP A 1 342 ? 11.279 32.774 -20.800 1.00 35.19 342 ASP A C 1
ATOM 2691 O O . ASP A 1 342 ? 10.528 31.956 -21.322 1.00 35.19 342 ASP A O 1
ATOM 2695 N N . PHE A 1 343 ? 11.021 33.393 -19.638 1.00 33.16 343 PHE A N 1
ATOM 2696 C CA . PHE A 1 343 ? 9.929 33.208 -18.659 1.00 33.16 343 PHE A CA 1
ATOM 2697 C C . PHE A 1 343 ? 10.227 32.450 -17.352 1.00 33.16 343 PHE A C 1
ATOM 2699 O O . PHE A 1 343 ? 9.315 32.041 -16.636 1.00 33.16 343 PHE A O 1
ATOM 2706 N N . THR A 1 344 ? 11.479 32.468 -16.896 1.00 35.19 344 THR A N 1
ATOM 2707 C CA . THR A 1 344 ? 11.885 32.190 -15.497 1.00 35.19 344 THR A CA 1
ATOM 2708 C C . THR A 1 344 ? 11.477 33.296 -14.495 1.00 35.19 344 THR A C 1
ATOM 2710 O O . THR A 1 344 ? 12.122 33.480 -13.463 1.00 35.19 344 THR A O 1
ATOM 2713 N N . ILE A 1 345 ? 10.439 34.086 -14.798 1.00 35.06 345 ILE A N 1
ATOM 2714 C CA . ILE A 1 345 ? 10.097 35.325 -14.071 1.00 35.06 345 ILE A CA 1
ATOM 2715 C C . ILE A 1 345 ? 8.815 35.183 -13.226 1.00 35.06 345 ILE A C 1
ATOM 2717 O O . ILE A 1 345 ? 8.682 35.896 -12.239 1.00 35.06 345 ILE A O 1
ATOM 2721 N N . GLY A 1 346 ? 7.917 34.233 -13.529 1.00 35.81 346 GLY A N 1
ATOM 2722 C CA . GLY A 1 346 ? 6.656 34.043 -12.785 1.00 35.81 346 GLY A CA 1
ATOM 2723 C C . GLY A 1 346 ? 6.834 33.340 -11.434 1.00 35.81 346 GLY A C 1
ATOM 2724 O O . GLY A 1 346 ? 6.633 33.942 -10.388 1.00 35.81 346 GLY A O 1
ATOM 2725 N N . LEU A 1 347 ? 7.331 32.096 -11.434 1.00 35.56 347 LEU A N 1
ATOM 2726 C CA . LEU A 1 347 ? 7.505 31.309 -10.199 1.00 35.56 347 LEU A CA 1
ATOM 2727 C C . LEU A 1 347 ? 8.565 31.904 -9.247 1.00 35.56 347 LEU A C 1
ATOM 2729 O O . LEU A 1 347 ? 8.491 31.756 -8.031 1.00 35.56 347 LEU A O 1
ATOM 2733 N N . ALA A 1 348 ? 9.555 32.610 -9.803 1.00 36.72 348 ALA A N 1
ATOM 2734 C CA . ALA A 1 348 ? 10.586 33.304 -9.033 1.00 36.72 348 ALA A CA 1
ATOM 2735 C C . ALA A 1 348 ? 10.082 34.600 -8.371 1.00 36.72 348 ALA A C 1
ATOM 2737 O O . ALA A 1 348 ? 10.717 35.061 -7.420 1.00 36.72 348 ALA A O 1
ATOM 2738 N N . LYS A 1 349 ? 8.978 35.186 -8.864 1.00 36.41 349 LYS A N 1
ATOM 2739 C CA . LYS A 1 349 ? 8.308 36.330 -8.228 1.00 36.41 349 LYS A CA 1
ATOM 2740 C C . LYS A 1 349 ? 7.449 35.898 -7.039 1.00 36.41 349 LYS A C 1
ATOM 2742 O O . LYS A 1 349 ? 7.418 36.631 -6.059 1.00 36.41 349 LYS A O 1
ATOM 2747 N N . ASP A 1 350 ? 6.856 34.704 -7.095 1.00 38.84 350 ASP A N 1
ATOM 2748 C CA . ASP A 1 350 ? 5.887 34.260 -6.081 1.00 38.84 350 ASP A CA 1
ATOM 2749 C C . ASP A 1 350 ? 6.506 33.469 -4.912 1.00 38.84 350 ASP A C 1
ATOM 2751 O O . ASP A 1 350 ? 5.936 33.455 -3.826 1.00 38.84 350 ASP A O 1
ATOM 2755 N N . VAL A 1 351 ? 7.677 32.833 -5.088 1.00 39.28 351 VAL A N 1
ATOM 2756 C CA . VAL A 1 351 ? 8.296 31.979 -4.038 1.00 39.28 351 VAL A CA 1
ATOM 2757 C C . VAL A 1 351 ? 9.666 32.488 -3.554 1.00 39.28 351 VAL A C 1
ATOM 2759 O O . VAL A 1 351 ? 10.225 31.974 -2.589 1.00 39.28 351 VAL A O 1
ATOM 2762 N N . GLY A 1 352 ? 10.211 33.535 -4.181 1.00 34.78 352 GLY A N 1
ATOM 2763 C CA . GLY A 1 352 ? 11.520 34.096 -3.839 1.00 34.78 352 GLY A CA 1
ATOM 2764 C C . GLY A 1 352 ? 12.691 33.204 -4.277 1.00 34.78 352 GLY A C 1
ATOM 2765 O O . GLY A 1 352 ? 12.793 32.024 -3.947 1.00 34.78 352 GLY A O 1
ATOM 2766 N N . LYS A 1 353 ? 13.640 33.788 -5.018 1.00 36.22 353 LYS A N 1
ATOM 2767 C CA . LYS A 1 353 ? 14.824 33.095 -5.574 1.00 36.22 353 LYS A CA 1
ATOM 2768 C C . LYS A 1 353 ? 15.742 32.445 -4.522 1.00 36.22 353 LYS A C 1
ATOM 2770 O O . LYS A 1 353 ? 16.605 31.654 -4.882 1.00 36.22 353 LYS A O 1
ATOM 2775 N N . SER A 1 354 ? 15.553 32.766 -3.247 1.00 37.94 354 SER A N 1
ATOM 2776 C CA . SER A 1 354 ? 16.382 32.346 -2.113 1.00 37.94 354 SER A CA 1
ATOM 2777 C C . SER A 1 354 ? 16.160 30.893 -1.671 1.00 37.94 354 SER A C 1
ATOM 2779 O O . SER A 1 354 ? 16.996 30.353 -0.955 1.00 37.94 354 SER A O 1
ATOM 2781 N N . PHE A 1 355 ? 15.053 30.260 -2.079 1.00 37.28 355 PHE A N 1
ATOM 2782 C CA . PHE A 1 355 ? 14.634 28.939 -1.579 1.00 37.28 355 PHE A CA 1
ATOM 2783 C C . PHE A 1 355 ? 14.798 27.793 -2.588 1.00 37.28 355 PHE A C 1
ATOM 2785 O O . PHE A 1 355 ? 14.477 26.646 -2.280 1.00 37.28 355 PHE A O 1
ATOM 2792 N N . VAL A 1 356 ? 15.317 28.074 -3.790 1.00 36.81 356 VAL A N 1
ATOM 2793 C CA . VAL A 1 356 ? 15.504 27.072 -4.850 1.00 36.81 356 VAL A CA 1
ATOM 2794 C C . VAL A 1 356 ? 17.003 26.846 -5.082 1.00 36.81 356 VAL A C 1
ATOM 2796 O O . VAL A 1 356 ? 17.693 27.777 -5.498 1.00 36.81 356 VAL A O 1
ATOM 2799 N N . PRO A 1 357 ? 17.541 25.629 -4.860 1.00 38.50 357 PRO A N 1
ATOM 2800 C CA . PRO A 1 357 ? 18.957 25.342 -5.078 1.00 38.50 357 PRO A CA 1
ATOM 2801 C C . PRO A 1 357 ? 19.397 25.658 -6.517 1.00 38.50 357 PRO A C 1
ATOM 2803 O O . PRO A 1 357 ? 18.757 25.233 -7.482 1.00 38.50 357 PRO A O 1
ATOM 2806 N N . SER A 1 358 ? 20.531 26.344 -6.687 1.00 38.06 358 SER A N 1
ATOM 2807 C CA . SER A 1 358 ? 21.063 26.810 -7.985 1.00 38.06 358 SER A CA 1
ATOM 2808 C C . SER A 1 358 ? 21.134 25.756 -9.111 1.00 38.06 358 SER A C 1
ATOM 2810 O O . SER A 1 358 ? 20.912 26.105 -10.273 1.00 38.06 358 SER A O 1
ATOM 2812 N N . PRO A 1 359 ? 21.394 24.460 -8.841 1.00 38.59 359 PRO A N 1
ATOM 2813 C CA . PRO A 1 359 ? 21.343 23.428 -9.879 1.00 38.59 359 PRO A CA 1
ATOM 2814 C C . PRO A 1 359 ? 19.927 23.149 -10.416 1.00 38.59 359 PRO A C 1
ATOM 2816 O O . PRO A 1 359 ? 19.780 22.778 -11.581 1.00 38.59 359 PRO A O 1
ATOM 2819 N N . LEU A 1 360 ? 18.894 23.346 -9.590 1.00 36.41 360 LEU A N 1
ATOM 2820 C CA . LEU A 1 360 ? 17.481 23.220 -9.961 1.00 36.41 360 LEU A CA 1
ATOM 2821 C C . LEU A 1 360 ? 17.061 24.409 -10.833 1.00 36.41 360 LEU A C 1
ATOM 2823 O O . LEU A 1 360 ? 16.454 24.202 -11.876 1.00 36.41 360 LEU A O 1
ATOM 2827 N N . LEU A 1 361 ? 17.513 25.625 -10.501 1.00 39.34 361 LEU A N 1
ATOM 2828 C CA . LEU A 1 361 ? 17.357 26.811 -11.356 1.00 39.34 361 LEU A CA 1
ATOM 2829 C C . LEU A 1 361 ? 18.026 26.641 -12.730 1.00 39.34 361 LEU A C 1
ATOM 2831 O O . LEU A 1 361 ? 17.499 27.137 -13.719 1.00 39.34 361 LEU A O 1
ATOM 2835 N N . ARG A 1 362 ? 19.147 25.911 -12.825 1.00 36.91 362 ARG A N 1
ATOM 2836 C CA . ARG A 1 362 ? 19.793 25.589 -14.114 1.00 36.91 362 ARG A CA 1
ATOM 2837 C C . ARG A 1 362 ? 19.029 24.554 -14.945 1.00 36.91 362 ARG A C 1
ATOM 2839 O O . ARG A 1 362 ? 18.977 24.709 -16.158 1.00 36.91 362 ARG A O 1
ATOM 2846 N N . LYS A 1 363 ? 18.435 23.519 -14.333 1.00 36.41 363 LYS A N 1
ATOM 2847 C CA . LYS A 1 363 ? 17.585 22.550 -15.060 1.00 36.41 363 LYS A CA 1
ATOM 2848 C C . LYS A 1 363 ? 16.220 23.154 -15.425 1.00 36.41 363 LYS A C 1
ATOM 2850 O O . LYS A 1 363 ? 15.772 22.974 -16.547 1.00 36.41 363 LYS A O 1
ATOM 2855 N N . MET A 1 364 ? 15.604 23.922 -14.524 1.00 38.53 364 MET A N 1
ATOM 2856 C CA . MET A 1 364 ? 14.345 24.644 -14.766 1.00 38.53 364 MET A CA 1
ATOM 2857 C C . MET A 1 364 ? 14.513 25.803 -15.752 1.00 38.53 364 MET A C 1
ATOM 2859 O O . MET A 1 364 ? 13.635 26.044 -16.567 1.00 38.53 364 MET A O 1
ATOM 2863 N N . GLY A 1 365 ? 15.651 26.503 -15.712 1.00 36.56 365 GLY A N 1
ATOM 2864 C CA . GLY A 1 365 ? 15.970 27.612 -16.614 1.00 36.56 365 GLY A CA 1
ATOM 2865 C C . GLY A 1 365 ? 16.205 27.200 -18.069 1.00 36.56 365 GLY A C 1
ATOM 2866 O O . GLY A 1 365 ? 16.260 28.072 -18.930 1.00 36.56 365 GLY A O 1
ATOM 2867 N N . ASN A 1 366 ? 16.307 25.894 -18.337 1.00 38.78 366 ASN A N 1
ATOM 2868 C CA . ASN A 1 366 ? 16.419 25.325 -19.680 1.00 38.78 366 ASN A CA 1
ATOM 2869 C C . ASN A 1 366 ? 15.089 24.752 -20.208 1.00 38.78 366 ASN A C 1
ATOM 2871 O O . ASN A 1 366 ? 15.045 24.303 -21.349 1.00 38.78 366 ASN A O 1
ATOM 2875 N N . LEU A 1 367 ? 14.017 24.758 -19.407 1.00 41.47 367 LEU A N 1
ATOM 2876 C CA . LEU A 1 367 ? 12.690 24.307 -19.828 1.00 41.47 367 LEU A CA 1
ATOM 2877 C C . LEU A 1 367 ? 11.929 25.505 -20.413 1.00 41.47 367 LEU A C 1
ATOM 2879 O O . LEU A 1 367 ? 11.329 26.298 -19.687 1.00 41.47 367 LEU A O 1
ATOM 2883 N N . GLY A 1 368 ? 12.021 25.666 -21.734 1.00 37.97 368 GLY A N 1
ATOM 2884 C CA . GLY A 1 368 ? 11.261 26.663 -22.486 1.00 37.97 368 GLY A CA 1
ATOM 2885 C C . GLY A 1 368 ? 9.761 26.346 -22.528 1.00 37.97 368 GLY A C 1
ATOM 2886 O O . GLY A 1 368 ? 9.321 25.229 -22.251 1.00 37.97 368 GLY A O 1
ATOM 2887 N N . ARG A 1 369 ? 8.954 27.350 -22.886 1.00 38.75 369 ARG A N 1
ATOM 2888 C CA . ARG A 1 369 ? 7.507 27.204 -23.099 1.00 38.75 369 ARG A CA 1
ATOM 2889 C C . ARG A 1 369 ? 7.215 26.165 -24.187 1.00 38.75 369 ARG A C 1
ATOM 2891 O O . ARG A 1 369 ? 7.468 26.415 -25.357 1.00 38.75 369 ARG A O 1
ATOM 2898 N N . ASN A 1 370 ? 6.651 25.038 -23.762 1.00 37.97 370 ASN A N 1
ATOM 2899 C CA . ASN A 1 370 ? 5.553 24.294 -24.395 1.00 37.97 370 ASN A CA 1
ATOM 2900 C C . ASN A 1 370 ? 5.048 23.249 -23.389 1.00 37.97 370 ASN A C 1
ATOM 2902 O O . ASN A 1 370 ? 5.106 22.042 -23.605 1.00 37.97 370 ASN A O 1
ATOM 2906 N N . VAL A 1 371 ? 4.594 23.736 -22.236 1.00 36.62 371 VAL A N 1
ATOM 2907 C CA . VAL A 1 371 ? 3.947 22.920 -21.210 1.00 36.62 371 VAL A CA 1
ATOM 2908 C C . VAL A 1 371 ? 2.498 23.362 -21.166 1.00 36.62 371 VAL A C 1
ATOM 2910 O O . VAL A 1 371 ? 2.257 24.555 -21.004 1.00 36.62 371 VAL A O 1
ATOM 2913 N N . LEU A 1 372 ? 1.573 22.420 -21.356 1.00 40.09 372 LEU A N 1
ATOM 2914 C CA . LEU A 1 372 ? 0.358 22.224 -20.555 1.00 40.09 372 LEU A CA 1
ATOM 2915 C C . LEU A 1 372 ? -0.593 21.276 -21.296 1.00 40.09 372 LEU A C 1
ATOM 2917 O O . LEU A 1 372 ? -1.033 21.565 -22.406 1.00 40.09 372 LEU A O 1
ATOM 2921 N N . LYS A 1 373 ? -1.011 20.205 -20.626 1.00 48.84 373 LYS A N 1
ATOM 2922 C CA . LYS A 1 373 ? -2.399 19.746 -20.708 1.00 48.84 373 LYS A CA 1
ATOM 2923 C C . LYS A 1 373 ? -2.820 19.490 -19.276 1.00 48.84 373 LYS A C 1
ATOM 2925 O O . LYS A 1 373 ? -2.184 18.714 -18.574 1.00 48.84 373 LYS A O 1
ATOM 2930 N N . GLN A 1 374 ? -3.774 20.275 -18.807 1.00 55.62 374 GLN A N 1
ATOM 2931 C CA . GLN A 1 374 ? -4.309 20.116 -17.469 1.00 55.62 374 GLN A CA 1
ATOM 2932 C C . GLN A 1 374 ? -4.874 18.696 -17.298 1.00 55.62 374 GLN A C 1
ATOM 2934 O O . GLN A 1 374 ? -5.292 18.091 -18.289 1.00 55.62 374 GLN A O 1
ATOM 2939 N N . ASP A 1 375 ? -4.898 18.158 -16.076 1.00 62.25 375 ASP A N 1
ATOM 2940 C CA . ASP A 1 375 ? -5.680 16.943 -15.832 1.00 62.25 375 ASP A CA 1
ATOM 2941 C C . ASP A 1 375 ? -7.180 17.218 -16.040 1.00 62.25 375 ASP A C 1
ATOM 2943 O O . ASP A 1 375 ? -7.609 18.351 -16.274 1.00 62.25 375 ASP A O 1
ATOM 2947 N N . VAL A 1 376 ? -8.003 16.174 -15.931 1.00 65.50 376 VAL A N 1
ATOM 2948 C CA . VAL A 1 376 ? -9.457 16.282 -16.113 1.00 65.50 376 VAL A CA 1
ATOM 2949 C C . VAL A 1 376 ? -10.126 17.285 -15.165 1.00 65.50 376 VAL A C 1
ATOM 2951 O O . VAL A 1 376 ? -11.251 17.671 -15.436 1.00 65.50 376 VAL A O 1
ATOM 2954 N N . HIS A 1 377 ? -9.470 17.750 -14.095 1.00 69.06 377 HIS A N 1
ATOM 2955 C CA . HIS A 1 377 ? -9.979 18.792 -13.195 1.00 69.06 377 HIS A CA 1
ATOM 2956 C C . HIS A 1 377 ? -9.415 20.189 -13.470 1.00 69.06 377 HIS A C 1
ATOM 2958 O O . HIS A 1 377 ? -9.735 21.127 -12.741 1.00 69.06 377 HIS A O 1
ATOM 2964 N N . GLY A 1 378 ? -8.599 20.358 -14.508 1.00 58.50 378 GLY A N 1
ATOM 2965 C CA . GLY A 1 378 ? -7.952 21.635 -14.791 1.00 58.50 378 GLY A CA 1
ATOM 2966 C C . GLY A 1 378 ? -6.636 21.834 -14.029 1.00 58.50 378 GLY A C 1
ATOM 2967 O O . GLY A 1 378 ? -6.062 22.921 -14.103 1.00 58.50 378 GLY A O 1
ATOM 2968 N N . ASN A 1 379 ? -6.119 20.821 -13.314 1.00 59.75 379 ASN A N 1
ATOM 2969 C CA . ASN A 1 379 ? -4.849 20.959 -12.599 1.00 59.75 379 ASN A CA 1
ATOM 2970 C C . ASN A 1 379 ? -3.688 21.006 -13.584 1.00 59.75 379 ASN A C 1
ATOM 2972 O O . ASN A 1 379 ? -3.582 20.156 -14.464 1.00 59.75 379 ASN A O 1
ATOM 2976 N N . ASN A 1 380 ? -2.774 21.958 -13.406 1.00 54.28 380 ASN A N 1
ATOM 2977 C CA . ASN A 1 380 ? -1.575 22.041 -14.233 1.00 54.28 380 ASN A CA 1
ATOM 2978 C C . ASN A 1 380 ? -0.693 20.804 -14.007 1.00 54.28 380 ASN A C 1
ATOM 2980 O O . ASN A 1 380 ? -0.014 20.692 -12.987 1.00 54.28 380 ASN A O 1
ATOM 2984 N N . CYS A 1 381 ? -0.676 19.886 -14.971 1.00 52.53 381 CYS A N 1
ATOM 2985 C CA . CYS A 1 381 ? 0.302 18.809 -15.003 1.00 52.53 381 CYS A CA 1
ATOM 2986 C C . CYS A 1 381 ? 1.628 19.354 -15.541 1.00 52.53 381 CYS A C 1
ATOM 2988 O O . CYS A 1 381 ? 1.664 20.038 -16.569 1.00 52.53 381 CYS A O 1
ATOM 2990 N N . TYR A 1 382 ? 2.732 19.041 -14.863 1.00 49.56 382 TYR A N 1
ATOM 2991 C CA . TYR A 1 382 ? 4.061 19.397 -15.346 1.00 49.56 382 TYR A CA 1
ATOM 2992 C C . TYR A 1 382 ? 4.420 18.489 -16.528 1.00 49.56 382 TYR A C 1
ATOM 2994 O O . TYR A 1 382 ? 4.984 17.414 -16.371 1.00 49.56 382 TYR A O 1
ATOM 3002 N N . TYR A 1 383 ? 4.092 18.882 -17.752 1.00 43.25 383 TYR A N 1
ATOM 3003 C CA . TYR A 1 383 ? 4.600 18.149 -18.908 1.00 43.25 383 TYR A CA 1
ATOM 3004 C C . TYR A 1 383 ? 6.109 18.393 -19.025 1.00 43.25 383 TYR A C 1
ATOM 3006 O O . TYR A 1 383 ? 6.552 19.489 -19.362 1.00 43.25 383 TYR A O 1
ATOM 3014 N N . SER A 1 384 ? 6.910 17.381 -18.710 1.00 46.53 384 SER A N 1
ATOM 3015 C CA . SER A 1 384 ? 8.308 17.366 -19.117 1.00 46.53 384 SER A CA 1
ATOM 3016 C C . SER A 1 384 ? 8.319 16.963 -20.583 1.00 46.53 384 SER A C 1
ATOM 3018 O O . SER A 1 384 ? 7.998 15.823 -20.904 1.00 46.53 384 SER A O 1
ATOM 3020 N N . ALA A 1 385 ? 8.653 17.898 -21.473 1.00 45.62 385 ALA A N 1
ATOM 3021 C CA . ALA A 1 385 ? 8.737 17.626 -22.908 1.00 45.62 385 ALA A CA 1
ATOM 3022 C C . ALA A 1 385 ? 9.777 16.539 -23.260 1.00 45.62 385 ALA A C 1
ATOM 3024 O O . ALA A 1 385 ? 9.763 16.015 -24.370 1.00 45.62 385 ALA A O 1
ATOM 3025 N N . GLU A 1 386 ? 10.655 16.183 -22.316 1.00 57.12 386 GLU A N 1
ATOM 3026 C CA . GLU A 1 386 ? 11.657 15.133 -22.458 1.00 57.12 386 GLU A CA 1
ATOM 3027 C C . GLU A 1 386 ? 11.420 14.038 -21.410 1.00 57.12 386 GLU A C 1
ATOM 3029 O O . GLU A 1 386 ? 11.402 14.309 -20.205 1.00 57.12 386 GLU A O 1
ATOM 3034 N N . LEU A 1 387 ? 11.245 12.790 -21.852 1.00 65.56 387 LEU A N 1
ATOM 3035 C CA . LEU A 1 387 ? 11.216 11.642 -20.942 1.00 65.56 387 LEU A CA 1
ATOM 3036 C C . LEU A 1 387 ? 12.548 11.521 -20.189 1.00 65.56 387 LEU A C 1
ATOM 3038 O O . LEU A 1 387 ? 13.605 11.851 -20.734 1.00 65.56 387 LEU A O 1
ATOM 3042 N N . GLU A 1 388 ? 12.538 10.996 -18.964 1.00 71.50 388 GLU A N 1
ATOM 3043 C CA . GLU A 1 388 ? 13.778 10.841 -18.196 1.00 71.50 388 GLU A CA 1
ATOM 3044 C C . GLU A 1 388 ? 14.750 9.876 -18.911 1.00 71.50 388 GLU A C 1
ATOM 3046 O O . GLU A 1 388 ? 14.364 8.911 -19.585 1.00 71.50 388 GLU A O 1
ATOM 3051 N N . THR A 1 389 ? 16.055 10.155 -18.816 1.00 77.00 389 THR A N 1
ATOM 3052 C CA . THR A 1 389 ? 17.069 9.298 -19.453 1.00 77.00 389 THR A CA 1
ATOM 3053 C C . THR A 1 389 ? 17.186 7.979 -18.701 1.00 77.00 389 THR A C 1
ATOM 3055 O O . THR A 1 389 ? 17.472 7.978 -17.511 1.00 77.00 389 THR A O 1
ATOM 3058 N N . VAL A 1 390 ? 17.068 6.845 -19.384 1.00 79.69 390 VAL A N 1
ATOM 3059 C CA . VAL A 1 390 ? 17.298 5.526 -18.782 1.00 79.69 390 VAL A CA 1
ATOM 3060 C C . VAL A 1 390 ? 18.691 5.048 -19.173 1.00 79.69 390 VAL A C 1
ATOM 3062 O O . VAL A 1 390 ? 19.000 4.973 -20.359 1.00 79.69 390 VAL A O 1
ATOM 3065 N N . ALA A 1 391 ? 19.539 4.693 -18.212 1.00 84.19 391 ALA A N 1
ATOM 3066 C CA . ALA A 1 391 ? 20.791 3.998 -18.489 1.00 84.19 391 ALA A CA 1
ATOM 3067 C C . ALA A 1 391 ? 20.626 2.497 -18.243 1.00 84.19 391 ALA A C 1
ATOM 3069 O O . ALA A 1 391 ? 20.200 2.085 -17.161 1.00 84.19 391 ALA A O 1
ATOM 3070 N N . VAL A 1 392 ? 21.024 1.686 -19.219 1.00 86.94 392 VAL A N 1
ATOM 3071 C CA . VAL A 1 392 ? 21.039 0.225 -19.142 1.00 86.94 392 VAL A CA 1
ATOM 3072 C C . VAL A 1 392 ? 22.479 -0.270 -19.208 1.00 86.94 392 VAL A C 1
ATOM 3074 O O . VAL A 1 392 ? 23.202 -0.002 -20.169 1.00 86.94 392 VAL A O 1
ATOM 3077 N N . SER A 1 393 ? 22.894 -1.023 -18.195 1.00 89.25 393 SER A N 1
ATOM 3078 C CA . SER A 1 393 ? 24.177 -1.721 -18.169 1.00 89.25 393 SER A CA 1
ATOM 3079 C C . SER A 1 393 ? 23.989 -3.147 -18.673 1.00 89.25 393 SER A C 1
ATOM 3081 O O . SER A 1 393 ? 23.168 -3.883 -18.136 1.00 89.25 393 SER A O 1
ATOM 3083 N N . VAL A 1 394 ? 24.753 -3.535 -19.693 1.00 91.12 394 VAL A N 1
ATOM 3084 C CA . VAL A 1 394 ? 24.745 -4.884 -20.269 1.00 91.12 394 VAL A CA 1
ATOM 3085 C C . VAL A 1 394 ? 25.978 -5.638 -19.791 1.00 91.12 394 VAL A C 1
ATOM 3087 O O . VAL A 1 394 ? 27.102 -5.162 -19.962 1.00 91.12 394 VAL A O 1
ATOM 3090 N N . LYS A 1 395 ? 25.764 -6.809 -19.192 1.00 91.38 395 LYS A N 1
ATOM 3091 C CA . LYS A 1 395 ? 26.813 -7.686 -18.656 1.00 91.38 395 LYS A CA 1
ATOM 3092 C C . LYS A 1 395 ? 26.696 -9.083 -19.253 1.00 91.38 395 LYS A C 1
ATOM 3094 O O . LYS A 1 395 ? 25.615 -9.475 -19.679 1.00 91.38 395 LYS A O 1
ATOM 3099 N N . ARG A 1 396 ? 27.798 -9.834 -19.258 1.00 91.62 396 ARG A N 1
ATOM 3100 C CA . ARG A 1 396 ? 27.793 -11.249 -19.645 1.00 91.62 396 ARG A CA 1
ATOM 3101 C C . ARG A 1 396 ? 27.508 -12.120 -18.422 1.00 91.62 396 ARG A C 1
ATOM 3103 O O . ARG A 1 396 ? 28.161 -11.948 -17.397 1.00 91.62 396 ARG A O 1
ATOM 3110 N N . THR A 1 397 ? 26.534 -13.017 -18.527 1.00 90.44 397 THR A N 1
ATOM 3111 C CA . THR A 1 397 ? 26.236 -14.024 -17.498 1.00 90.44 397 THR A CA 1
ATOM 3112 C C . THR A 1 397 ? 27.283 -15.144 -17.522 1.00 90.44 397 THR A C 1
ATOM 3114 O O . THR A 1 397 ? 27.931 -15.340 -18.554 1.00 90.44 397 THR A O 1
ATOM 3117 N N . PRO A 1 398 ? 27.437 -15.931 -16.440 1.00 87.12 398 PRO A N 1
ATOM 3118 C CA . PRO A 1 398 ? 28.295 -17.120 -16.446 1.00 87.12 398 PRO A CA 1
ATOM 3119 C C . PRO A 1 398 ? 27.945 -18.120 -17.559 1.00 87.12 398 PRO A C 1
ATOM 3121 O O . PRO A 1 398 ? 28.832 -18.735 -18.138 1.00 87.12 398 PRO A O 1
ATOM 3124 N N . GLY A 1 399 ? 26.661 -18.218 -17.923 1.00 85.19 399 GLY A N 1
ATOM 3125 C CA . GLY A 1 399 ? 26.179 -19.018 -19.056 1.00 85.19 399 GLY A CA 1
ATOM 3126 C C . GLY A 1 399 ? 26.478 -18.423 -20.438 1.00 85.19 399 GLY A C 1
ATOM 3127 O O . GLY A 1 399 ? 26.031 -18.960 -21.446 1.00 85.19 399 GLY A O 1
ATOM 3128 N N . GLY A 1 400 ? 27.202 -17.303 -20.508 1.00 88.81 400 GLY A N 1
ATOM 3129 C CA . GLY A 1 400 ? 27.663 -16.706 -21.755 1.00 88.81 400 GLY A CA 1
ATOM 3130 C C . GLY A 1 400 ? 26.648 -15.815 -22.468 1.00 88.81 400 GLY A C 1
ATOM 3131 O O . GLY A 1 400 ? 26.922 -15.423 -23.593 1.00 88.81 400 GLY A O 1
ATOM 3132 N N . GLN A 1 401 ? 25.521 -15.444 -21.860 1.00 91.50 401 GLN A N 1
ATOM 3133 C CA . GLN A 1 401 ? 24.527 -14.558 -22.488 1.00 91.50 401 GLN A CA 1
ATOM 3134 C C . GLN A 1 401 ? 24.769 -13.090 -22.118 1.00 91.50 401 GLN A C 1
ATOM 3136 O O . GLN A 1 401 ? 25.185 -12.794 -20.998 1.00 91.50 401 GLN A O 1
ATOM 3141 N N . LEU A 1 402 ? 24.470 -12.151 -23.021 1.00 93.12 402 LEU A N 1
ATOM 3142 C CA . LEU A 1 402 ? 24.451 -10.723 -22.695 1.00 93.12 402 LEU A CA 1
ATOM 3143 C C . LEU A 1 402 ? 23.092 -10.334 -22.111 1.00 93.12 402 LEU A C 1
ATOM 3145 O O . LEU A 1 402 ? 22.068 -10.473 -22.777 1.00 93.12 402 LEU A O 1
ATOM 3149 N N . VAL A 1 403 ? 23.086 -9.807 -20.887 1.00 91.06 403 VAL A N 1
ATOM 3150 C CA . VAL A 1 403 ? 21.869 -9.375 -20.192 1.00 91.06 403 VAL A CA 1
ATOM 3151 C C . VAL A 1 403 ? 21.990 -7.919 -19.747 1.00 91.06 403 VAL A C 1
ATOM 3153 O O . VAL A 1 403 ? 22.944 -7.527 -19.069 1.00 91.06 403 VAL A O 1
ATOM 3156 N N . GLY A 1 404 ? 21.012 -7.107 -20.141 1.00 88.31 404 GLY A N 1
ATOM 3157 C CA . GLY A 1 404 ? 20.832 -5.720 -19.745 1.00 88.31 404 GLY A CA 1
ATOM 3158 C C . GLY A 1 404 ? 20.057 -5.581 -18.437 1.00 88.31 404 GLY A C 1
ATOM 3159 O O . GLY A 1 404 ? 19.021 -6.217 -18.249 1.00 88.31 404 GLY A O 1
ATOM 3160 N N . LYS A 1 405 ? 20.524 -4.685 -17.565 1.00 85.19 405 LYS A N 1
ATOM 3161 C CA . LYS A 1 405 ? 19.794 -4.196 -16.390 1.00 85.19 405 LYS A CA 1
ATOM 3162 C C . LYS A 1 405 ? 19.696 -2.686 -16.421 1.00 85.19 405 LYS A C 1
ATOM 3164 O O . LYS A 1 405 ? 20.673 -2.014 -16.762 1.00 85.19 405 LYS A O 1
ATOM 3169 N N . VAL A 1 406 ? 18.561 -2.134 -16.012 1.00 81.50 406 VAL A N 1
ATOM 3170 C CA . VAL A 1 406 ? 18.480 -0.692 -15.778 1.00 81.50 406 VAL A CA 1
ATOM 3171 C C . VAL A 1 406 ? 19.406 -0.355 -14.614 1.00 81.50 406 VAL A C 1
ATOM 3173 O O . VAL A 1 406 ? 19.274 -0.876 -13.511 1.00 81.50 406 VAL A O 1
ATOM 3176 N N . SER A 1 407 ? 20.404 0.478 -14.885 1.00 79.31 407 SER A N 1
ATOM 3177 C CA . SER A 1 407 ? 21.379 0.944 -13.899 1.00 79.31 407 SER A CA 1
ATOM 3178 C C . SER A 1 407 ? 21.057 2.341 -13.386 1.00 79.31 407 SER A C 1
ATOM 3180 O O . SER A 1 407 ? 21.521 2.713 -12.311 1.00 79.31 407 SER A O 1
ATOM 3182 N N . GLN A 1 408 ? 20.296 3.122 -14.157 1.00 77.81 408 GLN A N 1
ATOM 3183 C CA . GLN A 1 408 ? 19.905 4.478 -13.795 1.00 77.81 408 GLN A CA 1
ATOM 3184 C C . GLN A 1 408 ? 18.604 4.869 -14.504 1.00 77.81 408 GLN A C 1
ATOM 3186 O O . GLN A 1 408 ? 18.406 4.515 -15.665 1.00 77.81 408 GLN A O 1
ATOM 3191 N N . PHE A 1 409 ? 17.751 5.624 -13.828 1.00 73.81 409 PHE A N 1
ATOM 3192 C CA . PHE A 1 409 ? 16.569 6.278 -14.374 1.00 73.81 409 PHE A CA 1
ATOM 3193 C C . PHE A 1 409 ? 16.646 7.763 -14.014 1.00 73.81 409 PHE A C 1
ATOM 3195 O O . PHE A 1 409 ? 16.689 8.094 -12.837 1.00 73.81 409 PHE A O 1
ATOM 3202 N N . GLY A 1 410 ? 16.733 8.660 -14.991 1.00 72.81 410 GLY A N 1
ATOM 3203 C CA . GLY A 1 410 ? 16.997 10.079 -14.766 1.00 72.81 410 GLY A CA 1
ATOM 3204 C C . GLY A 1 410 ? 18.239 10.301 -13.898 1.00 72.81 410 GLY A C 1
ATOM 3205 O O . GLY A 1 410 ? 19.340 9.842 -14.209 1.00 72.81 410 GLY A O 1
ATOM 3206 N N . ASP A 1 411 ? 18.048 10.971 -12.765 1.00 63.88 411 ASP A N 1
ATOM 3207 C CA . ASP A 1 411 ? 19.087 11.218 -11.760 1.00 63.88 411 ASP A CA 1
ATOM 3208 C C . ASP A 1 411 ? 19.157 10.107 -10.670 1.00 63.88 411 ASP A C 1
ATOM 3210 O O . ASP A 1 411 ? 19.875 10.259 -9.682 1.00 63.88 411 ASP A O 1
ATOM 3214 N N . PHE A 1 412 ? 18.446 8.981 -10.845 1.00 65.88 412 PHE A N 1
ATOM 3215 C CA . PHE A 1 412 ? 18.197 7.948 -9.824 1.00 65.88 412 PHE A CA 1
ATOM 3216 C C . PHE A 1 412 ? 18.818 6.593 -10.158 1.00 65.88 412 PHE A C 1
ATOM 3218 O O . PHE A 1 412 ? 18.806 6.164 -11.309 1.00 65.88 412 PHE A O 1
ATOM 3225 N N . ARG A 1 413 ? 19.280 5.853 -9.143 1.00 67.38 413 ARG A N 1
ATOM 3226 C CA . ARG A 1 413 ? 19.619 4.427 -9.284 1.00 67.38 413 ARG A CA 1
ATOM 3227 C C . ARG A 1 413 ? 18.456 3.556 -8.800 1.00 67.38 413 ARG A C 1
ATOM 3229 O O . ARG A 1 413 ? 17.906 3.861 -7.744 1.00 67.38 413 ARG A O 1
ATOM 3236 N N . PRO A 1 414 ? 18.093 2.487 -9.529 1.00 61.88 414 PRO A N 1
ATOM 3237 C CA . PRO A 1 414 ? 17.105 1.525 -9.058 1.00 61.88 414 PRO A CA 1
ATOM 3238 C C . PRO A 1 414 ? 17.536 0.879 -7.742 1.00 61.88 414 PRO A C 1
ATOM 3240 O O . PRO A 1 414 ? 18.710 0.541 -7.568 1.00 61.88 414 PRO A O 1
ATOM 3243 N N . ILE A 1 415 ? 16.577 0.675 -6.847 1.00 62.25 415 ILE A N 1
ATOM 3244 C CA . ILE A 1 415 ? 16.778 0.000 -5.560 1.00 62.25 415 ILE A CA 1
ATOM 3245 C C . ILE A 1 415 ? 16.346 -1.463 -5.718 1.00 62.25 415 ILE A C 1
ATOM 3247 O O . ILE A 1 415 ? 15.484 -1.750 -6.559 1.00 62.25 415 ILE A O 1
ATOM 3251 N N . PRO A 1 416 ? 16.985 -2.419 -5.015 1.00 56.06 416 PRO A N 1
ATOM 3252 C CA . PRO A 1 416 ? 16.638 -3.822 -5.159 1.00 56.06 416 PRO A CA 1
ATOM 3253 C C . PRO A 1 416 ? 15.196 -4.082 -4.711 1.00 56.06 416 PRO A C 1
ATOM 3255 O O . PRO A 1 416 ? 14.918 -4.119 -3.518 1.00 56.06 416 PRO A O 1
ATOM 3258 N N . PHE A 1 417 ? 14.349 -4.365 -5.711 1.00 54.94 417 PHE A N 1
ATOM 3259 C CA . PHE A 1 417 ? 12.937 -4.772 -5.643 1.00 54.94 417 PHE A CA 1
ATOM 3260 C C . PHE A 1 417 ? 11.949 -3.660 -5.270 1.00 54.94 417 PHE A C 1
ATOM 3262 O O . PHE A 1 417 ? 12.199 -2.907 -4.356 1.00 54.94 417 PHE A O 1
ATOM 3269 N N . GLY A 1 418 ? 10.815 -3.561 -5.978 1.00 56.50 418 GLY A N 1
ATOM 3270 C CA . GLY A 1 418 ? 9.716 -2.628 -5.676 1.00 56.50 418 GLY A CA 1
ATOM 3271 C C . GLY A 1 418 ? 8.583 -3.294 -4.885 1.00 56.50 418 GLY A C 1
ATOM 3272 O O . GLY A 1 418 ? 8.424 -4.513 -4.951 1.00 56.50 418 GLY A O 1
ATOM 3273 N N . GLY A 1 419 ? 7.764 -2.504 -4.178 1.00 58.97 419 GLY A N 1
ATOM 3274 C CA . GLY A 1 419 ? 6.522 -3.001 -3.555 1.00 58.97 419 GLY A CA 1
ATOM 3275 C C . GLY A 1 419 ? 6.156 -2.467 -2.174 1.00 58.97 419 GLY A C 1
ATOM 3276 O O . GLY A 1 419 ? 5.224 -2.988 -1.575 1.00 58.97 419 GLY A O 1
ATOM 3277 N N . GLN A 1 420 ? 6.844 -1.445 -1.671 1.00 69.44 420 GLN A N 1
ATOM 3278 C CA . GLN A 1 420 ? 6.489 -0.727 -0.433 1.00 69.44 420 GLN A CA 1
ATOM 3279 C C . GLN A 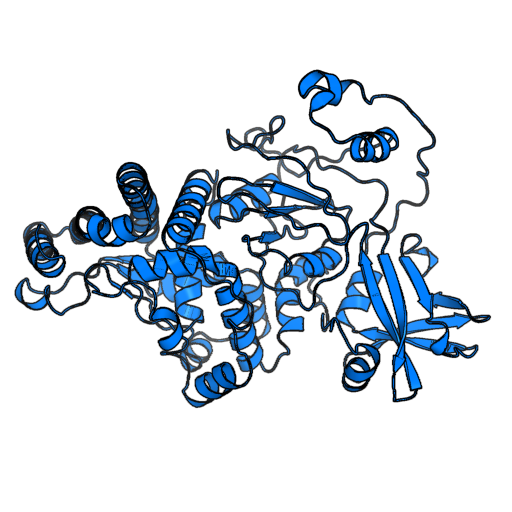1 420 ? 5.527 0.458 -0.658 1.00 69.44 420 GLN A C 1
ATOM 3281 O O . GLN A 1 420 ? 5.256 1.239 0.253 1.00 69.44 420 GLN A O 1
ATOM 3286 N N . GLY A 1 421 ? 5.063 0.638 -1.897 1.00 77.88 421 GLY A N 1
ATOM 3287 C CA . GLY A 1 421 ? 4.169 1.723 -2.272 1.00 77.88 421 GLY A CA 1
ATOM 3288 C C . GLY A 1 421 ? 2.695 1.356 -2.123 1.00 77.88 421 GLY A C 1
ATOM 3289 O O . GLY A 1 421 ? 2.277 0.226 -2.391 1.00 77.88 421 GLY A O 1
ATOM 3290 N N . VAL A 1 422 ? 1.888 2.352 -1.780 1.00 86.75 422 VAL A N 1
ATOM 3291 C CA . VAL A 1 422 ? 0.452 2.354 -2.056 1.00 86.75 422 VAL A CA 1
ATOM 3292 C C . VAL A 1 422 ? 0.272 2.777 -3.510 1.00 86.75 422 VAL A C 1
ATOM 3294 O O . VAL A 1 422 ? 0.724 3.850 -3.908 1.00 86.75 422 VAL A O 1
ATOM 3297 N N . PHE A 1 423 ? -0.368 1.932 -4.311 1.00 85.31 423 PHE A N 1
ATOM 3298 C CA . PHE A 1 423 ? -0.625 2.217 -5.718 1.00 85.31 423 PHE A CA 1
ATOM 3299 C C . PHE A 1 423 ? -2.008 2.826 -5.899 1.00 85.31 423 PHE A C 1
ATOM 3301 O O . PHE A 1 423 ? -2.972 2.398 -5.261 1.00 85.31 423 PHE A O 1
ATOM 3308 N N . GLY A 1 424 ? -2.102 3.799 -6.795 1.00 84.94 424 GLY A N 1
ATOM 3309 C CA . GLY A 1 424 ? -3.360 4.439 -7.124 1.00 84.94 424 GLY A CA 1
ATOM 3310 C C . GLY A 1 424 ? -4.342 3.567 -7.894 1.00 84.94 424 GLY A C 1
ATOM 3311 O O . GLY A 1 424 ? -4.134 2.372 -8.125 1.00 84.94 424 GLY A O 1
ATOM 3312 N N . VAL A 1 425 ? -5.449 4.194 -8.279 1.00 84.00 425 VAL A N 1
ATOM 3313 C CA . VAL A 1 425 ? -6.503 3.608 -9.118 1.00 84.00 425 VAL A CA 1
ATOM 3314 C C . VAL A 1 425 ? -6.870 4.588 -10.215 1.00 84.00 425 VAL A C 1
ATOM 3316 O O . VAL A 1 425 ? -6.826 5.798 -10.001 1.00 84.00 425 VAL A O 1
ATOM 3319 N N . GLN A 1 426 ? -7.313 4.078 -11.361 1.00 82.12 426 GLN A N 1
ATOM 3320 C CA . GLN A 1 426 ? -7.953 4.929 -12.355 1.00 82.12 426 GLN A CA 1
ATOM 3321 C C . GLN A 1 426 ? -9.150 5.647 -11.714 1.00 82.12 426 GLN A C 1
ATOM 3323 O O . GLN A 1 426 ? -9.989 5.027 -11.056 1.00 82.12 426 GLN A O 1
ATOM 3328 N N . CYS A 1 427 ? -9.217 6.967 -11.877 1.00 82.56 427 CYS A N 1
ATOM 3329 C CA . CYS A 1 427 ? -10.308 7.755 -11.319 1.00 82.56 427 CYS A CA 1
ATOM 3330 C C . CYS A 1 427 ? -11.508 7.768 -12.278 1.00 82.56 427 CYS A C 1
ATOM 3332 O O . CYS A 1 427 ? -11.346 7.764 -13.495 1.00 82.56 427 CYS A O 1
ATOM 3334 N N . GLY A 1 428 ? -12.728 7.826 -11.736 1.00 83.12 428 GLY A N 1
ATOM 3335 C CA . GLY A 1 428 ? -13.961 7.961 -12.529 1.00 83.12 428 GLY A CA 1
ATOM 3336 C C . GLY A 1 428 ? -14.225 9.385 -13.032 1.00 83.12 428 GLY A C 1
ATOM 3337 O O . GLY A 1 428 ? -15.347 9.712 -13.410 1.00 83.12 428 GLY A O 1
ATOM 3338 N N . CYS A 1 429 ? -13.232 10.270 -12.963 1.00 83.19 429 CYS A N 1
ATOM 3339 C CA . CYS A 1 429 ? -13.390 11.671 -13.315 1.00 83.19 429 CYS A CA 1
ATOM 3340 C C . CYS A 1 429 ? -13.381 11.828 -14.836 1.00 83.19 429 CYS A C 1
ATOM 3342 O O . CYS A 1 429 ? -12.384 11.545 -15.492 1.00 83.19 429 CYS A O 1
ATOM 3344 N N . ASN A 1 430 ? -14.503 12.286 -15.384 1.00 80.69 430 ASN A N 1
ATOM 3345 C CA . ASN A 1 430 ? -14.717 12.454 -16.822 1.00 80.69 430 ASN A CA 1
ATOM 3346 C C . ASN A 1 430 ? -15.050 13.900 -17.225 1.00 80.69 430 ASN A C 1
ATOM 3348 O O . ASN A 1 430 ? -15.219 14.173 -18.410 1.00 80.69 430 ASN A O 1
ATOM 3352 N N . GLN A 1 431 ? -15.151 14.821 -16.261 1.00 78.44 431 GLN A N 1
ATOM 3353 C CA . GLN A 1 431 ? -15.478 16.230 -16.496 1.00 78.44 431 GLN A CA 1
ATOM 3354 C C . GLN A 1 431 ? -14.647 17.134 -15.586 1.00 78.44 431 GLN A C 1
ATOM 3356 O O . GLN A 1 431 ? -14.291 16.751 -14.464 1.00 78.44 431 GLN A O 1
ATOM 3361 N N . ALA A 1 432 ? -14.405 18.352 -16.072 1.00 74.19 432 ALA A N 1
ATOM 3362 C CA . ALA A 1 432 ? -13.810 19.424 -15.290 1.00 74.19 432 ALA A CA 1
ATOM 3363 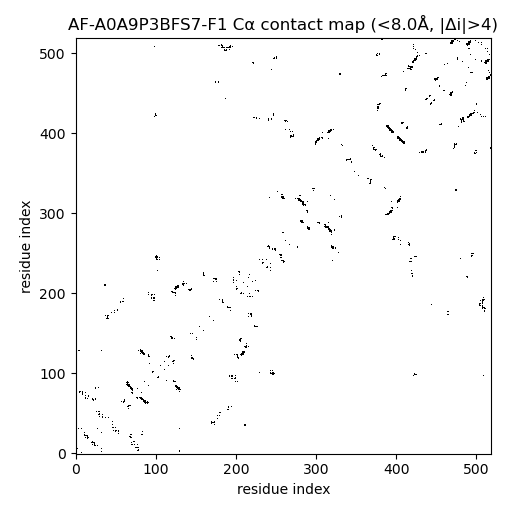C C . ALA A 1 432 ? -14.630 19.696 -14.030 1.00 74.19 432 ALA A C 1
ATOM 3365 O O . ALA A 1 432 ? -15.834 19.931 -14.092 1.00 74.19 432 ALA A O 1
ATOM 3366 N N . ASP A 1 433 ? -13.950 19.681 -12.885 1.00 73.44 433 ASP A N 1
ATOM 3367 C CA . ASP A 1 433 ? -14.527 20.043 -11.597 1.00 73.44 433 ASP A CA 1
ATOM 3368 C C . ASP A 1 433 ? -13.724 21.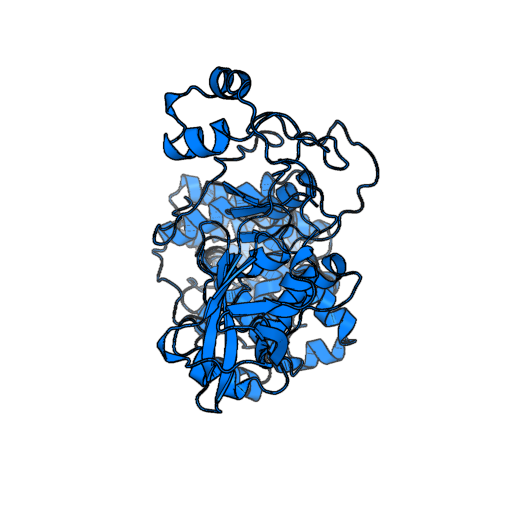221 -11.035 1.00 73.44 433 ASP A C 1
ATOM 3370 O O . ASP A 1 433 ? -12.687 21.014 -10.398 1.00 73.44 433 ASP A O 1
ATOM 3374 N N . PRO A 1 434 ? -14.172 22.467 -11.266 1.00 65.94 434 PRO A N 1
ATOM 3375 C CA . PRO A 1 434 ? -13.450 23.657 -10.830 1.00 65.94 434 PRO A CA 1
ATOM 3376 C C . PRO A 1 434 ? -13.381 23.799 -9.299 1.00 65.94 434 PRO A C 1
ATOM 3378 O O . PRO A 1 434 ? -12.712 24.701 -8.804 1.00 65.94 434 PRO A O 1
ATOM 3381 N N . LYS A 1 435 ? -14.037 22.926 -8.519 1.00 70.00 435 LYS A N 1
ATOM 3382 C CA . LYS A 1 435 ? -13.862 22.867 -7.057 1.00 70.00 435 LYS A CA 1
ATOM 3383 C C . LYS A 1 435 ? -12.659 22.011 -6.637 1.00 70.00 435 LYS A C 1
ATOM 3385 O O . LYS A 1 435 ? -12.266 22.058 -5.475 1.00 70.00 435 LYS A O 1
ATOM 3390 N N . LYS A 1 436 ? -12.065 21.238 -7.552 1.00 69.31 436 LYS A N 1
ATOM 3391 C CA . LYS A 1 436 ? -10.948 20.304 -7.306 1.00 69.31 436 LYS A CA 1
ATOM 3392 C C . LYS A 1 436 ? -9.620 20.825 -7.857 1.00 69.31 436 LYS A C 1
ATOM 3394 O O . LYS A 1 436 ? -8.867 20.092 -8.497 1.00 69.31 436 LYS A O 1
ATOM 3399 N N . ILE A 1 437 ? -9.347 22.103 -7.605 1.00 61.06 437 ILE A N 1
ATOM 3400 C CA . ILE A 1 437 ? -8.157 22.796 -8.105 1.00 61.06 437 ILE A CA 1
ATOM 3401 C C . ILE A 1 437 ? -7.020 22.716 -7.078 1.00 61.06 437 ILE A C 1
ATOM 3403 O O . ILE A 1 437 ? -7.206 22.996 -5.893 1.00 61.06 437 ILE A O 1
ATOM 3407 N N . ILE A 1 438 ? -5.817 22.402 -7.552 1.00 57.56 438 ILE A N 1
ATOM 3408 C CA . ILE A 1 438 ? -4.557 22.644 -6.845 1.00 57.56 438 ILE A CA 1
ATOM 3409 C C . ILE A 1 438 ? -4.185 24.123 -7.017 1.00 57.56 438 ILE A C 1
ATOM 3411 O O . ILE A 1 438 ? -3.906 24.575 -8.129 1.00 57.56 438 ILE A O 1
ATOM 3415 N N . GLN A 1 439 ? -4.189 24.888 -5.923 1.00 51.69 439 GLN A N 1
ATOM 3416 C CA . GLN A 1 439 ? -3.879 26.321 -5.929 1.00 51.69 439 GLN A CA 1
ATOM 3417 C C . GLN A 1 439 ? -2.480 26.569 -5.356 1.00 51.69 439 GLN A C 1
ATOM 3419 O O . GLN A 1 439 ? -2.221 26.357 -4.167 1.00 51.69 439 GLN A O 1
ATOM 3424 N N . GLY A 1 440 ? -1.569 27.046 -6.208 1.00 52.03 440 GLY A N 1
ATOM 3425 C CA . GLY A 1 440 ? -0.185 27.328 -5.824 1.00 52.03 440 GLY A CA 1
ATOM 3426 C C . GLY A 1 440 ? 0.533 26.077 -5.311 1.00 52.03 440 GLY A C 1
ATOM 3427 O O . GLY A 1 440 ? 0.540 25.039 -5.967 1.00 52.03 440 GLY A O 1
ATOM 3428 N N . SER A 1 441 ? 1.131 26.172 -4.124 1.00 52.16 441 SER A N 1
ATOM 3429 C CA . SER A 1 441 ? 1.772 25.060 -3.414 1.00 52.16 441 SER A CA 1
ATOM 3430 C C . SER A 1 441 ? 0.825 24.364 -2.435 1.00 52.16 441 SER A C 1
ATOM 3432 O O . SER A 1 441 ? 1.284 23.811 -1.439 1.00 52.16 441 SER A O 1
ATOM 3434 N N . SER A 1 442 ? -0.493 24.408 -2.651 1.00 53.66 442 SER A N 1
ATOM 3435 C CA . SER A 1 442 ? -1.455 23.812 -1.724 1.00 53.66 442 SER A CA 1
ATOM 3436 C C . SER A 1 442 ? -2.634 23.114 -2.406 1.00 53.66 442 SER A C 1
ATOM 3438 O O . SER A 1 442 ? -3.093 23.525 -3.471 1.00 53.66 442 SER A O 1
ATOM 3440 N N . LEU A 1 443 ? -3.148 22.062 -1.766 1.00 55.47 443 LEU A N 1
ATOM 3441 C CA . LEU A 1 443 ? -4.422 21.423 -2.100 1.00 55.47 443 LEU A CA 1
ATOM 3442 C C . LEU A 1 443 ? -5.380 21.561 -0.913 1.00 55.47 443 LEU A C 1
ATOM 3444 O O . LEU A 1 443 ? -5.137 20.951 0.124 1.00 55.47 443 LEU A O 1
ATOM 3448 N N . ASN A 1 444 ? -6.468 22.329 -1.049 1.00 56.47 444 ASN A N 1
ATOM 3449 C CA . ASN A 1 444 ? -7.448 22.562 0.028 1.00 56.47 444 ASN A CA 1
ATOM 3450 C C . ASN A 1 444 ? -6.793 22.911 1.386 1.00 56.47 444 ASN A C 1
ATOM 3452 O O . ASN A 1 4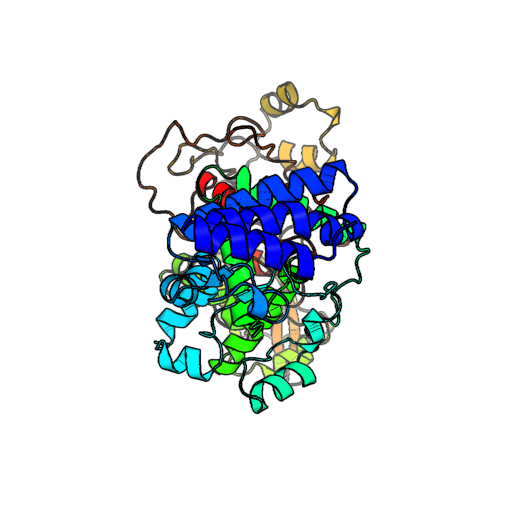44 ? -7.149 22.360 2.424 1.00 56.47 444 ASN A O 1
ATOM 3456 N N . GLY A 1 445 ? -5.780 23.786 1.376 1.00 51.41 445 GLY A N 1
ATOM 3457 C CA . GLY A 1 445 ? -5.030 24.173 2.580 1.00 51.41 445 GLY A CA 1
ATOM 3458 C C . GLY A 1 445 ? -3.931 23.191 3.011 1.00 51.41 445 GLY A C 1
ATOM 3459 O O . GLY A 1 445 ? -3.198 23.478 3.956 1.00 51.41 445 GLY A O 1
ATOM 3460 N N . CYS A 1 446 ? -3.757 22.062 2.318 1.00 50.41 446 CYS A N 1
ATOM 3461 C CA . CYS A 1 446 ? -2.633 21.153 2.529 1.00 50.41 446 CYS A CA 1
ATOM 3462 C C . CYS A 1 446 ? -1.418 21.625 1.728 1.00 50.41 446 CYS A C 1
ATOM 3464 O O . CYS A 1 446 ? -1.489 21.611 0.500 1.00 50.41 446 CYS A O 1
ATOM 3466 N N . PRO A 1 447 ? -0.296 21.998 2.364 1.00 53.84 447 PRO A N 1
ATOM 3467 C CA . PRO A 1 447 ? 0.911 22.358 1.636 1.00 53.84 447 PRO A CA 1
ATOM 3468 C C . PRO A 1 447 ? 1.446 21.145 0.861 1.00 53.84 447 PRO A C 1
ATOM 3470 O O . PRO A 1 447 ? 1.777 20.106 1.431 1.00 53.84 447 PRO A O 1
ATOM 3473 N N . LEU A 1 448 ? 1.528 21.292 -0.456 1.00 52.91 448 LEU A N 1
ATOM 3474 C CA . LEU A 1 448 ? 2.253 20.434 -1.378 1.00 52.91 448 LEU A CA 1
ATOM 3475 C C . LEU A 1 448 ? 3.714 20.877 -1.295 1.00 52.91 448 LEU A C 1
ATOM 3477 O O . LEU A 1 448 ? 4.121 21.845 -1.941 1.00 52.91 448 LEU A O 1
ATOM 3481 N N . ALA A 1 449 ? 4.490 20.251 -0.408 1.00 47.75 449 ALA A N 1
ATOM 3482 C CA . ALA A 1 449 ? 5.872 20.661 -0.224 1.00 47.75 449 ALA A CA 1
ATOM 3483 C C . ALA A 1 449 ? 6.703 20.354 -1.480 1.00 47.75 449 ALA A C 1
ATOM 3485 O O . ALA A 1 449 ? 6.461 19.370 -2.183 1.00 47.75 449 ALA A O 1
ATOM 3486 N N . SER A 1 450 ? 7.681 21.235 -1.707 1.00 48.06 450 SER A N 1
ATOM 3487 C CA . SER A 1 450 ? 8.859 21.146 -2.572 1.00 48.06 450 SER A CA 1
ATOM 3488 C C . SER A 1 450 ? 8.912 19.933 -3.501 1.00 48.06 450 SER A C 1
ATOM 3490 O O . SER A 1 450 ? 9.190 18.823 -3.056 1.00 48.06 450 SER A O 1
ATOM 3492 N N . MET A 1 451 ? 8.757 20.156 -4.809 1.00 49.12 451 MET A N 1
ATOM 3493 C CA . MET A 1 451 ? 9.187 19.176 -5.807 1.00 49.12 451 MET A CA 1
ATOM 3494 C C . MET A 1 451 ? 10.650 18.805 -5.549 1.00 49.12 451 MET A C 1
ATOM 3496 O O . MET A 1 451 ? 11.539 19.649 -5.689 1.00 49.12 451 MET A O 1
ATOM 3500 N N . TYR A 1 452 ? 10.903 17.559 -5.157 1.00 48.62 452 TYR A N 1
ATOM 3501 C CA . TYR A 1 452 ? 12.245 17.122 -4.790 1.00 48.62 452 TYR A CA 1
ATOM 3502 C C . TYR A 1 452 ? 12.864 16.271 -5.900 1.00 48.62 452 TYR A C 1
ATOM 3504 O O . TYR A 1 452 ? 12.273 15.290 -6.361 1.00 48.62 452 TYR A O 1
ATOM 3512 N N . LYS A 1 453 ? 14.082 16.641 -6.319 1.00 45.88 453 LYS A N 1
ATOM 3513 C CA . LYS A 1 453 ? 14.969 15.771 -7.098 1.00 45.88 453 LYS A CA 1
ATOM 3514 C C . LYS A 1 453 ? 15.986 15.174 -6.148 1.00 45.88 453 LYS A C 1
ATOM 3516 O O . LYS A 1 453 ? 16.850 15.887 -5.656 1.00 45.88 453 LYS A O 1
ATOM 3521 N N . TYR A 1 454 ? 15.875 13.876 -5.927 1.00 49.22 454 TYR A N 1
ATOM 3522 C CA . TYR A 1 454 ? 16.889 13.126 -5.211 1.00 49.22 454 TYR A CA 1
ATOM 3523 C C . TYR A 1 454 ? 18.039 12.778 -6.167 1.00 49.22 454 TYR A C 1
ATOM 3525 O O . TYR A 1 454 ? 17.807 12.390 -7.312 1.00 49.22 454 TYR A O 1
ATOM 3533 N N . ARG A 1 455 ? 19.284 12.986 -5.743 1.00 51.66 455 ARG A N 1
ATOM 3534 C CA . ARG A 1 455 ? 20.459 12.565 -6.518 1.00 51.66 455 ARG A CA 1
ATOM 3535 C C . ARG A 1 455 ? 20.952 11.206 -6.047 1.00 51.66 455 ARG A C 1
ATOM 3537 O O . ARG A 1 455 ? 20.696 10.790 -4.921 1.00 51.66 455 ARG A O 1
ATOM 3544 N N . VAL A 1 456 ? 21.707 10.539 -6.917 1.00 50.22 456 VAL A N 1
ATOM 3545 C CA . VAL A 1 456 ? 22.514 9.365 -6.560 1.00 50.22 456 VAL A CA 1
ATOM 3546 C C . VAL A 1 456 ? 23.276 9.648 -5.252 1.00 50.22 456 VAL A C 1
ATOM 3548 O O . VAL A 1 456 ? 23.961 10.662 -5.160 1.00 50.22 456 VAL A O 1
ATOM 3551 N N . ASP A 1 457 ? 23.111 8.761 -4.265 1.00 52.19 457 ASP A N 1
ATOM 3552 C CA . ASP A 1 457 ? 23.740 8.767 -2.930 1.00 52.19 457 ASP A CA 1
ATOM 3553 C C . ASP A 1 457 ? 23.233 9.802 -1.900 1.00 52.19 457 ASP A C 1
ATOM 3555 O O . ASP A 1 457 ? 23.701 9.807 -0.759 1.00 52.19 457 ASP A O 1
ATOM 3559 N N . GLU A 1 458 ? 22.239 10.637 -2.225 1.00 55.19 458 GLU A N 1
ATOM 3560 C CA . GLU A 1 458 ? 21.565 11.452 -1.199 1.00 55.19 458 GLU A CA 1
ATOM 3561 C C . GLU A 1 458 ? 20.696 10.553 -0.294 1.00 55.19 458 GLU A C 1
ATOM 3563 O O . GLU A 1 458 ? 20.430 9.404 -0.616 1.00 55.19 458 GLU A O 1
ATOM 3568 N N . LYS A 1 459 ? 20.243 10.998 0.878 1.00 55.56 459 LYS A N 1
ATOM 3569 C CA . LYS A 1 459 ? 19.170 10.309 1.625 1.00 55.56 459 LYS A CA 1
ATOM 3570 C C . LYS A 1 459 ? 18.001 11.271 1.728 1.00 55.56 459 LYS A C 1
ATOM 3572 O O . LYS A 1 459 ? 18.156 12.369 2.257 1.00 55.56 459 LYS A O 1
ATOM 3577 N N . LEU A 1 460 ? 16.840 10.880 1.197 1.00 55.91 460 LEU A N 1
ATOM 3578 C CA . LEU A 1 460 ? 15.644 11.700 1.287 1.00 55.91 460 LEU A CA 1
ATOM 3579 C C . LEU A 1 460 ? 15.092 11.536 2.698 1.00 55.91 460 LEU A C 1
ATOM 3581 O O . LEU A 1 460 ? 14.421 10.555 3.013 1.00 55.91 460 LEU A O 1
ATOM 3585 N N . HIS A 1 461 ? 15.404 12.502 3.549 1.00 61.66 461 HIS A N 1
ATOM 3586 C CA . HIS A 1 461 ? 14.835 12.595 4.881 1.00 61.66 461 HIS A CA 1
ATOM 3587 C C . HIS A 1 461 ? 13.561 13.437 4.813 1.00 61.66 461 HIS A C 1
ATOM 3589 O O . HIS A 1 461 ? 13.593 14.643 5.044 1.00 61.66 461 HIS A O 1
ATOM 3595 N N . ILE A 1 462 ? 12.436 12.803 4.462 1.00 67.69 462 ILE A N 1
ATOM 3596 C CA . ILE A 1 462 ? 11.122 13.445 4.589 1.00 67.69 462 ILE A CA 1
ATOM 3597 C C . ILE A 1 462 ? 10.747 13.423 6.066 1.00 67.69 462 ILE A C 1
ATOM 3599 O O . ILE A 1 462 ? 10.653 12.351 6.669 1.00 67.69 462 ILE A O 1
ATOM 3603 N N . GLY A 1 463 ? 10.536 14.600 6.654 1.00 67.94 463 GLY A N 1
ATOM 3604 C CA . GLY A 1 463 ? 10.004 14.684 8.008 1.00 67.94 463 GLY A CA 1
ATOM 3605 C C . GLY A 1 463 ? 8.632 14.010 8.101 1.00 67.94 463 GLY A C 1
ATOM 3606 O O . GLY A 1 463 ? 7.881 13.961 7.127 1.00 67.94 463 GLY A O 1
ATOM 3607 N N . TYR A 1 464 ? 8.272 13.516 9.284 1.00 73.44 464 TYR A N 1
ATOM 3608 C CA . TYR A 1 464 ? 7.009 12.796 9.489 1.00 73.44 464 TYR A CA 1
ATOM 3609 C C . TYR A 1 464 ? 5.791 13.635 9.083 1.00 73.44 464 TYR A C 1
ATOM 3611 O O . TYR A 1 464 ? 4.904 13.118 8.413 1.00 73.44 464 TYR A O 1
ATOM 3619 N N . ASP A 1 465 ? 5.819 14.942 9.366 1.00 73.50 465 ASP A N 1
ATOM 3620 C CA . ASP A 1 465 ? 4.745 15.908 9.079 1.00 73.50 465 ASP A CA 1
ATOM 3621 C C . ASP A 1 465 ? 4.717 16.449 7.653 1.00 73.50 465 ASP A C 1
ATOM 3623 O O . ASP A 1 465 ? 3.781 17.151 7.271 1.00 73.50 465 ASP A O 1
ATOM 3627 N N . GLN A 1 466 ? 5.719 16.115 6.847 1.00 73.25 466 GLN A N 1
ATOM 3628 C CA . GLN A 1 466 ? 5.853 16.647 5.501 1.00 73.25 466 GLN A CA 1
ATOM 3629 C C . GLN A 1 466 ? 5.227 15.698 4.478 1.00 73.25 466 GLN A C 1
ATOM 3631 O O . GLN A 1 466 ? 5.273 14.472 4.621 1.00 73.25 466 GLN A O 1
ATOM 3636 N N . THR A 1 467 ? 4.647 16.288 3.436 1.00 74.44 467 THR A N 1
ATOM 3637 C CA . THR A 1 467 ? 4.229 15.574 2.230 1.00 74.44 467 THR A CA 1
ATOM 3638 C C . THR A 1 467 ? 4.960 16.179 1.044 1.00 74.44 467 THR A C 1
ATOM 3640 O O . THR A 1 467 ? 4.826 17.373 0.785 1.00 74.44 467 THR A O 1
ATOM 3643 N N . VAL A 1 468 ? 5.745 15.362 0.348 1.00 73.81 468 VAL A N 1
ATOM 3644 C CA . VAL A 1 468 ? 6.621 15.769 -0.755 1.00 73.81 468 VAL A CA 1
ATOM 3645 C C . VAL A 1 468 ? 6.120 15.170 -2.059 1.00 73.81 468 VAL A C 1
ATOM 3647 O O . VAL A 1 468 ? 5.694 14.015 -2.100 1.00 73.81 468 VAL A O 1
ATOM 3650 N N . TYR A 1 469 ? 6.222 15.951 -3.131 1.00 71.38 469 TYR A N 1
ATOM 3651 C CA . TYR A 1 469 ? 5.935 15.493 -4.483 1.00 71.38 469 TYR A CA 1
ATOM 3652 C C . TYR A 1 469 ? 7.218 15.163 -5.228 1.00 71.38 469 TYR A C 1
ATOM 3654 O O . TYR A 1 469 ? 8.150 15.970 -5.293 1.00 71.38 469 TYR A O 1
ATOM 3662 N N . HIS A 1 470 ? 7.228 13.997 -5.857 1.00 71.62 470 HIS A N 1
ATOM 3663 C CA . HIS A 1 470 ? 8.179 13.671 -6.899 1.00 71.62 470 HIS A CA 1
ATOM 3664 C C . HIS A 1 470 ? 7.444 13.598 -8.237 1.00 71.62 470 HIS A C 1
ATOM 3666 O O . HIS A 1 470 ? 6.595 12.734 -8.445 1.00 71.62 470 HIS A O 1
ATOM 3672 N N . TRP A 1 471 ? 7.759 14.535 -9.131 1.00 67.56 471 TRP A N 1
ATOM 3673 C CA . TRP A 1 471 ? 7.202 14.561 -10.476 1.00 67.56 471 TRP A CA 1
ATOM 3674 C C . TRP A 1 471 ? 8.155 13.905 -11.471 1.00 67.56 471 TRP A C 1
ATOM 3676 O O . TRP A 1 471 ? 9.350 14.207 -11.473 1.00 67.56 471 TRP A O 1
ATOM 3686 N N . THR A 1 472 ? 7.615 13.076 -12.358 1.00 63.91 472 THR A N 1
ATOM 3687 C CA . THR A 1 472 ? 8.384 12.380 -13.393 1.00 63.91 472 THR A CA 1
ATOM 3688 C C . THR A 1 472 ? 7.654 12.345 -14.733 1.00 63.91 472 THR A C 1
ATOM 3690 O O . THR A 1 472 ? 6.427 12.382 -14.826 1.00 63.91 472 THR A O 1
ATOM 3693 N N . ALA A 1 473 ? 8.450 12.349 -15.795 1.00 57.22 473 ALA A N 1
ATOM 3694 C CA . ALA A 1 473 ? 8.025 12.496 -17.174 1.00 57.22 473 ALA A CA 1
ATOM 3695 C C . ALA A 1 473 ? 7.557 11.155 -17.760 1.00 57.22 473 ALA A C 1
ATOM 3697 O O . ALA A 1 473 ? 8.392 10.387 -18.222 1.00 57.22 473 ALA A O 1
ATOM 3698 N N . GLY A 1 474 ? 6.253 10.863 -17.737 1.00 54.12 474 GLY A N 1
ATOM 3699 C CA . GLY A 1 474 ? 5.618 9.824 -18.572 1.00 54.12 474 GLY A CA 1
ATOM 3700 C C . GLY A 1 474 ? 6.032 8.362 -18.356 1.00 54.12 474 GLY A C 1
ATOM 3701 O O . GLY A 1 474 ? 5.451 7.474 -18.968 1.00 54.12 474 GLY A O 1
ATOM 3702 N N . ASP A 1 475 ? 6.987 8.077 -17.475 1.00 63.72 475 ASP A N 1
ATOM 3703 C CA . ASP A 1 475 ? 7.540 6.736 -17.283 1.00 63.72 475 ASP A CA 1
ATOM 3704 C C . ASP A 1 475 ? 7.086 6.122 -15.948 1.00 63.72 475 ASP A C 1
ATOM 3706 O O . ASP A 1 475 ? 7.907 5.622 -15.176 1.00 63.72 475 ASP A O 1
ATOM 3710 N N . LEU A 1 476 ? 5.776 6.133 -15.645 1.00 58.97 476 LEU A N 1
ATOM 3711 C CA . LEU A 1 476 ? 5.266 5.504 -14.411 1.00 58.97 476 LEU A CA 1
ATOM 3712 C C . LEU A 1 476 ? 5.694 4.041 -14.208 1.00 58.97 476 LEU A C 1
ATOM 3714 O O . LEU A 1 476 ? 5.971 3.665 -13.068 1.00 58.97 476 LEU A O 1
ATOM 3718 N N . PRO A 1 477 ? 5.822 3.205 -15.253 1.00 60.09 477 PRO A N 1
ATOM 3719 C CA . PRO A 1 477 ? 6.380 1.864 -15.097 1.00 60.09 477 PRO A CA 1
ATOM 3720 C C . PRO A 1 477 ? 7.772 1.850 -14.469 1.00 60.09 477 PRO A C 1
ATOM 3722 O O . PRO A 1 477 ? 8.100 0.950 -13.701 1.00 60.09 477 PRO A O 1
ATOM 3725 N N . MET A 1 478 ? 8.570 2.879 -14.764 1.00 63.91 478 MET A N 1
ATOM 3726 C CA . MET A 1 478 ? 9.932 3.033 -14.269 1.00 63.91 478 MET A CA 1
ATOM 3727 C C . MET A 1 478 ? 10.002 3.600 -12.841 1.00 63.91 478 MET A C 1
ATOM 3729 O O . MET A 1 478 ? 11.042 3.519 -12.190 1.00 63.91 478 MET A O 1
ATOM 3733 N N . ILE A 1 479 ? 8.892 4.122 -12.315 1.00 62.69 479 ILE A N 1
ATOM 3734 C CA . ILE A 1 479 ? 8.780 4.648 -10.943 1.00 62.69 479 ILE A CA 1
ATOM 3735 C C . ILE A 1 479 ? 8.690 3.543 -9.901 1.00 62.69 479 ILE A C 1
ATOM 3737 O O . ILE A 1 479 ? 9.141 3.724 -8.768 1.00 62.69 479 ILE A O 1
ATOM 3741 N N . LEU A 1 480 ? 8.135 2.388 -10.275 1.00 61.22 480 LEU A N 1
ATOM 3742 C CA . LEU A 1 480 ? 8.019 1.214 -9.403 1.00 61.22 480 LEU A CA 1
ATOM 3743 C C . LEU A 1 480 ? 9.354 0.827 -8.756 1.00 61.22 480 LEU A C 1
ATOM 3745 O O . LEU A 1 480 ? 9.389 0.267 -7.663 1.00 61.22 480 LEU A O 1
ATOM 3749 N N . PHE A 1 481 ? 10.447 1.155 -9.440 1.00 60.22 481 PHE A N 1
ATOM 3750 C CA . PHE A 1 481 ? 11.820 0.849 -9.065 1.00 60.22 481 PHE A CA 1
ATOM 3751 C C . PHE A 1 481 ? 12.434 1.846 -8.071 1.00 60.22 481 PHE A C 1
ATOM 3753 O O . PHE A 1 481 ? 13.560 1.634 -7.616 1.00 60.22 481 PHE A O 1
ATOM 3760 N N . TRP A 1 482 ? 11.713 2.925 -7.749 1.00 60.62 482 TRP A N 1
ATOM 3761 C CA . TRP A 1 482 ? 12.110 3.946 -6.774 1.00 60.62 482 TRP A CA 1
ATOM 3762 C C . TRP A 1 482 ? 11.423 3.763 -5.414 1.00 60.62 482 TRP A C 1
ATOM 3764 O O . TRP A 1 482 ? 12.005 4.051 -4.372 1.00 60.62 482 TRP A O 1
ATOM 3774 N N . ALA A 1 483 ? 10.204 3.223 -5.410 1.00 57.09 483 ALA A N 1
ATOM 3775 C CA . ALA A 1 483 ? 9.330 3.198 -4.240 1.00 57.09 483 ALA A CA 1
ATOM 3776 C C . ALA A 1 483 ? 9.825 2.375 -3.033 1.00 57.09 483 ALA A C 1
ATOM 3778 O O . ALA A 1 483 ? 9.253 2.498 -1.956 1.00 57.09 483 ALA A O 1
ATOM 3779 N N . ASP A 1 484 ? 10.864 1.551 -3.189 1.00 57.50 484 ASP A N 1
ATOM 3780 C CA . ASP A 1 484 ? 11.432 0.724 -2.108 1.00 57.50 484 ASP A CA 1
ATOM 3781 C C . ASP A 1 484 ? 12.546 1.426 -1.317 1.00 57.50 484 ASP A C 1
ATOM 3783 O O . ASP A 1 484 ? 12.987 0.937 -0.281 1.00 57.50 484 ASP A O 1
ATOM 3787 N N . GLY A 1 485 ? 13.014 2.585 -1.791 1.00 54.19 485 GLY A N 1
ATOM 3788 C CA . GLY A 1 485 ? 14.105 3.325 -1.151 1.00 54.19 485 GLY A CA 1
ATOM 3789 C C . GLY A 1 485 ? 13.738 4.120 0.081 1.00 54.19 485 GLY A C 1
ATOM 3790 O O . GLY A 1 485 ? 14.617 4.699 0.724 1.00 54.19 485 GLY A O 1
ATOM 3791 N N . HIS A 1 486 ? 12.448 4.205 0.384 1.00 59.47 486 HIS A N 1
ATOM 3792 C CA . HIS A 1 486 ? 11.937 5.148 1.355 1.00 59.47 486 HIS A CA 1
ATOM 3793 C C . HIS A 1 486 ? 11.349 4.412 2.549 1.00 59.47 486 HIS A C 1
ATOM 3795 O O . HIS A 1 486 ? 10.360 3.700 2.446 1.00 59.47 486 HIS A O 1
ATOM 3801 N N . VAL A 1 487 ? 11.923 4.683 3.723 1.00 56.84 487 VAL A N 1
ATOM 3802 C CA . VAL A 1 487 ? 11.347 4.285 5.020 1.00 56.84 487 VAL A CA 1
ATOM 3803 C C . VAL A 1 487 ? 10.005 4.998 5.258 1.00 56.84 487 VAL A C 1
ATOM 3805 O O . VAL A 1 487 ? 9.212 4.604 6.103 1.00 56.84 487 VAL A O 1
ATOM 3808 N N . THR A 1 488 ? 9.737 6.064 4.502 1.00 64.81 488 THR A N 1
ATOM 3809 C CA . THR A 1 488 ? 8.505 6.842 4.560 1.00 64.81 488 THR A CA 1
ATOM 3810 C C . THR A 1 488 ? 7.490 6.323 3.545 1.00 64.81 488 THR A C 1
ATOM 3812 O O . THR A 1 488 ? 7.811 6.193 2.364 1.00 64.81 488 THR A O 1
ATOM 3815 N N . GLY A 1 489 ? 6.255 6.072 3.986 1.00 77.94 489 GLY A N 1
ATOM 3816 C CA . GLY A 1 489 ? 5.168 5.575 3.137 1.00 77.94 489 GLY A CA 1
ATOM 3817 C C . GLY A 1 489 ? 5.031 6.366 1.830 1.00 77.94 489 GLY A C 1
ATOM 3818 O O . GLY A 1 489 ? 4.942 7.598 1.849 1.00 77.94 489 GLY A O 1
ATOM 3819 N N . THR A 1 490 ? 5.021 5.648 0.707 1.00 83.19 490 THR A N 1
ATOM 3820 C CA . THR A 1 490 ? 5.030 6.214 -0.649 1.00 83.19 490 THR A CA 1
ATOM 3821 C C . THR A 1 490 ? 3.714 5.915 -1.358 1.00 83.19 490 THR A C 1
ATOM 3823 O O . THR A 1 490 ? 3.229 4.789 -1.310 1.00 83.19 490 THR A O 1
ATOM 3826 N N . TYR A 1 491 ? 3.140 6.912 -2.024 1.00 87.38 491 TYR A N 1
ATOM 3827 C CA . TYR A 1 491 ? 2.013 6.765 -2.936 1.00 87.38 491 TYR A CA 1
ATOM 3828 C C . TYR A 1 491 ? 2.493 6.878 -4.379 1.00 87.38 491 TYR A C 1
ATOM 3830 O O . TYR A 1 491 ? 3.278 7.772 -4.699 1.00 87.38 491 TYR A O 1
ATOM 3838 N N . ILE A 1 492 ? 2.009 5.999 -5.248 1.00 83.44 492 ILE A N 1
ATOM 3839 C CA . ILE A 1 492 ? 2.384 5.947 -6.660 1.00 83.44 492 ILE A CA 1
ATOM 3840 C C . ILE A 1 492 ? 1.120 6.125 -7.485 1.00 83.44 492 ILE A C 1
ATOM 3842 O O . ILE A 1 492 ? 0.260 5.241 -7.501 1.00 83.44 492 ILE A O 1
ATOM 3846 N N . GLN A 1 493 ? 1.023 7.264 -8.169 1.00 81.06 493 GLN A N 1
ATOM 3847 C CA . GLN A 1 493 ? -0.031 7.517 -9.145 1.00 81.06 493 GLN A CA 1
ATOM 3848 C C . GLN A 1 493 ? 0.015 6.448 -10.243 1.00 81.06 493 GLN A C 1
ATOM 3850 O O . GLN A 1 493 ? 1.096 5.993 -10.620 1.00 81.06 493 GLN A O 1
ATOM 3855 N N . VAL A 1 494 ? -1.145 6.060 -10.768 1.00 78.81 494 VAL A N 1
ATOM 3856 C CA . VAL A 1 494 ? -1.268 5.143 -11.917 1.00 78.81 494 VAL A CA 1
ATOM 3857 C C . VAL A 1 494 ? -1.861 5.861 -13.131 1.00 78.81 494 VAL A C 1
ATOM 3859 O O . VAL A 1 494 ? -2.394 6.965 -13.011 1.00 78.81 494 VAL A O 1
ATOM 3862 N N . ALA A 1 495 ? -1.767 5.257 -14.319 1.00 75.12 495 ALA A N 1
ATOM 3863 C CA . ALA A 1 495 ? -2.377 5.837 -15.513 1.00 75.12 495 ALA A CA 1
ATOM 3864 C C . ALA A 1 495 ? -3.898 5.998 -15.329 1.00 75.12 495 ALA A C 1
ATOM 3866 O O . ALA A 1 495 ? -4.562 5.135 -14.754 1.00 75.12 495 ALA A O 1
ATOM 3867 N N . GLY A 1 496 ? -4.448 7.117 -15.808 1.00 76.12 496 GLY A N 1
ATOM 3868 C CA . GLY A 1 496 ? -5.876 7.432 -15.680 1.00 76.12 496 GLY A CA 1
ATOM 3869 C C . GLY A 1 496 ? -6.316 7.923 -14.292 1.00 76.12 496 GLY A C 1
ATOM 3870 O O . GLY A 1 496 ? -7.497 8.198 -14.083 1.00 76.12 496 GLY A O 1
ATOM 3871 N N . GLU A 1 497 ? -5.400 8.067 -13.336 1.00 81.44 497 GLU A N 1
ATOM 3872 C CA . GLU A 1 497 ? -5.655 8.774 -12.082 1.00 81.44 497 GLU A CA 1
ATOM 3873 C C . GLU A 1 497 ? -5.293 10.254 -12.237 1.00 81.44 497 GLU A C 1
ATOM 3875 O O . GLU A 1 497 ? -4.173 10.575 -12.627 1.00 81.44 497 GLU A O 1
ATOM 3880 N N . CYS A 1 498 ? -6.208 11.178 -11.938 1.00 78.81 498 CYS A N 1
ATOM 3881 C CA . CYS A 1 498 ? -5.894 12.609 -11.951 1.00 78.81 498 CYS A CA 1
ATOM 3882 C C . CYS A 1 498 ? -5.047 13.006 -10.726 1.00 78.81 498 CYS A C 1
ATOM 3884 O O . CYS A 1 498 ? -5.049 12.315 -9.702 1.00 78.81 498 CYS A O 1
ATOM 3886 N N . VAL A 1 499 ? -4.343 14.141 -10.799 1.00 76.69 499 VAL A N 1
ATOM 3887 C CA . VAL A 1 499 ? -3.411 14.560 -9.735 1.00 76.69 499 VAL A CA 1
ATOM 3888 C C . VAL A 1 499 ? -4.168 14.819 -8.432 1.00 76.69 499 VAL A C 1
ATOM 3890 O O . VAL A 1 499 ? -3.717 14.405 -7.369 1.00 76.69 499 VAL A O 1
ATOM 3893 N N . TYR A 1 500 ? -5.357 15.423 -8.510 1.00 79.44 500 TYR A N 1
ATOM 3894 C CA . TYR A 1 500 ? -6.210 15.642 -7.339 1.00 79.44 500 TYR A CA 1
ATOM 3895 C C . TYR A 1 500 ? -6.575 14.334 -6.620 1.00 79.44 500 TYR A C 1
ATOM 3897 O O . TYR A 1 500 ? -6.430 14.242 -5.399 1.00 79.44 500 TYR A O 1
ATOM 3905 N N . CYS A 1 501 ? -7.049 13.320 -7.355 1.00 84.75 501 CYS A N 1
ATOM 3906 C CA . CYS A 1 501 ? -7.430 12.032 -6.773 1.00 84.75 501 CYS A CA 1
ATOM 3907 C C . CYS A 1 501 ? -6.217 11.305 -6.195 1.00 84.75 501 CYS A C 1
ATOM 3909 O O . CYS A 1 501 ? -6.306 10.816 -5.068 1.00 84.75 501 CYS A O 1
ATOM 3911 N N . ALA A 1 502 ? -5.086 11.316 -6.907 1.00 84.56 502 ALA A N 1
ATOM 3912 C CA . ALA A 1 502 ? -3.831 10.749 -6.425 1.00 84.56 502 ALA A CA 1
ATOM 3913 C C . ALA A 1 502 ? -3.401 11.399 -5.105 1.00 84.56 502 ALA A C 1
ATOM 3915 O O . ALA A 1 502 ? -3.120 10.708 -4.125 1.00 84.56 502 ALA A O 1
ATOM 3916 N N . THR A 1 503 ? -3.432 12.732 -5.031 1.00 82.94 503 THR A N 1
ATOM 3917 C CA . THR A 1 503 ? -3.147 13.452 -3.792 1.00 82.94 503 THR A CA 1
ATOM 3918 C C . THR A 1 503 ? -4.136 13.093 -2.694 1.00 82.94 503 THR A C 1
ATOM 3920 O O . THR A 1 503 ? -3.721 12.739 -1.592 1.00 82.94 503 THR A O 1
ATOM 3923 N N . SER A 1 504 ? -5.442 13.175 -2.956 1.00 86.88 504 SER A N 1
ATOM 3924 C CA . SER A 1 504 ? -6.444 12.893 -1.929 1.00 86.88 504 SER A CA 1
ATOM 3925 C C . SER A 1 504 ? -6.271 11.480 -1.379 1.00 86.88 504 SER A C 1
ATOM 3927 O O . SER A 1 504 ? -6.294 11.298 -0.162 1.00 86.88 504 SER A O 1
ATOM 3929 N N . ARG A 1 505 ? -6.042 10.484 -2.236 1.00 89.88 505 ARG A N 1
ATOM 3930 C CA . ARG A 1 505 ? -5.793 9.108 -1.803 1.00 89.88 505 ARG A CA 1
ATOM 3931 C C . ARG A 1 505 ? -4.503 8.986 -1.010 1.00 89.88 505 ARG A C 1
ATOM 3933 O O . ARG A 1 505 ? -4.548 8.415 0.070 1.00 89.88 505 ARG A O 1
ATOM 3940 N N . ALA A 1 506 ? -3.408 9.589 -1.465 1.00 89.25 506 ALA A N 1
ATOM 3941 C CA . ALA A 1 506 ? -2.140 9.575 -0.742 1.00 89.25 506 ALA A CA 1
ATOM 3942 C C . ALA A 1 506 ? -2.255 10.141 0.679 1.00 89.25 506 ALA A C 1
ATOM 3944 O O . ALA A 1 506 ? -1.744 9.541 1.625 1.00 89.25 506 ALA A O 1
ATOM 3945 N N . PHE A 1 507 ? -2.953 11.270 0.842 1.00 89.00 507 PHE A N 1
ATOM 3946 C CA . PHE A 1 507 ? -3.264 11.825 2.160 1.00 89.00 507 PHE A CA 1
ATOM 3947 C C . PHE A 1 507 ? -4.149 10.871 2.956 1.00 89.00 507 PHE A C 1
ATOM 3949 O O . PHE A 1 507 ? -3.835 10.579 4.106 1.00 89.00 507 PHE A O 1
ATOM 3956 N N . GLY A 1 508 ? -5.198 10.340 2.321 1.00 91.31 508 GLY A N 1
ATOM 3957 C CA . GLY A 1 508 ? -6.130 9.386 2.916 1.00 91.31 508 GLY A CA 1
ATOM 3958 C C . GLY A 1 508 ? -5.439 8.127 3.426 1.00 91.31 508 GLY A C 1
ATOM 3959 O O . GLY A 1 508 ? -5.813 7.599 4.458 1.00 91.31 508 GLY A O 1
ATOM 3960 N N . THR A 1 509 ? -4.385 7.666 2.758 1.00 91.69 509 THR A N 1
ATOM 3961 C CA . THR A 1 509 ? -3.589 6.514 3.190 1.00 91.69 509 THR A CA 1
ATOM 3962 C C . THR A 1 509 ? -2.446 6.891 4.131 1.00 91.69 509 THR A C 1
ATOM 3964 O O . THR A 1 509 ? -1.763 5.998 4.624 1.00 91.69 509 THR A O 1
ATOM 3967 N N . GLY A 1 510 ? -2.210 8.180 4.391 1.00 90.00 510 GLY A N 1
ATOM 3968 C CA . GLY A 1 510 ? -1.129 8.670 5.251 1.00 90.00 510 GLY A CA 1
ATOM 3969 C C . GLY A 1 510 ? 0.267 8.574 4.624 1.00 90.00 510 GLY A C 1
ATOM 3970 O O . GLY A 1 510 ? 1.242 8.359 5.338 1.00 90.00 510 GLY A O 1
ATOM 3971 N N . CYS A 1 511 ? 0.388 8.676 3.298 1.00 88.25 511 CYS A N 1
ATOM 3972 C CA . CYS A 1 511 ? 1.681 8.661 2.607 1.00 88.25 511 CYS A CA 1
ATOM 3973 C C . CYS A 1 511 ? 2.385 10.027 2.684 1.00 88.25 511 CYS A C 1
ATOM 3975 O O . CYS A 1 511 ? 1.755 11.083 2.611 1.00 88.25 511 CYS A O 1
ATOM 3977 N N . ASN A 1 512 ? 3.713 10.002 2.800 1.00 81.44 512 ASN A N 1
ATOM 3978 C CA . ASN A 1 512 ? 4.565 11.193 2.911 1.00 81.44 512 ASN A CA 1
ATOM 3979 C C . ASN A 1 512 ? 5.201 11.579 1.576 1.00 81.44 512 ASN A C 1
ATOM 3981 O O . ASN A 1 512 ? 5.598 12.724 1.385 1.00 81.44 512 ASN A O 1
ATOM 3985 N N . LEU A 1 513 ? 5.323 10.621 0.667 1.00 80.06 513 LEU A N 1
ATOM 3986 C CA . LEU A 1 513 ? 5.878 10.825 -0.657 1.00 80.06 513 LEU A CA 1
ATOM 3987 C C . LEU A 1 513 ? 4.810 10.494 -1.685 1.00 80.06 513 LEU A C 1
ATOM 3989 O O . LEU A 1 513 ? 4.221 9.418 -1.628 1.00 80.06 513 LEU A O 1
ATOM 3993 N N . ILE A 1 514 ? 4.569 11.407 -2.615 1.00 81.44 514 ILE A N 1
ATOM 3994 C CA . ILE A 1 514 ? 3.649 11.202 -3.728 1.00 81.44 514 ILE A CA 1
ATOM 3995 C C . ILE A 1 514 ? 4.469 11.233 -4.995 1.00 81.44 514 ILE A C 1
ATOM 3997 O O . ILE A 1 514 ? 5.088 12.251 -5.311 1.00 81.44 514 ILE A O 1
ATOM 4001 N N . ILE A 1 515 ? 4.469 10.120 -5.714 1.00 78.12 515 ILE A N 1
ATOM 4002 C CA . ILE A 1 515 ? 5.089 10.042 -7.021 1.00 78.12 515 ILE A CA 1
ATOM 4003 C C . ILE A 1 515 ? 4.004 10.159 -8.079 1.00 78.12 515 ILE A C 1
ATOM 4005 O O . ILE A 1 515 ? 3.097 9.329 -8.144 1.00 78.12 515 ILE A O 1
ATOM 4009 N N . ALA A 1 516 ? 4.114 11.207 -8.884 1.00 73.00 516 ALA A N 1
ATOM 4010 C CA . ALA A 1 516 ? 3.137 11.594 -9.885 1.00 73.00 516 ALA A CA 1
ATOM 4011 C C . ALA A 1 516 ? 3.801 11.782 -11.254 1.00 73.00 516 ALA A C 1
ATOM 4013 O O . ALA A 1 516 ? 4.977 12.146 -11.342 1.00 73.00 516 ALA A O 1
ATOM 4014 N N . GLY A 1 517 ? 3.046 11.556 -12.325 1.00 63.41 517 GLY A N 1
ATOM 4015 C CA . GLY A 1 517 ? 3.525 11.737 -13.692 1.00 63.41 517 GLY A CA 1
ATOM 4016 C C . GLY A 1 517 ? 2.400 12.066 -14.664 1.00 63.41 517 GLY A C 1
ATOM 4017 O O . GLY A 1 517 ? 1.269 11.611 -14.504 1.00 63.41 517 GLY A O 1
ATOM 4018 N N . GLY A 1 518 ? 2.713 12.884 -15.669 1.00 52.22 518 GLY A N 1
ATOM 4019 C CA . GLY A 1 518 ? 1.797 13.182 -16.772 1.00 52.22 518 GLY A CA 1
ATOM 4020 C C . GLY A 1 518 ? 1.826 12.062 -17.809 1.00 52.22 518 GLY A C 1
ATOM 4021 O O . GLY A 1 518 ? 2.918 11.640 -18.189 1.00 52.22 518 GLY A O 1
ATOM 4022 N N . TRP A 1 519 ? 0.651 11.605 -18.245 1.00 43.31 519 TRP A N 1
ATOM 4023 C CA . TRP A 1 519 ? 0.470 10.709 -19.394 1.00 43.31 519 TRP A CA 1
ATOM 4024 C C . TRP A 1 519 ? -0.023 11.479 -20.608 1.00 43.31 519 TRP A C 1
ATOM 4026 O O . TRP A 1 519 ? -0.894 12.360 -20.418 1.00 43.31 519 TRP A O 1
#

Foldseek 3Di:
DDQLLVLQLVLLVVCLVVVPLLVSLLCSLQVLVQVLLVQAAPNVLSNLLSVLVSVLVVVCVVVVQKDFDHDPHSVCSNPDFGHIKGDQCNLVPLQCVQFVLVVLVCVVLVQDPVNCQQQQLRAIEGAGASDPDNQPCLVVCFQVSGDPVLVVVLVVPCVLCPPPDDDRSNQLSLLSSLLSVLLCVQPPQNNNAVSLQRSLCSLRNNNYDYPNNSSVCSLQVLSSQLSSLCSVCVSSVHHSQQSVQSLFCVVVVNDGQAGPFDDPPPCLAVVVVLVVFKDFQAFAAPNDTDGDPVVQQVLEAEDEDPVLPGDGRATEIEGRNVSSLRVSFHRQPPDDPPPDFDDPPVVCVVPPPPPDPPVRCVVVRSDDDDAADAFQQREGAGAPSDAWRWYWYWHAHPVGHTYIDGQDTRQDGFDRGFGSAREDDQDPRDHHDPVLYDDDQDGSNHGADDQDDDHPPDQPDQPSNAAYEHEGHRSLSVCRRVCVRDSFYEYRYYPNHHPSNSSSSCSSNSGRYYYDYDD

Organism: NCBI:txid1517512

pLDDT: mean 76.84, std 16.95, range [30.7, 96.88]

Solvent-accessible surface area (backbone atoms only — not comparable to full-atom values): 27520 Å² total; per-residue (Å²): 133,84,52,49,38,58,53,38,23,55,33,44,43,52,14,72,74,70,73,40,47,56,63,27,34,51,49,44,46,48,68,42,36,47,72,60,38,52,69,18,32,57,75,70,55,29,52,52,38,40,63,53,50,49,53,42,53,55,49,38,34,74,71,53,27,31,40,60,34,67,62,97,45,48,84,45,28,63,78,50,70,32,26,33,30,41,28,73,62,20,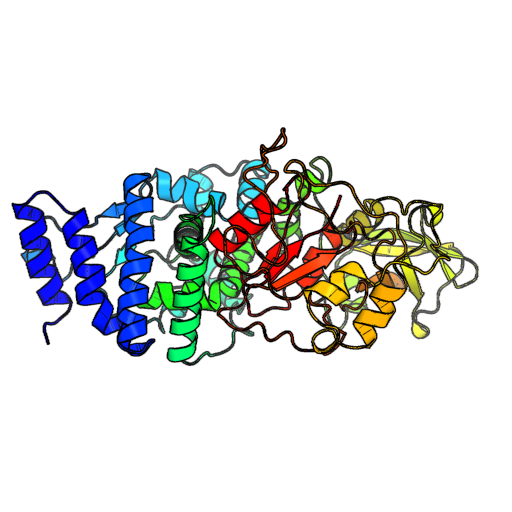46,74,36,30,36,46,74,42,31,36,24,58,38,43,44,39,64,74,70,64,62,46,70,70,57,39,40,70,54,19,52,51,54,50,34,30,42,24,60,59,53,88,59,80,32,82,62,54,71,83,42,54,28,68,47,28,49,66,73,58,37,52,52,44,61,72,73,44,65,68,55,79,85,58,80,90,70,58,51,56,53,32,34,48,34,26,41,31,26,51,56,33,5,70,65,16,87,83,27,43,58,35,31,62,27,35,53,51,25,48,33,18,54,36,10,30,53,65,39,28,70,39,31,52,30,49,46,54,46,44,39,38,47,54,42,42,43,28,49,42,52,54,18,56,76,69,75,41,62,48,45,31,45,57,24,38,39,41,15,72,63,50,81,66,45,68,44,40,46,47,77,45,62,82,66,64,43,38,61,57,54,53,77,37,67,95,41,52,38,79,50,28,29,21,52,91,77,37,84,44,50,69,69,44,87,58,41,83,47,57,46,76,42,73,43,85,88,37,71,75,48,70,73,38,61,30,26,21,45,32,15,55,49,49,44,62,74,66,41,65,69,62,66,93,81,67,85,61,86,47,82,77,76,83,59,61,70,45,68,77,66,44,72,88,78,57,60,69,72,53,52,56,59,54,61,56,62,36,91,79,64,73,62,50,38,56,35,64,31,82,37,74,52,51,80,58,57,58,40,33,32,29,41,27,35,46,19,86,84,70,46,39,38,43,41,77,57,26,48,55,61,35,60,63,42,64,43,43,51,30,46,42,43,37,57,66,48,92,74,88,57,71,36,87,87,56,48,64,55,89,58,23,48,93,84,42,65,53,38,66,80,57,84,69,52,70,90,63,77,90,79,73,55,66,84,43,40,35,36,34,78,45,33,50,44,61,72,67,47,49,36,52,39,50,73,50,89,55,39,27,22,36,51,34,58,68,34,40,68,60,58,41,49,22,46,26,23,2,52,32,31,31,35,39,40,41,61,42,128

Secondary structure (DSSP, 8-state):
---HHHHHHHHHHHHHHHT-HHHHHHHHHHHHHHHHHTTTS-HHHHHHHHHHHHHHHHHHHHTTSEEEE--SSTGGGGTS--EEEE-HHHHHHHHHHH-HHHHHHHHHTT--HHHHHHTT-SPPPEEESS----STTTTTTTTTTS-HHHHHHHHHH--TTTT-----HHHHHHHHHHHHHHHHT-SS-TTHHHHHHHHHHHHTT-SEE-HHHHHHHHHTHHHHHHHHHHHHHHHTT--HHHHGGGGGGGGGTTPPP------SS-HHHHHHTTGGGEEEEEEEETTEEEETTGGG-TTEEEEE-GGG-PPTT-EEEEEHHHHHHHHTSPPPPTT--------TTHHHHHS-GGGS-HHHHHHHTT--S------TTS------SSPPPEEEEEEE-TTS-EEEEEEEETTBPPPS----EEE-------S--TTS--BTTEETTEE-B------TT------TT--EEEEEES-HHHHTTTTTS-SS-EEE--TT--HHHHHHHHHHTT-SEEEEEE-

Mean predicted aligned error: 10.3 Å

Sequence (519 aa):
MEDIGELAVELVGEALSSGDPLSAAVKLLVRGGVKITQLYLNHQACQQFLEEIQTLFVRLTKLGYLTPLVPASQEEAKTAQVGWIMTPAGVERLFFTAYTDISRARDRFGLSAGRLQSFGLQEPVIVNLNSPSKGAAIRERLGATWPAEYREWMLQRINPFQFMPTLAKNILGRYALSMVRKSLRSPAHHDLLLARILGLAQFCGLREVSLADLIDLMAHACYYERVARRYIAAMLGVHYTVFTGYALADSFNGQLLGSLENPFENFAELAANFYHSLVQIGVVEYGKPRLTRAEDMPNVKFKIDRGAGPKHGEPIYMISGWAEALLRRPRNHPHVRSVTKDFTIGLAKDVGKSFVPSPLLRKMGNLGRNVLKQDVHGNNCYYSAELETVAVSVKRTPGGQLVGKVSQFGDFRPIPFGGQGVFGVQCGCNQADPKKIIQGSSLNGCPLASMYKYRVDEKLHIGYDQTVYHWTAGDLPMILFWADGHVTGTYIQVAGECVYCATSRAFGTGCNLIIAGGW

Radius of gyration: 24.94 Å; Cα contacts (8 Å, |Δi|>4): 978; chains: 1; bounding box: 62×61×73 Å